Protein AF-0000000067841479 (afdb_homodimer)

Sequence (720 aa):
MTTTDTRPSPSPLQQDYQRFLLLGSRRAPYTLHVHETGYRSGTINTDALGLRYSHCAGKRFSAAEHGGASRINLLVGGSTALGIGASSDEHTVASHLSMLTGEVWLSLAGCGLNATQELMMFLTHQHRLGQLGHVVVLSGLNSLAHEALCEVLAGTNDPQHAKAYQAFLNSFSEGMQPCAPPRRQSLWRRIGQALTPPVAAPPVSWPLSPPEKRLARAADNIGRTLRQWDRLLADSHATLTFILQPLLPWCRDTLPAGEQAMLTALQQQPANFDRLLEGAFDRQLHSAFFRRIKSQADPVPCYDMNCMLDSSPVFGADLFIDRLHLNDLGNNALAKVITAKLGLAQEKHAQRKVTPIKLVMTTTDTRPSPSPLQQDYQRFLLLGSRRAPYTLHVHETGYRSGTINTDALGLRYSHCAGKRFSAAEHGGASRINLLVGGSTALGIGASSDEHTVASHLSMLTGEVWLSLAGCGLNATQELMMFLTHQHRLGQLGHVVVLSGLNSLAHEALCEVLAGTNDPQHAKAYQAFLNSFSEGMQPCAPPRRQSLWRRIGQALTPPVAAPPVSWPLSPPEKRLARAADNIGRTLRQWDRLLADSHATLTFILQPLLPWCRDTLPAGEQAMLTALQQQPANFDRLLEGAFDRQLHSAFFRRIKSQADPVPCYDMNCMLDSSPVFGADLFIDRLHLNDLGNNALAKVITAKLGLAQEKHAQRKVTPIKLV

Nearest PDB structures (foldseek):
  8a2n-assembly1_A  TM=8.045E-01  e=5.892E-20  Chondromyces crocatus
  8a2n-assembly1_B  TM=7.270E-01  e=6.461E-19  Chondromyces crocatus
  1jrl-assembly1_A  TM=6.458E-01  e=4.397E-05  Escherichia coli
  1ivn-assembly1_A  TM=6.531E-01  e=1.017E-04  Escherichia coli
  3skv-assembly3_B  TM=5.811E-01  e=3.692E-03  Streptomyces sp. SF2575

Structure (mmCIF, N/CA/C/O backbone):
data_AF-0000000067841479-model_v1
#
loop_
_entity.id
_entity.type
_entity.pdbx_description
1 polymer 'SGNH/GDSL hydrolase family protein'
#
loop_
_atom_site.group_PDB
_atom_site.id
_atom_site.type_symbol
_atom_site.label_atom_id
_atom_site.label_alt_id
_atom_site.label_comp_id
_atom_site.label_asym_id
_atom_site.label_entity_id
_atom_site.label_seq_id
_atom_site.pdbx_PDB_ins_code
_atom_site.Cartn_x
_atom_site.Cartn_y
_atom_site.Cartn_z
_atom_site.occupancy
_atom_site.B_iso_or_equiv
_atom_site.auth_seq_id
_atom_site.auth_comp_id
_atom_site.auth_asym_id
_atom_site.auth_atom_id
_atom_site.pdbx_PDB_model_num
ATOM 1 N N . MET A 1 1 ? 12.07 -7.328 -52.062 1 26.12 1 MET A N 1
ATOM 2 C CA . MET A 1 1 ? 11.914 -8.594 -51.344 1 26.12 1 MET A CA 1
ATOM 3 C C . MET A 1 1 ? 11.477 -8.367 -49.906 1 26.12 1 MET A C 1
ATOM 5 O O . MET A 1 1 ? 12.195 -7.746 -49.125 1 26.12 1 MET A O 1
ATOM 9 N N . THR A 1 2 ? 10.234 -8.258 -49.594 1 33 2 THR A N 1
ATOM 10 C CA . THR A 1 2 ? 9.539 -7.973 -48.344 1 33 2 THR A CA 1
ATOM 11 C C . THR A 1 2 ? 9.906 -9 -47.281 1 33 2 THR A C 1
ATOM 13 O O . THR A 1 2 ? 9.68 -10.203 -47.469 1 33 2 THR A O 1
ATOM 16 N N . THR A 1 3 ? 10.992 -8.773 -46.594 1 30.91 3 THR A N 1
ATOM 17 C CA . THR A 1 3 ? 11.328 -9.688 -45.5 1 30.91 3 THR A CA 1
ATOM 18 C C . THR A 1 3 ? 10.117 -9.922 -44.594 1 30.91 3 THR A C 1
ATOM 20 O O . THR A 1 3 ? 9.57 -8.969 -44.031 1 30.91 3 THR A O 1
ATOM 23 N N . THR A 1 4 ? 9.453 -10.984 -44.844 1 36.38 4 THR A N 1
ATOM 24 C CA . THR A 1 4 ? 8.297 -11.516 -44.125 1 36.38 4 THR A CA 1
ATOM 25 C C . THR A 1 4 ? 8.602 -11.68 -42.625 1 36.38 4 THR A C 1
ATOM 27 O O . THR A 1 4 ? 9.555 -12.367 -42.25 1 36.38 4 THR A O 1
ATOM 30 N N . ASP A 1 5 ? 8.492 -10.719 -41.938 1 39 5 ASP A N 1
ATOM 31 C CA . ASP A 1 5 ? 8.531 -10.867 -40.469 1 39 5 ASP A CA 1
ATOM 32 C C . ASP A 1 5 ? 8.031 -12.242 -40.062 1 39 5 ASP A C 1
ATOM 34 O O . ASP A 1 5 ? 6.848 -12.562 -40.219 1 39 5 ASP A O 1
ATOM 38 N N . THR A 1 6 ? 8.867 -13.312 -40.25 1 38.53 6 THR A N 1
ATOM 39 C CA . THR A 1 6 ? 8.602 -14.727 -40.031 1 38.53 6 THR A CA 1
ATOM 40 C C . THR A 1 6 ? 8.242 -14.984 -38.562 1 38.53 6 THR A C 1
ATOM 42 O O . THR A 1 6 ? 8.266 -16.125 -38.125 1 38.53 6 THR A O 1
ATOM 45 N N . ARG A 1 7 ? 8.133 -13.844 -37.906 1 51.34 7 ARG A N 1
ATOM 46 C CA . ARG A 1 7 ? 7.777 -14.219 -36.531 1 51.34 7 ARG A CA 1
ATOM 47 C C . ARG A 1 7 ? 6.379 -14.82 -36.469 1 51.34 7 ARG A C 1
ATOM 49 O O . ARG A 1 7 ? 5.445 -14.297 -37.094 1 51.34 7 ARG A O 1
ATOM 56 N N . PRO A 1 8 ? 6.297 -16.078 -36.062 1 55 8 PRO A N 1
ATOM 57 C CA . PRO A 1 8 ? 4.953 -16.656 -36.062 1 55 8 PRO A CA 1
ATOM 58 C C . PRO A 1 8 ? 3.951 -15.812 -35.281 1 55 8 PRO A C 1
ATOM 60 O O . PRO A 1 8 ? 4.328 -15.133 -34.312 1 55 8 PRO A O 1
ATOM 63 N N . SER A 1 9 ? 2.867 -15.43 -35.938 1 64.25 9 SER A N 1
ATOM 64 C CA . SER A 1 9 ? 1.738 -14.719 -35.344 1 64.25 9 SER A CA 1
ATOM 65 C C . SER A 1 9 ? 1.383 -15.289 -33.969 1 64.25 9 SER A C 1
ATOM 67 O O . SER A 1 9 ? 1.424 -16.5 -33.781 1 64.25 9 SER A O 1
ATOM 69 N N . PRO A 1 10 ? 1.346 -14.414 -33 1 73.81 10 PRO A N 1
ATOM 70 C CA . PRO A 1 10 ? 0.93 -14.914 -31.688 1 73.81 10 PRO A CA 1
ATOM 71 C C . PRO A 1 10 ? -0.313 -15.797 -31.75 1 73.81 10 PRO A C 1
ATOM 73 O O . PRO A 1 10 ? -1.188 -15.578 -32.594 1 73.81 10 PRO A O 1
ATOM 76 N N . SER A 1 11 ? -0.181 -16.875 -31.016 1 82.38 11 SER A N 1
ATOM 77 C CA . SER A 1 11 ? -1.343 -17.734 -30.891 1 82.38 11 SER A CA 1
ATOM 78 C C . SER A 1 11 ? -2.559 -16.969 -30.375 1 82.38 11 SER A C 1
ATOM 80 O O . SER A 1 11 ? -2.42 -15.883 -29.812 1 82.38 11 SER A O 1
ATOM 82 N N . PRO A 1 12 ? -3.77 -17.406 -30.672 1 84.25 12 PRO A N 1
ATOM 83 C CA . PRO A 1 12 ? -4.98 -16.766 -30.156 1 84.25 12 PRO A CA 1
ATOM 84 C C . PRO A 1 12 ? -4.949 -16.562 -28.656 1 84.25 12 PRO A C 1
ATOM 86 O O . PRO A 1 12 ? -5.422 -15.539 -28.141 1 84.25 12 PRO A O 1
ATOM 89 N N . LEU A 1 13 ? -4.34 -17.453 -27.969 1 87.31 13 LEU A N 1
ATOM 90 C CA . LEU A 1 13 ? -4.211 -17.375 -26.516 1 87.31 13 LEU A CA 1
ATOM 91 C C . LEU A 1 13 ? -3.314 -16.203 -26.125 1 87.31 13 LEU A C 1
ATOM 93 O O . LEU A 1 13 ? -3.67 -15.406 -25.25 1 87.31 13 LEU A O 1
ATOM 97 N N . GLN A 1 14 ? -2.229 -16.031 -26.797 1 83.38 14 GLN A N 1
ATOM 98 C CA . GLN A 1 14 ? -1.279 -14.953 -26.531 1 83.38 14 GLN A CA 1
ATOM 99 C C . GLN A 1 14 ? -1.892 -13.594 -26.828 1 83.38 14 GLN A C 1
ATOM 101 O O . GLN A 1 14 ? -1.702 -12.641 -26.078 1 83.38 14 GLN A O 1
ATOM 106 N N . GLN A 1 15 ? -2.678 -13.547 -27.828 1 85.06 15 GLN A N 1
ATOM 107 C CA . GLN A 1 15 ? -3.328 -12.305 -28.234 1 85.06 15 GLN A CA 1
ATOM 108 C C . GLN A 1 15 ? -4.363 -11.867 -27.203 1 85.06 15 GLN A C 1
ATOM 110 O O . GLN A 1 15 ? -4.488 -10.672 -26.906 1 85.06 15 GLN A O 1
ATOM 115 N N . ASP A 1 16 ? -4.969 -12.844 -26.688 1 88.25 16 ASP A N 1
ATOM 116 C CA . ASP A 1 16 ? -5.992 -12.531 -25.703 1 88.25 16 ASP A CA 1
ATOM 117 C C . ASP A 1 16 ? -5.367 -11.953 -24.438 1 88.25 16 ASP A C 1
ATOM 119 O O . ASP A 1 16 ? -5.852 -10.953 -23.891 1 88.25 16 ASP A O 1
ATOM 123 N N . TYR A 1 17 ? -4.273 -12.484 -24.031 1 86.56 17 TYR A N 1
ATOM 124 C CA . TYR A 1 17 ? -3.586 -11.984 -22.844 1 86.56 17 TYR A CA 1
ATOM 125 C C . TYR A 1 17 ? -2.975 -10.617 -23.094 1 86.56 17 TYR A C 1
ATOM 127 O O . TYR A 1 17 ? -2.98 -9.75 -22.219 1 86.56 17 TYR A O 1
ATOM 135 N N . GLN A 1 18 ? -2.42 -10.406 -24.266 1 83 18 GLN A N 1
ATOM 136 C CA . GLN A 1 18 ? -1.859 -9.102 -24.625 1 83 18 GLN A CA 1
ATOM 137 C C . GLN A 1 18 ? -2.93 -8.016 -24.594 1 83 18 GLN A C 1
ATOM 139 O O . GLN A 1 18 ? -2.695 -6.926 -24.078 1 83 18 GLN A O 1
ATOM 144 N N . ARG A 1 19 ? -4.105 -8.383 -25.156 1 85.88 19 ARG A N 1
ATOM 145 C CA . ARG A 1 19 ? -5.211 -7.43 -25.125 1 85.88 19 ARG A CA 1
ATOM 146 C C . ARG A 1 19 ? -5.637 -7.117 -23.703 1 85.88 19 ARG A C 1
ATOM 148 O O . ARG A 1 19 ? -5.867 -5.957 -23.359 1 85.88 19 ARG A O 1
ATOM 155 N N . PHE A 1 20 ? -5.664 -8.062 -22.875 1 88.19 20 PHE A N 1
ATOM 156 C CA . PHE A 1 20 ? -6.031 -7.922 -21.469 1 88.19 20 PHE A CA 1
ATOM 157 C C . PHE A 1 20 ? -5.055 -7.004 -20.75 1 88.19 20 PHE A C 1
ATOM 159 O O . PHE A 1 20 ? -5.473 -6.074 -20.047 1 88.19 20 PHE A O 1
ATOM 166 N N . LEU A 1 21 ? -3.766 -7.176 -20.969 1 82.31 21 LEU A N 1
ATOM 167 C CA . LEU A 1 21 ? -2.736 -6.41 -20.281 1 82.31 21 LEU A CA 1
ATOM 168 C C . LEU A 1 21 ? -2.703 -4.969 -20.781 1 82.31 21 LEU A C 1
ATOM 170 O O . LEU A 1 21 ? -2.512 -4.039 -20 1 82.31 21 LEU A O 1
ATOM 174 N N . LEU A 1 22 ? -2.98 -4.898 -22.047 1 77.25 22 LEU A N 1
ATOM 175 C CA . LEU A 1 22 ? -3.014 -3.566 -22.641 1 77.25 22 LEU A CA 1
ATOM 176 C C . LEU A 1 22 ? -4.164 -2.744 -22.062 1 77.25 22 LEU A C 1
ATOM 178 O O . LEU A 1 22 ? -3.984 -1.572 -21.734 1 77.25 22 LEU A O 1
ATOM 182 N N . LEU A 1 23 ? -5.246 -3.359 -21.891 1 79.31 23 LEU A N 1
ATOM 183 C CA . LEU A 1 23 ? -6.398 -2.652 -21.359 1 79.31 23 LEU A CA 1
ATOM 184 C C . LEU A 1 23 ? -6.195 -2.33 -19.875 1 79.31 23 LEU A C 1
ATOM 186 O O . LEU A 1 23 ? -6.621 -1.275 -19.406 1 79.31 23 LEU A O 1
ATOM 190 N N . GLY A 1 24 ? -5.566 -3.223 -19.188 1 77.25 24 GLY A N 1
ATOM 191 C CA . GLY A 1 24 ? -5.258 -2.975 -17.797 1 77.25 24 GLY A CA 1
ATOM 192 C C . GLY A 1 24 ? -4.332 -1.792 -17.594 1 77.25 24 GLY A C 1
ATOM 193 O O . GLY A 1 24 ? -4.473 -1.048 -16.609 1 77.25 24 GLY A O 1
ATOM 194 N N . SER A 1 25 ? -3.443 -1.599 -18.5 1 71.06 25 SER A N 1
ATOM 195 C CA . SER A 1 25 ? -2.461 -0.526 -18.391 1 71.06 25 SER A CA 1
ATOM 196 C C . SER A 1 25 ? -3.121 0.843 -18.531 1 71.06 25 SER A C 1
ATOM 198 O O . SER A 1 25 ? -2.533 1.86 -18.156 1 71.06 25 SER A O 1
ATOM 200 N N . ARG A 1 26 ? -4.375 0.812 -18.938 1 66.88 26 ARG A N 1
ATOM 201 C CA . ARG A 1 26 ? -5.102 2.062 -19.125 1 66.88 26 ARG A CA 1
ATOM 202 C C . ARG A 1 26 ? -5.828 2.459 -17.844 1 66.88 26 ARG A C 1
ATOM 204 O O . ARG A 1 26 ? -6.289 3.596 -17.703 1 66.88 26 ARG A O 1
ATOM 211 N N . ARG A 1 27 ? -5.719 1.493 -16.922 1 71.75 27 ARG A N 1
ATOM 212 C CA . ARG A 1 27 ? -6.43 1.766 -15.68 1 71.75 27 ARG A CA 1
ATOM 213 C C . ARG A 1 27 ? -5.555 2.562 -14.719 1 71.75 27 ARG A C 1
ATOM 215 O O . ARG A 1 27 ? -4.344 2.344 -14.648 1 71.75 27 ARG A O 1
ATOM 222 N N . ALA A 1 28 ? -6.172 3.518 -14.008 1 65.06 28 ALA A N 1
ATOM 223 C CA . ALA A 1 28 ? -5.453 4.328 -13.031 1 65.06 28 ALA A CA 1
ATOM 224 C C . ALA A 1 28 ? -4.91 3.461 -11.898 1 65.06 28 ALA A C 1
ATOM 226 O O . ALA A 1 28 ? -5.66 2.729 -11.25 1 65.06 28 ALA A O 1
ATOM 227 N N . PRO A 1 29 ? -3.514 3.584 -11.711 1 70.81 29 PRO A N 1
ATOM 228 C CA . PRO A 1 29 ? -2.93 2.814 -10.609 1 70.81 29 PRO A CA 1
ATOM 229 C C . PRO A 1 29 ? -3.096 3.502 -9.25 1 70.81 29 PRO A C 1
ATOM 231 O O . PRO A 1 29 ? -3.346 4.707 -9.195 1 70.81 29 PRO A O 1
ATOM 234 N N . TYR A 1 30 ? -3.088 2.662 -8.211 1 72.12 30 TYR A N 1
ATOM 235 C CA . TYR A 1 30 ? -2.863 3.211 -6.879 1 72.12 30 TYR A CA 1
ATOM 236 C C . TYR A 1 30 ? -1.412 3.643 -6.703 1 72.12 30 TYR A C 1
ATOM 238 O O . TYR A 1 30 ? -0.491 2.859 -6.945 1 72.12 30 TYR A O 1
ATOM 246 N N . THR A 1 31 ? -1.205 5.02 -6.363 1 73.69 31 THR A N 1
ATOM 247 C CA . THR A 1 31 ? 0.144 5.57 -6.32 1 73.69 31 THR A CA 1
ATOM 248 C C . THR A 1 31 ? 0.468 6.102 -4.926 1 73.69 31 THR A C 1
ATOM 250 O O . THR A 1 31 ? -0.361 6.77 -4.301 1 73.69 31 THR A O 1
ATOM 253 N N . LEU A 1 32 ? 1.536 5.598 -4.391 1 75.94 32 LEU A N 1
ATOM 254 C CA . LEU A 1 32 ? 2.119 6.188 -3.191 1 75.94 32 LEU A CA 1
ATOM 255 C C . LEU A 1 32 ? 3.387 6.965 -3.529 1 75.94 32 LEU A C 1
ATOM 257 O O . LEU A 1 32 ? 4.383 6.379 -3.959 1 75.94 32 LEU A O 1
ATOM 261 N N . HIS A 1 33 ? 3.293 8.398 -3.367 1 73.62 33 HIS A N 1
ATOM 262 C CA . HIS A 1 33 ? 4.43 9.258 -3.682 1 73.62 33 HIS A CA 1
ATOM 263 C C . HIS A 1 33 ? 5.32 9.461 -2.459 1 73.62 33 HIS A C 1
ATOM 265 O O . HIS A 1 33 ? 4.824 9.609 -1.342 1 73.62 33 HIS A O 1
ATOM 271 N N . VAL A 1 34 ? 6.637 9.398 -2.785 1 76.25 34 VAL A N 1
ATOM 272 C CA . VAL A 1 34 ? 7.617 9.656 -1.735 1 76.25 34 VAL A CA 1
ATOM 273 C C . VAL A 1 34 ? 8.25 11.031 -1.951 1 76.25 34 VAL A C 1
ATOM 275 O O . VAL A 1 34 ? 8.352 11.5 -3.086 1 76.25 34 VAL A O 1
ATOM 278 N N . HIS A 1 35 ? 8.539 11.672 -0.906 1 88.06 35 HIS A N 1
ATOM 279 C CA . HIS A 1 35 ? 9.203 12.969 -0.979 1 88.06 35 HIS A CA 1
ATOM 280 C C . HIS A 1 35 ? 10.664 12.82 -1.373 1 88.06 35 HIS A C 1
ATOM 282 O O . HIS A 1 35 ? 11.195 11.703 -1.403 1 88.06 35 HIS A O 1
ATOM 288 N N . GLU A 1 36 ? 11.258 14.039 -1.662 1 88 36 GLU A N 1
ATOM 289 C CA . GLU A 1 36 ? 12.68 14.078 -1.98 1 88 36 GLU A CA 1
ATOM 290 C C . GLU A 1 36 ? 13.523 13.602 -0.8 1 88 36 GLU A C 1
ATOM 292 O O . GLU A 1 36 ? 13.289 14.016 0.34 1 88 36 GLU A O 1
ATOM 297 N N . THR A 1 37 ? 14.516 12.734 -1.154 1 89.69 37 THR A N 1
ATOM 298 C CA . THR A 1 37 ? 15.391 12.195 -0.12 1 89.69 37 THR A CA 1
ATOM 299 C C . THR A 1 37 ? 16.516 13.172 0.192 1 89.69 37 THR A C 1
ATOM 301 O O . THR A 1 37 ? 17.062 13.812 -0.711 1 89.69 37 THR A O 1
ATOM 304 N N . GLY A 1 38 ? 16.844 13.273 1.466 1 93.69 38 GLY A N 1
ATOM 305 C CA . GLY A 1 38 ? 17.953 14.102 1.882 1 93.69 38 GLY A CA 1
ATOM 306 C C . GLY A 1 38 ? 17.766 15.57 1.558 1 93.69 38 GLY A C 1
ATOM 307 O O . GLY A 1 38 ? 18.734 16.281 1.253 1 93.69 38 GLY A O 1
ATOM 308 N N . TYR A 1 39 ? 16.547 15.984 1.489 1 94.5 39 TYR A N 1
ATOM 309 C CA . TYR A 1 39 ? 16.266 17.391 1.2 1 94.5 39 TYR A CA 1
ATOM 310 C C . TYR A 1 39 ? 16.688 18.281 2.359 1 94.5 39 TYR A C 1
ATOM 312 O O . TYR A 1 39 ? 16.484 17.938 3.525 1 94.5 39 TYR A O 1
ATOM 320 N N . ARG A 1 40 ? 17.344 19.438 2 1 96 40 ARG A N 1
ATOM 321 C CA . ARG A 1 40 ? 17.828 20.359 3.014 1 96 40 ARG A CA 1
ATOM 322 C C . ARG A 1 40 ? 17.391 21.797 2.699 1 96 40 ARG A C 1
ATOM 324 O O . ARG A 1 40 ? 17.547 22.25 1.569 1 96 40 ARG A O 1
ATOM 331 N N . SER A 1 41 ? 16.781 22.344 3.732 1 96.38 41 SER A N 1
ATOM 332 C CA . SER A 1 41 ? 16.453 23.766 3.695 1 96.38 41 SER A CA 1
ATOM 333 C C . SER A 1 41 ? 16.234 24.312 5.102 1 96.38 41 SER A C 1
ATOM 335 O O . SER A 1 41 ? 16.297 23.578 6.082 1 96.38 41 SER A O 1
ATOM 337 N N . GLY A 1 42 ? 16.062 25.594 5.199 1 94.44 42 GLY A N 1
ATOM 338 C CA . GLY A 1 42 ? 15.75 26.203 6.477 1 94.44 42 GLY A CA 1
ATOM 339 C C . GLY A 1 42 ? 14.359 25.859 6.988 1 94.44 42 GLY A C 1
ATOM 340 O O . GLY A 1 42 ? 14.078 26.016 8.18 1 94.44 42 GLY A O 1
ATOM 341 N N . THR A 1 43 ? 13.508 25.344 6.16 1 96.31 43 THR A N 1
ATOM 342 C CA . THR A 1 43 ? 12.102 25.141 6.473 1 96.31 43 THR A CA 1
ATOM 343 C C . THR A 1 43 ? 11.805 23.656 6.695 1 96.31 43 THR A C 1
ATOM 345 O O . THR A 1 43 ? 11.133 23.297 7.66 1 96.31 43 THR A O 1
ATOM 348 N N . ILE A 1 44 ? 12.289 22.797 5.812 1 96 44 ILE A N 1
ATOM 349 C CA . ILE A 1 44 ? 11.969 21.375 5.863 1 96 44 ILE A CA 1
ATOM 350 C C . ILE A 1 44 ? 13.195 20.547 5.465 1 96 44 ILE A C 1
ATOM 352 O O . ILE A 1 44 ? 13.898 20.906 4.516 1 96 44 ILE A O 1
ATOM 356 N N . ASN A 1 45 ? 13.469 19.562 6.289 1 97.88 45 ASN A N 1
ATOM 357 C CA . ASN A 1 45 ? 14.57 18.641 6.047 1 97.88 45 ASN A CA 1
ATOM 358 C C . ASN A 1 45 ? 14.109 17.188 6.133 1 97.88 45 ASN A C 1
ATOM 360 O O . ASN A 1 45 ? 13.391 16.812 7.062 1 97.88 45 ASN A O 1
ATOM 364 N N . THR A 1 46 ? 14.492 16.359 5.105 1 96.88 46 THR A N 1
ATOM 365 C CA . THR A 1 46 ? 14.094 14.961 5.078 1 96.88 46 THR A CA 1
ATOM 366 C C . THR A 1 46 ? 15.305 14.047 5.168 1 96.88 46 THR A C 1
ATOM 368 O O . THR A 1 46 ? 16.422 14.453 4.84 1 96.88 46 THR A O 1
ATOM 371 N N . ASP A 1 47 ? 15.094 12.883 5.617 1 96.44 47 ASP A N 1
ATOM 372 C CA . ASP A 1 47 ? 16.156 11.891 5.754 1 96.44 47 ASP A CA 1
ATOM 373 C C . ASP A 1 47 ? 16.359 11.117 4.453 1 96.44 47 ASP A C 1
ATOM 375 O O . ASP A 1 47 ? 15.883 11.531 3.396 1 96.44 47 ASP A O 1
ATOM 379 N N . ALA A 1 48 ? 17.094 10.062 4.492 1 92.38 48 ALA A N 1
ATOM 380 C CA . ALA A 1 48 ? 17.453 9.266 3.324 1 92.38 48 ALA A CA 1
ATOM 381 C C . ALA A 1 48 ? 16.234 8.555 2.752 1 92.38 48 ALA A C 1
ATOM 383 O O . ALA A 1 48 ? 16.281 8.023 1.638 1 92.38 48 ALA A O 1
ATOM 384 N N . LEU A 1 49 ? 15.102 8.523 3.479 1 90.06 49 LEU A N 1
ATOM 385 C CA . LEU A 1 49 ? 13.875 7.871 3.041 1 90.06 49 LEU A CA 1
ATOM 386 C C . LEU A 1 49 ? 12.859 8.898 2.549 1 90.06 49 LEU A C 1
ATOM 388 O O . LEU A 1 49 ? 11.75 8.531 2.143 1 90.06 49 LEU A O 1
ATOM 392 N N . GLY A 1 50 ? 13.211 10.18 2.682 1 93.56 50 GLY A N 1
ATOM 393 C CA . GLY A 1 50 ? 12.289 11.234 2.283 1 93.56 50 GLY A CA 1
ATOM 394 C C . GLY A 1 50 ? 11.312 11.617 3.375 1 93.56 50 GLY A C 1
ATOM 395 O O . GLY A 1 50 ? 10.289 12.258 3.105 1 93.56 50 GLY A O 1
ATOM 396 N N . LEU A 1 51 ? 11.602 11.148 4.621 1 96.25 51 LEU A N 1
ATOM 397 C CA . LEU A 1 51 ? 10.734 11.469 5.75 1 96.25 51 LEU A CA 1
ATOM 398 C C . LEU A 1 51 ? 11.281 12.664 6.527 1 96.25 51 LEU A C 1
ATOM 400 O O . LEU A 1 51 ? 12.484 12.773 6.738 1 96.25 51 LEU A O 1
ATOM 404 N N . ARG A 1 52 ? 10.391 13.531 6.906 1 97.81 52 ARG A N 1
ATOM 405 C CA . ARG A 1 52 ? 10.773 14.781 7.547 1 97.81 52 ARG A CA 1
ATOM 406 C C . ARG A 1 52 ? 11.344 14.531 8.938 1 97.81 52 ARG A C 1
ATOM 408 O O . ARG A 1 52 ? 10.812 13.711 9.688 1 97.81 52 ARG A O 1
ATOM 415 N N . TYR A 1 53 ? 12.312 15.312 9.336 1 98.25 53 TYR A N 1
ATOM 416 C CA . TYR A 1 53 ? 12.898 15.25 10.672 1 98.25 53 TYR A CA 1
ATOM 417 C C . TYR A 1 53 ? 11.969 15.883 11.703 1 98.25 53 TYR A C 1
ATOM 419 O O . TYR A 1 53 ? 11.305 16.875 11.422 1 98.25 53 TYR A O 1
ATOM 427 N N . SER A 1 54 ? 11.984 15.297 12.914 1 98.12 54 SER A N 1
ATOM 428 C CA . SER A 1 54 ? 11.469 15.938 14.117 1 98.12 54 SER A CA 1
ATOM 429 C C . SER A 1 54 ? 12.586 16.203 15.125 1 98.12 54 SER A C 1
ATOM 431 O O . SER A 1 54 ? 13.703 15.703 14.961 1 98.12 54 SER A O 1
ATOM 433 N N . HIS A 1 55 ? 12.234 17.062 16.094 1 97.69 55 HIS A N 1
ATOM 434 C CA . HIS A 1 55 ? 13.25 17.453 17.062 1 97.69 55 HIS A CA 1
ATOM 435 C C . HIS A 1 55 ? 12.828 17.109 18.484 1 97.69 55 HIS A C 1
ATOM 437 O O . HIS A 1 55 ? 11.656 17.25 18.844 1 97.69 55 HIS A O 1
ATOM 443 N N . CYS A 1 56 ? 13.781 16.688 19.312 1 94.38 56 CYS A N 1
ATOM 444 C CA . CYS A 1 56 ? 13.625 16.406 20.734 1 94.38 56 CYS A CA 1
ATOM 445 C C . CYS A 1 56 ? 14.898 16.75 21.5 1 94.38 56 CYS A C 1
ATOM 447 O O . CYS A 1 56 ? 15.969 16.219 21.188 1 94.38 56 CYS A O 1
ATOM 449 N N . ALA A 1 57 ? 14.758 17.625 22.484 1 91.44 57 ALA A N 1
ATOM 450 C CA . ALA A 1 57 ? 15.875 18 23.359 1 91.44 57 ALA A CA 1
ATOM 451 C C . ALA A 1 57 ? 17.094 18.422 22.531 1 91.44 57 ALA A C 1
ATOM 453 O O . ALA A 1 57 ? 18.203 17.969 22.781 1 91.44 57 ALA A O 1
ATOM 454 N N . GLY A 1 58 ? 16.844 19.109 21.469 1 90.88 58 GLY A N 1
ATOM 455 C CA . GLY A 1 58 ? 17.906 19.719 20.688 1 90.88 58 GLY A CA 1
ATOM 456 C C . GLY A 1 58 ? 18.484 18.781 19.641 1 90.88 58 GLY A C 1
ATOM 457 O O . GLY A 1 58 ? 19.375 19.172 18.875 1 90.88 58 GLY A O 1
ATOM 458 N N . LYS A 1 59 ? 17.984 17.609 19.5 1 94.12 59 LYS A N 1
ATOM 459 C CA . LYS A 1 59 ? 18.453 16.641 18.516 1 94.12 59 LYS A CA 1
ATOM 460 C C . LYS A 1 59 ? 17.375 16.312 17.484 1 94.12 59 LYS A C 1
ATOM 462 O O . LYS A 1 59 ? 16.188 16.438 17.766 1 94.12 59 LYS A O 1
ATOM 467 N N . ARG A 1 60 ? 17.859 15.992 16.344 1 95.06 60 ARG A N 1
ATOM 468 C CA . ARG A 1 60 ? 16.891 15.641 15.305 1 95.06 60 ARG A CA 1
ATOM 469 C C . ARG A 1 60 ? 16.734 14.133 15.195 1 95.06 60 ARG A C 1
ATOM 471 O O . ARG A 1 60 ? 17.703 13.383 15.367 1 95.06 60 ARG A O 1
ATOM 478 N N . PHE A 1 61 ? 15.547 13.703 14.812 1 97 61 PHE A N 1
ATOM 479 C CA . PHE A 1 61 ? 15.211 12.289 14.703 1 97 61 PHE A CA 1
ATOM 480 C C . PHE A 1 61 ? 14.352 12.031 13.461 1 97 61 PHE A C 1
ATOM 482 O O . PHE A 1 61 ? 13.602 12.914 13.031 1 97 61 PHE A O 1
ATOM 489 N N . SER A 1 62 ? 14.5 10.945 12.852 1 96 62 SER A N 1
ATOM 490 C CA . SER A 1 62 ? 13.688 10.461 11.742 1 96 62 SER A CA 1
ATOM 491 C C . SER A 1 62 ? 13.633 8.938 11.719 1 96 62 SER A C 1
ATOM 493 O O . SER A 1 62 ? 14.273 8.281 12.539 1 96 62 SER A O 1
ATOM 495 N N . ALA A 1 63 ? 12.852 8.398 10.812 1 93.88 63 ALA A N 1
ATOM 496 C CA . ALA A 1 63 ? 12.742 6.945 10.711 1 93.88 63 ALA A CA 1
ATOM 497 C C . ALA A 1 63 ? 14.086 6.316 10.352 1 93.88 63 ALA A C 1
ATOM 499 O O . ALA A 1 63 ? 14.391 5.207 10.789 1 93.88 63 ALA A O 1
ATOM 500 N N . ALA A 1 64 ? 14.898 7.027 9.586 1 93.62 64 ALA A N 1
ATOM 501 C CA . ALA A 1 64 ? 16.203 6.508 9.164 1 93.62 64 ALA A CA 1
ATOM 502 C C . ALA A 1 64 ? 17.266 6.766 10.227 1 93.62 64 ALA A C 1
ATOM 504 O O . ALA A 1 64 ? 18.297 6.086 10.258 1 93.62 64 ALA A O 1
ATOM 505 N N . GLU A 1 65 ? 17.016 7.785 11.094 1 93.88 65 GLU A N 1
ATOM 506 C CA . GLU A 1 65 ? 18.016 8.234 12.047 1 93.88 65 GLU A CA 1
ATOM 507 C C . GLU A 1 65 ? 17.406 8.398 13.445 1 93.88 65 GLU A C 1
ATOM 509 O O . GLU A 1 65 ? 17.047 9.508 13.836 1 93.88 65 GLU A O 1
ATOM 514 N N . HIS A 1 66 ? 17.266 7.199 14.172 1 89.31 66 HIS A N 1
ATOM 515 C CA . HIS A 1 66 ? 16.734 7.312 15.531 1 89.31 66 HIS A CA 1
ATOM 516 C C . HIS A 1 66 ? 17.484 6.402 16.5 1 89.31 66 HIS A C 1
ATOM 518 O O . HIS A 1 66 ? 16.953 6.047 17.547 1 89.31 66 HIS A O 1
ATOM 524 N N . GLY A 1 67 ? 18.531 5.746 16.062 1 74.31 67 GLY A N 1
ATOM 525 C CA . GLY A 1 67 ? 19.359 4.738 16.703 1 74.31 67 GLY A CA 1
ATOM 526 C C . GLY A 1 67 ? 19.484 4.941 18.203 1 74.31 67 GLY A C 1
ATOM 527 O O . GLY A 1 67 ? 19.688 3.982 18.953 1 74.31 67 GLY A O 1
ATOM 528 N N . GLY A 1 68 ? 19.188 5.898 18.734 1 68.12 68 GLY A N 1
ATOM 529 C CA . GLY A 1 68 ? 19.422 6.062 20.172 1 68.12 68 GLY A CA 1
ATOM 530 C C . GLY A 1 68 ? 18.156 6.012 20.984 1 68.12 68 GLY A C 1
ATOM 531 O O . GLY A 1 68 ? 18.203 5.898 22.219 1 68.12 68 GLY A O 1
ATOM 532 N N . ALA A 1 69 ? 17.031 5.883 20.359 1 74.5 69 ALA A N 1
ATOM 533 C CA . ALA A 1 69 ? 15.789 5.973 21.125 1 74.5 69 ALA A CA 1
ATOM 534 C C . ALA A 1 69 ? 15.219 4.59 21.422 1 74.5 69 ALA A C 1
ATOM 536 O O . ALA A 1 69 ? 15.102 3.758 20.516 1 74.5 69 ALA A O 1
ATOM 537 N N . SER A 1 70 ? 15.047 4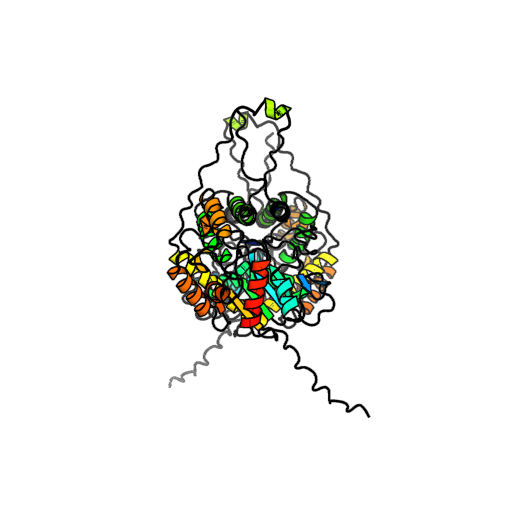.219 22.609 1 77.5 70 SER A N 1
ATOM 538 C CA . SER A 1 70 ? 14.531 2.924 23.047 1 77.5 70 SER A CA 1
ATOM 539 C C . SER A 1 70 ? 13.07 2.746 22.641 1 77.5 70 SER A C 1
ATOM 541 O O . SER A 1 70 ? 12.641 1.635 22.344 1 77.5 70 SER A O 1
ATOM 543 N N . ARG A 1 71 ? 12.359 3.842 22.766 1 90.81 71 ARG A N 1
ATOM 544 C CA . ARG A 1 71 ? 10.93 3.875 22.469 1 90.81 71 ARG A CA 1
ATOM 545 C C . ARG A 1 71 ? 10.57 5.105 21.641 1 90.81 71 ARG A C 1
ATOM 547 O O . ARG A 1 71 ? 11.039 6.211 21.938 1 90.81 71 ARG A O 1
ATOM 554 N N . ILE A 1 72 ? 9.891 4.801 20.562 1 94.94 72 ILE A N 1
ATOM 555 C CA . ILE A 1 72 ? 9.555 5.941 19.719 1 94.94 72 ILE A CA 1
ATOM 556 C C . ILE A 1 72 ? 8.047 6.012 19.516 1 94.94 72 ILE A C 1
ATOM 558 O O . ILE A 1 72 ? 7.352 4.996 19.609 1 94.94 72 ILE A O 1
ATOM 562 N N . ASN A 1 73 ? 7.531 7.211 19.375 1 97.56 73 ASN A N 1
ATOM 563 C CA . ASN A 1 73 ? 6.137 7.484 19.031 1 97.56 73 ASN A CA 1
ATOM 564 C C . ASN A 1 73 ? 5.988 7.957 17.594 1 97.56 73 ASN A C 1
ATOM 566 O O . ASN A 1 73 ? 6.938 8.477 17 1 97.56 73 ASN A O 1
ATOM 570 N N . LEU A 1 74 ? 4.816 7.695 17.047 1 98.44 74 LEU A N 1
ATOM 571 C CA . LEU A 1 74 ? 4.602 8.055 15.656 1 98.44 74 LEU A CA 1
ATOM 572 C C . LEU A 1 74 ? 3.453 9.047 15.516 1 98.44 74 LEU A C 1
ATOM 574 O O . LEU A 1 74 ? 2.395 8.867 16.125 1 98.44 74 LEU A O 1
ATOM 578 N N . LEU A 1 75 ? 3.695 10.117 14.781 1 98.88 75 LEU A N 1
ATOM 579 C CA . LEU A 1 75 ? 2.643 10.945 14.211 1 98.88 75 LEU A CA 1
ATOM 580 C C . LEU A 1 75 ? 2.438 10.625 12.734 1 98.88 75 LEU A C 1
ATOM 582 O O . LEU A 1 75 ? 3.318 10.883 11.914 1 98.88 75 LEU A O 1
ATOM 586 N N . VAL A 1 76 ? 1.258 10.055 12.398 1 98.69 76 VAL A N 1
ATOM 587 C CA . VAL A 1 76 ? 0.94 9.57 11.062 1 98.69 76 VAL A CA 1
ATOM 588 C C . VAL A 1 76 ? -0.101 10.484 10.414 1 98.69 76 VAL A C 1
ATOM 590 O O . VAL A 1 76 ? -1.044 10.922 11.078 1 98.69 76 VAL A O 1
ATOM 593 N N . GLY A 1 77 ? 0.07 10.766 9.062 1 98 77 GLY A N 1
ATOM 594 C CA . GLY A 1 77 ? -0.974 11.531 8.398 1 98 77 GLY A CA 1
ATOM 595 C C . GLY A 1 77 ? -0.534 12.117 7.07 1 98 77 GLY A C 1
ATOM 596 O O . GLY A 1 77 ? 0.382 11.602 6.43 1 98 77 GLY A O 1
ATOM 597 N N . GLY A 1 78 ? -1.247 13.102 6.652 1 95.44 78 GLY A N 1
ATOM 598 C CA . GLY A 1 78 ? -0.977 13.797 5.402 1 95.44 78 GLY A CA 1
ATOM 599 C C . GLY A 1 78 ? -0.136 15.047 5.582 1 95.44 78 GLY A C 1
ATOM 600 O O . GLY A 1 78 ? 0.789 15.062 6.395 1 95.44 78 GLY A O 1
ATOM 601 N N . SER A 1 79 ? -0.376 16.062 4.738 1 95 79 SER A N 1
ATOM 602 C CA . SER A 1 79 ? 0.403 17.297 4.707 1 95 79 SER A CA 1
ATOM 603 C C . SER A 1 79 ? 0.321 18.031 6.039 1 95 79 SER A C 1
ATOM 605 O O . SER A 1 79 ? 1.272 18.703 6.441 1 95 79 SER A O 1
ATOM 607 N N . THR A 1 80 ? -0.842 17.906 6.734 1 96.81 80 THR A N 1
ATOM 608 C CA . THR A 1 80 ? -1.002 18.547 8.039 1 96.81 80 THR A CA 1
ATOM 609 C C . THR A 1 80 ? -0.078 17.922 9.07 1 96.81 80 THR A C 1
ATOM 611 O O . THR A 1 80 ? 0.626 18.625 9.797 1 96.81 80 THR A O 1
ATOM 614 N N . ALA A 1 81 ? -0.039 16.594 9.109 1 98.25 81 ALA A N 1
ATOM 615 C CA . ALA A 1 81 ? 0.865 15.875 10.008 1 98.25 81 ALA A CA 1
ATOM 616 C C . ALA A 1 81 ? 2.32 16.078 9.602 1 98.25 81 ALA A C 1
ATOM 618 O O . ALA A 1 81 ? 3.205 16.156 10.461 1 98.25 81 ALA A O 1
ATOM 619 N N . LEU A 1 82 ? 2.533 16.203 8.336 1 96.88 82 LEU A N 1
ATOM 620 C CA . LEU A 1 82 ? 3.871 16.484 7.82 1 96.88 82 LEU A CA 1
ATOM 621 C C . LEU A 1 82 ? 4.359 17.859 8.273 1 96.88 82 LEU A C 1
ATOM 623 O O . LEU A 1 82 ? 5.559 18.062 8.477 1 96.88 82 LEU A O 1
ATOM 627 N N . GLY A 1 83 ? 3.482 18.766 8.367 1 96.88 83 GLY A N 1
ATOM 628 C CA . GLY A 1 83 ? 3.828 20.094 8.875 1 96.88 83 GLY A CA 1
ATOM 629 C C . GLY A 1 83 ? 3.961 21.125 7.777 1 96.88 83 GLY A C 1
ATOM 630 O O . GLY A 1 83 ? 4.77 22.062 7.887 1 96.88 83 GLY A O 1
ATOM 631 N N . ILE A 1 84 ? 3.262 20.938 6.691 1 94.31 84 ILE A N 1
ATOM 632 C CA . ILE A 1 84 ? 3.195 22.062 5.754 1 94.31 84 ILE A CA 1
ATOM 633 C C . ILE A 1 84 ? 2.693 23.312 6.477 1 94.31 84 ILE A C 1
ATOM 635 O O . ILE A 1 84 ? 1.673 23.266 7.168 1 94.31 84 ILE A O 1
ATOM 639 N N . GLY A 1 85 ? 3.457 24.406 6.391 1 94.62 85 GLY A N 1
ATOM 640 C CA . GLY A 1 85 ? 3.133 25.625 7.098 1 94.62 85 GLY A CA 1
ATOM 641 C C . GLY A 1 85 ? 4.09 25.938 8.242 1 94.62 85 GLY A C 1
ATOM 642 O O . GLY A 1 85 ? 4.16 27.062 8.711 1 94.62 85 GLY A O 1
ATOM 643 N N . ALA A 1 86 ? 4.758 24.906 8.734 1 97.38 86 ALA A N 1
ATOM 644 C CA . ALA A 1 86 ? 5.77 25.125 9.766 1 97.38 86 ALA A CA 1
ATOM 645 C C . ALA A 1 86 ? 6.965 25.891 9.203 1 97.38 86 ALA A C 1
ATOM 647 O O . ALA A 1 86 ? 7.406 25.625 8.086 1 97.38 86 ALA A O 1
ATOM 648 N N . SER A 1 87 ? 7.562 26.75 9.992 1 97.56 87 SER A N 1
ATOM 649 C CA . SER A 1 87 ? 8.68 27.578 9.531 1 97.56 87 SER A CA 1
ATOM 650 C C . SER A 1 87 ? 9.984 26.797 9.57 1 97.56 87 SER A C 1
ATOM 652 O O . SER A 1 87 ? 10.969 27.188 8.93 1 97.56 87 SER A O 1
ATOM 654 N N . SER A 1 88 ? 10 25.781 10.344 1 97.75 88 SER A N 1
ATOM 655 C CA . SER A 1 88 ? 11.148 24.891 10.453 1 97.75 88 SER A CA 1
ATOM 656 C C . SER A 1 88 ? 10.734 23.531 11 1 97.75 88 SER A C 1
ATOM 658 O O . SER A 1 88 ? 9.578 23.328 11.383 1 97.75 88 SER A O 1
ATOM 660 N N . ASP A 1 89 ? 11.68 22.609 11.047 1 98.44 89 ASP A N 1
ATOM 661 C CA . ASP A 1 89 ? 11.406 21.266 11.555 1 98.44 89 ASP A CA 1
ATOM 662 C C . ASP A 1 89 ? 11.023 21.312 13.031 1 98.44 89 ASP A C 1
ATOM 664 O O . ASP A 1 89 ? 10.219 20.5 13.5 1 98.44 89 ASP A O 1
ATOM 668 N N . GLU A 1 90 ? 11.469 22.281 13.773 1 98.25 90 GLU A N 1
ATOM 669 C CA . GLU A 1 90 ? 11.234 22.391 15.211 1 98.25 90 GLU A CA 1
ATOM 670 C C . GLU A 1 90 ? 9.789 22.797 15.5 1 98.25 90 GLU A C 1
ATOM 672 O O . GLU A 1 90 ? 9.297 22.594 16.609 1 98.25 90 GLU A O 1
ATOM 677 N N . HIS A 1 91 ? 9.125 23.281 14.477 1 98.38 91 HIS A N 1
ATOM 678 C CA . HIS A 1 91 ? 7.805 23.844 14.711 1 98.38 91 HIS A CA 1
ATOM 679 C C . HIS A 1 91 ? 6.711 22.922 14.172 1 98.38 91 HIS A C 1
ATOM 681 O O . HIS A 1 91 ? 5.559 23.344 14.023 1 98.38 91 HIS A O 1
ATOM 687 N N . THR A 1 92 ? 7.059 21.656 13.867 1 98.62 92 THR A N 1
ATOM 688 C CA . THR A 1 92 ? 6.055 20.672 13.453 1 98.62 92 THR A CA 1
ATOM 689 C C . THR A 1 92 ? 5.309 20.125 14.664 1 98.62 92 THR A C 1
ATOM 691 O O . THR A 1 92 ? 5.793 20.219 15.797 1 98.62 92 THR A O 1
ATOM 694 N N . VAL A 1 93 ? 4.137 19.531 14.391 1 98.88 93 VAL A N 1
ATOM 695 C CA . VAL A 1 93 ? 3.352 18.906 15.453 1 98.88 93 VAL A CA 1
ATOM 696 C C . VAL A 1 93 ? 4.18 17.828 16.141 1 98.88 93 VAL A C 1
ATOM 698 O O . VAL A 1 93 ? 4.188 17.719 17.359 1 98.88 93 VAL A O 1
ATOM 701 N N . ALA A 1 94 ? 4.934 17.047 15.391 1 98.81 94 ALA A N 1
ATOM 702 C CA . ALA A 1 94 ? 5.75 15.969 15.938 1 98.81 94 ALA A CA 1
ATOM 703 C C . ALA A 1 94 ? 6.828 16.516 16.875 1 98.81 94 ALA A C 1
ATOM 705 O O . ALA A 1 94 ? 7.062 15.969 17.953 1 98.81 94 ALA A O 1
ATOM 706 N N . SER A 1 95 ? 7.473 17.609 16.484 1 98.75 95 SER A N 1
ATOM 707 C CA . SER A 1 95 ? 8.5 18.219 17.328 1 98.75 95 SER A CA 1
ATOM 708 C C . SER A 1 95 ? 7.895 18.766 18.625 1 98.75 95 SER A C 1
ATOM 710 O O . SER A 1 95 ? 8.469 18.609 19.703 1 98.75 95 SER A O 1
ATOM 712 N N . HIS A 1 96 ? 6.727 19.406 18.5 1 98.69 96 HIS A N 1
ATOM 713 C CA . HIS A 1 96 ? 6.066 19.922 19.688 1 98.69 96 HIS A CA 1
ATOM 714 C C . HIS A 1 96 ? 5.633 18.797 20.625 1 98.69 96 HIS A C 1
ATOM 716 O O . HIS A 1 96 ? 5.738 18.938 21.844 1 98.69 96 HIS A O 1
ATOM 722 N N . LEU A 1 97 ? 5.141 17.703 20.016 1 98.62 97 LEU A N 1
ATOM 723 C CA . LEU A 1 97 ? 4.781 16.547 20.828 1 98.62 97 LEU A CA 1
ATOM 724 C C . LEU A 1 97 ? 5.996 16.031 21.594 1 98.62 97 LEU A C 1
ATOM 726 O O . LEU A 1 97 ? 5.898 15.688 22.781 1 98.62 97 LEU A O 1
ATOM 730 N N . SER A 1 98 ? 7.105 15.984 20.922 1 97.38 98 SER A N 1
ATOM 731 C CA . SER A 1 98 ? 8.336 15.547 21.578 1 97.38 98 SER A CA 1
ATOM 732 C C . SER A 1 98 ? 8.688 16.453 22.75 1 97.38 98 SER A C 1
ATOM 734 O O . SER A 1 98 ? 9.047 15.969 23.828 1 97.38 98 SER A O 1
ATOM 736 N N . MET A 1 99 ? 8.562 17.703 22.547 1 97.06 99 MET A N 1
ATOM 737 C CA . MET A 1 99 ? 8.875 18.672 23.578 1 97.06 99 MET A CA 1
ATOM 738 C C . MET A 1 99 ? 7.93 18.531 24.766 1 97.06 99 MET A C 1
ATOM 740 O O . MET A 1 99 ? 8.367 18.516 25.922 1 97.06 99 MET A O 1
ATOM 744 N N . LEU A 1 100 ? 6.676 18.375 24.547 1 97 100 LEU A N 1
ATOM 745 C CA . LEU A 1 100 ? 5.637 18.375 25.578 1 97 100 LEU A CA 1
ATOM 746 C C . LEU A 1 100 ? 5.656 17.062 26.359 1 97 100 LEU A C 1
ATOM 748 O O . LEU A 1 100 ? 5.348 17.047 27.547 1 97 100 LEU A O 1
ATOM 752 N N . THR A 1 101 ? 6.035 15.961 25.719 1 95.94 101 THR A N 1
ATOM 753 C CA . THR A 1 101 ? 5.957 14.656 26.359 1 95.94 101 THR A CA 1
ATOM 754 C C . THR A 1 101 ? 7.324 14.219 26.875 1 95.94 101 THR A C 1
ATOM 756 O O . THR A 1 101 ? 7.422 13.328 27.719 1 95.94 101 THR A O 1
ATOM 759 N N . GLY A 1 102 ? 8.383 14.719 26.328 1 93.38 102 GLY A N 1
ATOM 760 C CA . GLY A 1 102 ? 9.734 14.305 26.672 1 93.38 102 GLY A CA 1
ATOM 761 C C . GLY A 1 102 ? 10.164 13.023 25.969 1 93.38 102 GLY A C 1
ATOM 762 O O . GLY A 1 102 ? 11.188 12.43 26.312 1 93.38 102 GLY A O 1
ATOM 763 N N . GLU A 1 103 ? 9.359 12.562 25 1 94.88 103 GLU A N 1
ATOM 764 C CA . GLU A 1 103 ? 9.641 11.359 24.234 1 94.88 103 GLU A CA 1
ATOM 765 C C . GLU A 1 103 ? 9.828 11.688 22.75 1 94.88 103 GLU A C 1
ATOM 767 O O . GLU A 1 103 ? 9.391 12.734 22.281 1 94.88 103 GLU A O 1
ATOM 772 N N . VAL A 1 104 ? 10.469 10.852 22.062 1 96.56 104 VAL A N 1
ATOM 773 C CA . VAL A 1 104 ? 10.719 11.07 20.641 1 96.56 104 VAL A CA 1
ATOM 774 C C . VAL A 1 104 ? 9.453 10.758 19.844 1 96.56 104 VAL A C 1
ATOM 776 O O . VAL A 1 104 ? 8.914 9.648 19.922 1 96.56 104 VAL A O 1
ATOM 779 N N . TRP A 1 105 ? 8.961 11.727 19.078 1 98.12 105 TRP A N 1
ATOM 780 C CA . TRP A 1 105 ? 7.879 11.562 18.125 1 98.12 105 TRP A CA 1
ATOM 781 C C . TRP A 1 105 ? 8.398 11.695 16.688 1 98.12 105 TRP A C 1
ATOM 783 O O . TRP A 1 105 ? 8.961 12.727 16.328 1 98.12 105 TRP A O 1
ATOM 793 N N . LEU A 1 106 ? 8.266 10.68 15.914 1 98.06 106 LEU A N 1
ATOM 794 C CA . LEU A 1 106 ? 8.656 10.719 14.508 1 98.06 106 LEU A CA 1
ATOM 795 C C . LEU A 1 106 ? 7.465 11.039 13.617 1 98.06 106 LEU A C 1
ATOM 797 O O . LEU A 1 106 ? 6.336 10.633 13.906 1 98.06 106 LEU A O 1
ATOM 801 N N . SER A 1 107 ? 7.82 11.734 12.562 1 97.62 107 SER A N 1
ATOM 802 C CA . SER A 1 107 ? 6.828 12.008 11.523 1 97.62 107 SER A CA 1
ATOM 803 C C . SER A 1 107 ? 6.793 10.891 10.492 1 97.62 107 SER A C 1
ATOM 805 O O . SER A 1 107 ? 7.781 10.656 9.797 1 97.62 107 SER A O 1
ATOM 807 N N . LEU A 1 108 ? 5.734 10.203 10.414 1 97.25 108 LEU A N 1
ATOM 808 C CA . LEU A 1 108 ? 5.434 9.281 9.328 1 97.25 108 LEU A CA 1
ATOM 809 C C . LEU A 1 108 ? 4.285 9.805 8.469 1 97.25 108 LEU A C 1
ATOM 811 O O . LEU A 1 108 ? 3.201 9.211 8.461 1 97.25 108 LEU A O 1
ATOM 815 N N . ALA A 1 109 ? 4.605 10.898 7.766 1 96.62 109 ALA A N 1
ATOM 816 C CA . ALA A 1 109 ? 3.576 11.656 7.062 1 96.62 109 ALA A CA 1
ATOM 817 C C . ALA A 1 109 ? 4.059 12.086 5.68 1 96.62 109 ALA A C 1
ATOM 819 O O . ALA A 1 109 ? 5.262 12.086 5.406 1 96.62 109 ALA A O 1
ATOM 820 N N . GLY A 1 110 ? 3.135 12.289 4.855 1 92.31 110 GLY A N 1
ATOM 821 C CA . GLY A 1 110 ? 3.402 12.75 3.5 1 92.31 110 GLY A CA 1
ATOM 822 C C . GLY A 1 110 ? 2.232 13.484 2.877 1 92.31 110 GLY A C 1
ATOM 823 O O . GLY A 1 110 ? 1.079 13.258 3.254 1 92.31 110 GLY A O 1
ATOM 824 N N . CYS A 1 111 ? 2.562 14.266 1.868 1 90.38 111 CYS A N 1
ATOM 825 C CA . CYS A 1 111 ? 1.53 15.07 1.217 1 90.38 111 CYS A CA 1
ATOM 826 C C . CYS A 1 111 ? 0.579 14.188 0.417 1 90.38 111 CYS A C 1
ATOM 828 O O . CYS A 1 111 ? 1.018 13.359 -0.381 1 90.38 111 CYS A O 1
ATOM 830 N N . GLY A 1 112 ? -0.721 14.375 0.725 1 89.94 112 GLY A N 1
ATOM 831 C CA . GLY A 1 112 ? -1.746 13.797 -0.13 1 89.94 112 GLY A CA 1
ATOM 832 C C . GLY A 1 112 ? -2.088 12.367 0.232 1 89.94 112 GLY A C 1
ATOM 833 O O . GLY A 1 112 ? -2.902 11.727 -0.438 1 89.94 112 GLY A O 1
ATOM 834 N N . LEU A 1 113 ? -1.542 11.797 1.33 1 92.56 113 LEU A N 1
ATOM 835 C CA . LEU A 1 113 ? -1.747 10.398 1.676 1 92.56 113 LEU A CA 1
ATOM 836 C C . LEU A 1 113 ? -3.16 10.164 2.199 1 92.56 113 LEU A C 1
ATOM 838 O O . LEU A 1 113 ? -3.609 10.859 3.115 1 92.56 113 LEU A O 1
ATOM 842 N N . ASN A 1 114 ? -3.918 9.281 1.607 1 93.5 114 ASN A N 1
ATOM 843 C CA . ASN A 1 114 ? -5.16 8.828 2.225 1 93.5 114 ASN A CA 1
ATOM 844 C C . ASN A 1 114 ? -4.902 7.754 3.277 1 93.5 114 ASN A C 1
ATOM 846 O O . ASN A 1 114 ? -3.752 7.387 3.529 1 93.5 114 ASN A O 1
ATOM 850 N N . ALA A 1 115 ? -5.926 7.238 3.857 1 96.69 115 ALA A N 1
ATOM 851 C CA . ALA A 1 115 ? -5.812 6.312 4.984 1 96.69 115 ALA A CA 1
ATOM 852 C C . ALA A 1 115 ? -5.031 5.062 4.586 1 96.69 115 ALA A C 1
ATOM 854 O O . ALA A 1 115 ? -4.148 4.617 5.32 1 96.69 115 ALA A O 1
ATOM 855 N N . THR A 1 116 ? -5.316 4.535 3.467 1 92.12 116 THR A N 1
ATOM 856 C CA . THR A 1 116 ? -4.652 3.324 3 1 92.12 116 THR A CA 1
ATOM 857 C C . THR A 1 116 ? -3.17 3.586 2.75 1 92.12 116 THR A C 1
ATOM 859 O O . THR A 1 116 ? -2.318 2.775 3.125 1 92.12 116 THR A O 1
ATOM 862 N N . GLN A 1 117 ? -2.865 4.652 2.135 1 91.62 117 GLN A N 1
ATOM 863 C CA . GLN A 1 117 ? -1.483 5.004 1.828 1 91.62 117 GLN A CA 1
ATOM 864 C C . GLN A 1 117 ? -0.687 5.266 3.104 1 91.62 117 GLN A C 1
ATOM 866 O O . GLN A 1 117 ? 0.504 4.957 3.172 1 91.62 117 GLN A O 1
ATOM 871 N N . GLU A 1 118 ? -1.335 5.816 4.086 1 96.19 118 GLU A N 1
ATOM 872 C CA . GLU A 1 118 ? -0.705 5.988 5.391 1 96.19 118 GLU A CA 1
ATOM 873 C C . GLU A 1 118 ? -0.309 4.645 5.996 1 96.19 118 GLU A C 1
ATOM 875 O O . GLU A 1 118 ? 0.807 4.488 6.492 1 96.19 118 GLU A O 1
ATOM 880 N N . LEU A 1 119 ? -1.2 3.744 5.965 1 95.44 119 LEU A N 1
ATOM 881 C CA . LEU A 1 119 ? -0.913 2.408 6.469 1 95.44 119 LEU A CA 1
ATOM 882 C C . LEU A 1 119 ? 0.22 1.759 5.68 1 95.44 119 LEU A C 1
ATOM 884 O O . LEU A 1 119 ? 1.105 1.129 6.262 1 95.44 119 LEU A O 1
ATOM 888 N N . MET A 1 120 ? 0.202 1.995 4.391 1 90.69 120 MET A N 1
ATOM 889 C CA . MET A 1 120 ? 1.252 1.448 3.537 1 90.69 120 MET A CA 1
ATOM 890 C C . MET A 1 120 ? 2.613 2.023 3.91 1 90.69 120 MET A C 1
ATOM 892 O O . MET A 1 120 ? 3.615 1.308 3.912 1 90.69 120 MET A O 1
ATOM 896 N N . MET A 1 121 ? 2.607 3.266 4.156 1 92.94 121 MET A N 1
ATOM 897 C CA . MET A 1 121 ? 3.844 3.906 4.594 1 92.94 121 MET A CA 1
ATOM 898 C C . MET A 1 121 ? 4.379 3.25 5.863 1 92.94 121 MET A C 1
ATOM 900 O O . MET A 1 121 ? 5.574 2.982 5.973 1 92.94 121 MET A O 1
ATOM 904 N N . PHE A 1 122 ? 3.543 2.912 6.797 1 95.69 122 PHE A N 1
ATOM 905 C CA . PHE A 1 122 ? 3.947 2.252 8.031 1 95.69 122 PHE A CA 1
ATOM 906 C C . PHE A 1 122 ? 4.504 0.863 7.75 1 95.69 122 PHE A C 1
ATOM 908 O O . PHE A 1 122 ? 5.59 0.514 8.219 1 95.69 122 PHE A O 1
ATOM 915 N N . LEU A 1 123 ? 3.791 0.115 6.926 1 91.38 123 LEU A N 1
ATOM 916 C CA . LEU A 1 123 ? 4.188 -1.258 6.637 1 91.38 123 LEU A CA 1
ATOM 917 C C . LEU A 1 123 ? 5.555 -1.299 5.961 1 91.38 123 LEU A C 1
ATOM 919 O O . LEU A 1 123 ? 6.363 -2.184 6.246 1 91.38 123 LEU A O 1
ATOM 923 N N . THR A 1 124 ? 5.781 -0.323 5.137 1 88.5 124 THR A N 1
ATOM 924 C CA . THR A 1 124 ? 7.031 -0.247 4.391 1 88.5 124 THR A CA 1
ATOM 925 C C . THR A 1 124 ? 8.203 0.031 5.328 1 88.5 124 THR A C 1
ATOM 927 O O . THR A 1 124 ? 9.312 -0.461 5.109 1 88.5 124 THR A O 1
ATOM 930 N N . HIS A 1 125 ? 7.977 0.771 6.422 1 91.62 125 HIS A N 1
ATOM 931 C CA . HIS A 1 125 ? 9.086 1.225 7.246 1 91.62 125 HIS A CA 1
ATOM 932 C C . HIS A 1 125 ? 9.055 0.572 8.625 1 91.62 125 HIS A C 1
ATOM 934 O O . HIS A 1 125 ? 9.906 0.854 9.469 1 91.62 125 HIS A O 1
ATOM 940 N N . GLN A 1 126 ? 8.117 -0.287 8.867 1 91.38 126 GLN A N 1
ATOM 941 C CA . GLN A 1 126 ? 7.898 -0.894 10.18 1 91.38 126 GLN A CA 1
ATOM 942 C C . GLN A 1 126 ? 9.18 -1.532 10.711 1 91.38 126 GLN A C 1
ATOM 944 O O . GLN A 1 126 ? 9.492 -1.41 11.898 1 91.38 126 GLN A O 1
ATOM 949 N N . HIS A 1 127 ? 9.977 -2.09 9.852 1 86.69 127 HIS A N 1
ATOM 950 C CA . HIS A 1 127 ? 11.164 -2.838 10.258 1 86.69 127 HIS A CA 1
ATOM 951 C C . HIS A 1 127 ? 12.266 -1.904 10.758 1 86.69 127 HIS A C 1
ATOM 953 O O . HIS A 1 127 ? 13.227 -2.35 11.391 1 86.69 127 HIS A O 1
ATOM 959 N N . ARG A 1 128 ? 12.07 -0.615 10.539 1 89.5 128 ARG A N 1
ATOM 960 C CA . ARG A 1 128 ? 13.078 0.369 10.922 1 89.5 128 ARG A CA 1
ATOM 961 C C . ARG A 1 128 ? 12.75 0.989 12.273 1 89.5 128 ARG A C 1
ATOM 963 O O . ARG A 1 128 ? 13.602 1.632 12.891 1 89.5 128 ARG A O 1
ATOM 970 N N . LEU A 1 129 ? 11.5 0.964 12.82 1 90.69 129 LEU A N 1
ATOM 971 C CA . LEU A 1 129 ? 10.984 1.805 13.898 1 90.69 129 LEU A CA 1
ATOM 972 C C . LEU A 1 129 ? 11.227 1.156 15.258 1 90.69 129 LEU A C 1
ATOM 974 O O . LEU A 1 129 ? 11.125 1.816 16.297 1 90.69 129 LEU A O 1
ATOM 978 N N . GLY A 1 130 ? 11.633 0.041 15.438 1 86.44 130 GLY A N 1
ATOM 979 C CA . GLY A 1 130 ? 11.852 -0.608 16.719 1 86.44 130 GLY A CA 1
ATOM 980 C C . GLY A 1 130 ? 10.594 -0.694 17.562 1 86.44 130 GLY A C 1
ATOM 981 O O . GLY A 1 130 ? 9.516 -0.999 17.062 1 86.44 130 GLY A O 1
ATOM 982 N N . GLN A 1 131 ? 10.766 -0.323 18.969 1 91.44 131 GLN A N 1
ATOM 983 C CA . GLN A 1 131 ? 9.625 -0.389 19.891 1 91.44 131 GLN A CA 1
ATOM 984 C C . GLN A 1 131 ? 8.766 0.865 19.781 1 91.44 131 GLN A C 1
ATOM 986 O O . GLN A 1 131 ? 9.266 1.982 19.922 1 91.44 131 GLN A O 1
ATOM 991 N N . LEU A 1 132 ? 7.508 0.655 19.625 1 95.19 132 LEU A N 1
ATOM 992 C CA . LEU A 1 132 ? 6.566 1.762 19.5 1 95.19 132 LEU A CA 1
ATOM 993 C C . LEU A 1 132 ? 5.848 2.021 20.812 1 95.19 132 LEU A C 1
ATOM 995 O O . LEU A 1 132 ? 5.508 1.082 21.547 1 95.19 132 LEU A O 1
ATOM 999 N N . GLY A 1 133 ? 5.699 3.277 21.109 1 96.62 133 GLY A N 1
ATOM 1000 C CA . GLY A 1 133 ? 4.875 3.688 22.234 1 96.62 133 GLY A CA 1
ATOM 1001 C C . GLY A 1 133 ? 3.477 4.109 21.828 1 96.62 133 GLY A C 1
ATOM 1002 O O . GLY A 1 133 ? 2.531 3.322 21.938 1 96.62 133 GLY A O 1
ATOM 1003 N N . HIS A 1 134 ? 3.305 5.316 21.328 1 97.62 134 HIS A N 1
ATOM 1004 C CA . HIS A 1 134 ? 2.035 5.859 20.859 1 97.62 134 HIS A CA 1
ATOM 1005 C C . HIS A 1 134 ? 2.043 6.055 19.344 1 97.62 134 HIS A C 1
ATOM 1007 O O . HIS A 1 134 ? 3.029 6.531 18.781 1 97.62 134 HIS A O 1
ATOM 1013 N N . VAL A 1 135 ? 0.991 5.578 18.734 1 98.56 135 VAL A N 1
ATOM 1014 C CA . VAL A 1 135 ? 0.728 5.879 17.328 1 98.56 135 VAL A CA 1
ATOM 1015 C C . VAL A 1 135 ? -0.513 6.762 17.219 1 98.56 135 VAL A C 1
ATOM 1017 O O . VAL A 1 135 ? -1.62 6.336 17.562 1 98.56 135 VAL A O 1
ATOM 1020 N N . VAL A 1 136 ? -0.279 8.016 16.797 1 98.88 136 VAL A N 1
ATOM 1021 C CA . VAL A 1 136 ? -1.38 8.945 16.594 1 98.88 136 VAL A CA 1
ATOM 1022 C C . VAL A 1 136 ? -1.561 9.211 15.102 1 98.88 136 VAL A C 1
ATOM 1024 O O . VAL A 1 136 ? -0.646 9.703 14.438 1 98.88 136 VAL A O 1
ATOM 1027 N N . VAL A 1 137 ? -2.732 8.82 14.57 1 98.94 137 VAL A N 1
ATOM 1028 C CA . VAL A 1 137 ? -3.09 9.094 13.18 1 98.94 137 VAL A CA 1
ATOM 1029 C C . VAL A 1 137 ? -3.9 10.383 13.102 1 98.94 137 VAL A C 1
ATOM 1031 O O . VAL A 1 137 ? -5.09 10.398 13.43 1 98.94 137 VAL A O 1
ATOM 1034 N N . LEU A 1 138 ? -3.225 11.508 12.727 1 98.88 138 LEU A N 1
ATOM 1035 C CA . LEU A 1 138 ? -3.85 12.805 12.492 1 98.88 138 LEU A CA 1
ATOM 1036 C C . LEU A 1 138 ? -4.184 12.984 11.016 1 98.88 138 LEU A C 1
ATOM 1038 O O . LEU A 1 138 ? -3.328 13.398 10.227 1 98.88 138 LEU A O 1
ATOM 1042 N N . SER A 1 139 ? -5.453 12.57 10.609 1 98.44 139 SER A N 1
ATOM 1043 C CA . SER A 1 139 ? -5.746 12.391 9.195 1 98.44 139 SER A CA 1
ATOM 1044 C C . SER A 1 139 ? -7.238 12.531 8.914 1 98.44 139 SER A C 1
ATOM 1046 O O . SER A 1 139 ? -7.98 13.078 9.734 1 98.44 139 SER A O 1
ATOM 1048 N N . GLY A 1 140 ? -7.605 12.344 7.633 1 98.06 140 GLY A N 1
ATOM 1049 C CA . GLY A 1 140 ? -9.016 12.273 7.293 1 98.06 140 GLY A CA 1
ATOM 1050 C C . GLY A 1 140 ? -9.352 12.953 5.98 1 98.06 140 GLY A C 1
ATOM 1051 O O . GLY A 1 140 ? -10.062 12.383 5.145 1 98.06 140 GLY A O 1
ATOM 1052 N N . LEU A 1 141 ? -8.844 14.125 5.734 1 96.5 141 LEU A N 1
ATOM 1053 C CA . LEU A 1 141 ? -9.305 14.961 4.633 1 96.5 141 LEU A CA 1
ATOM 1054 C C . LEU A 1 141 ? -8.805 14.422 3.295 1 96.5 141 LEU A C 1
ATOM 1056 O O . LEU A 1 141 ? -9.516 14.5 2.289 1 96.5 141 LEU A O 1
ATOM 1060 N N . ASN A 1 142 ? -7.586 13.883 3.309 1 95.06 142 ASN A N 1
ATOM 1061 C CA . ASN A 1 142 ? -7.074 13.328 2.061 1 95.06 142 ASN A CA 1
ATOM 1062 C C . ASN A 1 142 ? -7.902 12.133 1.596 1 95.06 142 ASN A C 1
ATOM 1064 O O . ASN A 1 142 ? -8.062 11.906 0.394 1 95.06 142 ASN A O 1
ATOM 1068 N N . SER A 1 143 ? -8.383 11.359 2.547 1 96.31 143 SER A N 1
ATOM 1069 C CA . SER A 1 143 ? -9.25 10.242 2.17 1 96.31 143 SER A CA 1
ATOM 1070 C C . SER A 1 143 ? -10.516 10.734 1.482 1 96.31 143 SER A C 1
ATOM 1072 O O . SER A 1 143 ? -10.977 10.133 0.51 1 96.31 143 SER A O 1
ATOM 1074 N N . LEU A 1 144 ? -11.047 11.844 1.98 1 95.88 144 LEU A N 1
ATOM 1075 C CA . LEU A 1 144 ? -12.211 12.461 1.351 1 95.88 144 LEU A CA 1
ATOM 1076 C C . LEU A 1 144 ? -11.867 12.961 -0.047 1 95.88 144 LEU A C 1
ATOM 1078 O O . LEU A 1 144 ? -12.609 12.703 -1.002 1 95.88 144 LEU A O 1
ATOM 1082 N N . ALA A 1 145 ? -10.75 13.672 -0.204 1 93.31 145 ALA A N 1
ATOM 1083 C CA . ALA A 1 145 ? -10.32 14.203 -1.495 1 93.31 145 ALA A CA 1
ATOM 1084 C C . ALA A 1 145 ? -10.094 13.078 -2.504 1 93.31 145 ALA A C 1
ATOM 1086 O O . ALA A 1 145 ? -10.406 13.227 -3.688 1 93.31 145 ALA A O 1
ATOM 1087 N N . HIS A 1 146 ? -9.586 11.953 -2.023 1 90.44 146 HIS A N 1
ATOM 1088 C CA . HIS A 1 146 ? -9.305 10.82 -2.904 1 90.44 146 HIS A CA 1
ATOM 1089 C C . HIS A 1 146 ? -10.594 10.195 -3.414 1 90.44 146 HIS A C 1
ATOM 1091 O O . HIS A 1 146 ? -10.648 9.695 -4.539 1 90.44 146 HIS A O 1
ATOM 1097 N N . GLU A 1 147 ? -11.68 10.188 -2.594 1 90.94 147 GLU A N 1
ATOM 1098 C CA . GLU A 1 147 ? -12.961 9.688 -3.078 1 90.94 147 GLU A CA 1
ATOM 1099 C C . GLU A 1 147 ? -13.445 10.492 -4.285 1 90.94 147 GLU A C 1
ATOM 1101 O O . GLU A 1 147 ? -13.945 9.922 -5.258 1 90.94 147 GLU A O 1
ATOM 1106 N N . ALA A 1 148 ? -13.25 11.82 -4.219 1 89.56 148 ALA A N 1
ATOM 1107 C CA . ALA A 1 148 ? -13.609 12.688 -5.332 1 89.56 148 ALA A CA 1
ATOM 1108 C C . ALA A 1 148 ? -12.672 12.477 -6.52 1 89.56 148 ALA A C 1
ATOM 1110 O O . ALA A 1 148 ? -13.117 12.43 -7.668 1 89.56 148 ALA A O 1
ATOM 1111 N N . LEU A 1 149 ? -11.383 12.398 -6.238 1 84.5 149 LEU A N 1
ATOM 1112 C CA . LEU A 1 149 ? -10.375 12.211 -7.281 1 84.5 149 LEU A CA 1
ATOM 1113 C C . LEU A 1 149 ? -10.648 10.945 -8.078 1 84.5 149 LEU A C 1
ATOM 1115 O O . LEU A 1 149 ? -10.5 10.93 -9.305 1 84.5 149 LEU A O 1
ATOM 1119 N N . CYS A 1 150 ? -11.062 9.852 -7.379 1 80.56 150 CYS A N 1
ATOM 1120 C CA . CYS A 1 150 ? -11.367 8.586 -8.031 1 80.56 150 CYS A CA 1
ATOM 1121 C C . CYS A 1 150 ? -12.523 8.742 -9.016 1 80.56 150 CYS A C 1
ATOM 1123 O O . CYS A 1 150 ? -12.508 8.156 -10.102 1 80.56 150 CYS A O 1
ATOM 1125 N N . GLU A 1 151 ? -13.469 9.531 -8.695 1 82.81 151 GLU A N 1
ATOM 1126 C CA . GLU A 1 151 ? -14.602 9.797 -9.578 1 82.81 151 GLU A CA 1
ATOM 1127 C C . GLU A 1 151 ? -14.164 10.586 -10.812 1 82.81 151 GLU A C 1
ATOM 1129 O O . GLU A 1 151 ? -14.641 10.32 -11.922 1 82.81 151 GLU A O 1
ATOM 1134 N N . VAL A 1 152 ? -13.297 11.531 -10.523 1 78.12 152 VAL A N 1
ATOM 1135 C CA . VAL A 1 152 ? -12.789 12.344 -11.617 1 78.12 152 VAL A CA 1
ATOM 1136 C C . VAL A 1 152 ? -12.008 11.469 -12.594 1 78.12 152 VAL A C 1
ATOM 1138 O O . VAL A 1 152 ? -12.148 11.609 -13.812 1 78.12 152 VAL A O 1
ATOM 1141 N N . LEU A 1 153 ? -11.266 10.578 -12.062 1 72.56 153 LEU A N 1
ATOM 1142 C CA . LEU A 1 153 ? -10.414 9.719 -12.867 1 72.56 153 LEU A CA 1
ATOM 1143 C C . LEU A 1 153 ? -11.234 8.648 -13.578 1 72.56 153 LEU A C 1
ATOM 1145 O O . LEU A 1 153 ? -10.844 8.18 -14.648 1 72.56 153 LEU A O 1
ATOM 1149 N N . ALA A 1 154 ? -12.227 8.07 -12.914 1 68.62 154 ALA A N 1
ATOM 1150 C CA . ALA A 1 154 ? -13.078 7.059 -13.523 1 68.62 154 ALA A CA 1
ATOM 1151 C C . ALA A 1 154 ? -13.828 7.629 -14.734 1 68.62 154 ALA A C 1
ATOM 1153 O O . ALA A 1 154 ? -14.195 6.887 -15.648 1 68.62 154 ALA A O 1
ATOM 1154 N N . GLY A 1 155 ? -14.172 8.82 -14.656 1 62.09 155 GLY A N 1
ATOM 1155 C CA . GLY A 1 155 ? -14.922 9.43 -15.75 1 62.09 155 GLY A CA 1
ATOM 1156 C C . GLY A 1 155 ? -14.07 9.688 -16.984 1 62.09 155 GLY A C 1
ATOM 1157 O O . GLY A 1 155 ? -14.602 9.906 -18.062 1 62.09 155 GLY A O 1
ATOM 1158 N N . THR A 1 156 ? -12.781 9.922 -16.703 1 54.25 156 THR A N 1
ATOM 1159 C CA . THR A 1 156 ? -12.008 10.352 -17.875 1 54.25 156 THR A CA 1
ATOM 1160 C C . THR A 1 156 ? -11.156 9.203 -18.406 1 54.25 156 THR A C 1
ATOM 1162 O O . THR A 1 156 ? -10.648 8.391 -17.641 1 54.25 156 THR A O 1
ATOM 1165 N N . ASN A 1 157 ? -11.398 8.586 -19.422 1 48.75 157 ASN A N 1
ATOM 1166 C CA . ASN A 1 157 ? -10.586 7.566 -20.078 1 48.75 157 ASN A CA 1
ATOM 1167 C C . ASN A 1 157 ? -9.102 7.77 -19.797 1 48.75 157 ASN A C 1
ATOM 1169 O O . ASN A 1 157 ? -8.391 6.816 -19.469 1 48.75 157 ASN A O 1
ATOM 1173 N N . ASP A 1 158 ? -8.258 8.586 -20.547 1 49.62 158 ASP A N 1
ATOM 1174 C CA . ASP A 1 158 ? -6.891 8.469 -21.047 1 49.62 158 ASP A CA 1
ATOM 1175 C C . ASP A 1 158 ? -5.879 8.609 -19.922 1 49.62 158 ASP A C 1
ATOM 1177 O O . ASP A 1 158 ? -6.25 8.914 -18.781 1 49.62 158 ASP A O 1
ATOM 1181 N N . PRO A 1 159 ? -4.676 8.938 -20.281 1 51.62 159 PRO A N 1
ATOM 1182 C CA . PRO A 1 159 ? -3.344 9.148 -19.703 1 51.62 159 PRO A CA 1
ATOM 1183 C C . PRO A 1 159 ? -3.344 10.195 -18.578 1 51.62 159 PRO A C 1
ATOM 1185 O O . PRO A 1 159 ? -2.334 10.359 -17.891 1 51.62 159 PRO A O 1
ATOM 1188 N N . GLN A 1 160 ? -4.477 10.695 -18.203 1 53.91 160 GLN A N 1
ATOM 1189 C CA . GLN A 1 160 ? -4.633 11.906 -17.406 1 53.91 160 GLN A CA 1
ATOM 1190 C C . GLN A 1 160 ? -4.613 11.594 -15.914 1 53.91 160 GLN A C 1
ATOM 1192 O O . GLN A 1 160 ? -4.555 12.5 -15.078 1 53.91 160 GLN A O 1
ATOM 1197 N N . HIS A 1 161 ? -4.598 10.344 -15.641 1 57.56 161 HIS A N 1
ATOM 1198 C CA . HIS A 1 161 ? -4.641 10.039 -14.219 1 57.56 161 HIS A CA 1
ATOM 1199 C C . HIS A 1 161 ? -3.4 10.57 -13.5 1 57.56 161 HIS A C 1
ATOM 1201 O O . HIS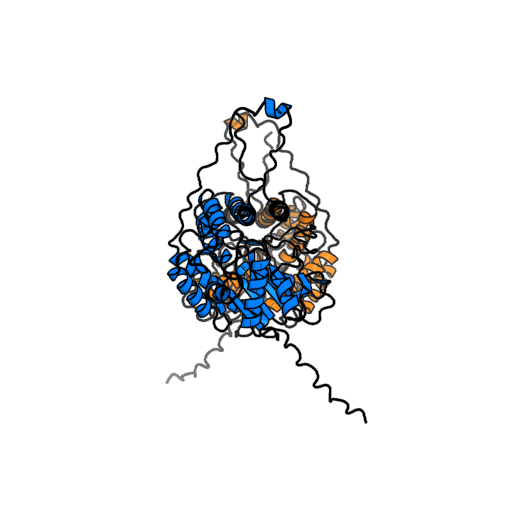 A 1 161 ? -3.512 11.234 -12.469 1 57.56 161 HIS A O 1
ATOM 1207 N N . ALA A 1 162 ? -2.285 10.266 -14.102 1 58.88 162 ALA A N 1
ATOM 1208 C CA . ALA A 1 162 ? -1.046 10.734 -13.484 1 58.88 162 ALA A CA 1
ATOM 1209 C C . ALA A 1 162 ? -1.025 12.258 -13.383 1 58.88 162 ALA A C 1
ATOM 1211 O O . ALA A 1 162 ? -0.581 12.812 -12.375 1 58.88 162 ALA A O 1
ATOM 1212 N N . LYS A 1 163 ? -1.668 12.812 -14.391 1 63.56 163 LYS A N 1
ATOM 1213 C CA . LYS A 1 163 ? -1.689 14.273 -14.391 1 63.56 163 LYS A CA 1
ATOM 1214 C C . LYS A 1 163 ? -2.635 14.805 -13.32 1 63.56 163 LYS A C 1
ATOM 1216 O O . LYS A 1 163 ? -2.318 15.781 -12.633 1 63.56 163 LYS A O 1
ATOM 1221 N N . ALA A 1 164 ? -3.672 14.055 -13.141 1 65.69 164 ALA A N 1
ATOM 1222 C CA . ALA A 1 164 ? -4.652 14.5 -12.156 1 65.69 164 ALA A CA 1
ATOM 1223 C C . ALA A 1 164 ? -4.121 14.312 -10.734 1 65.69 164 ALA A C 1
ATOM 1225 O O . ALA A 1 164 ? -4.312 15.172 -9.875 1 65.69 164 ALA A O 1
ATOM 1226 N N . TYR A 1 165 ? -3.451 13.281 -10.586 1 66.69 165 TYR A N 1
ATOM 1227 C CA . TYR A 1 165 ? -2.865 13.047 -9.266 1 66.69 165 TYR A CA 1
ATOM 1228 C C . TYR A 1 165 ? -1.768 14.062 -8.977 1 66.69 165 TYR A C 1
ATOM 1230 O O . TYR A 1 165 ? -1.678 14.586 -7.859 1 66.69 165 TYR A O 1
ATOM 1238 N N . GLN A 1 166 ? -1.055 14.266 -10.016 1 67.31 166 GLN A N 1
ATOM 1239 C CA . GLN A 1 166 ? -0.018 15.281 -9.852 1 67.31 166 GLN A CA 1
ATOM 1240 C C . GLN A 1 166 ? -0.628 16.641 -9.547 1 67.31 166 GLN A C 1
ATOM 1242 O O . GLN A 1 166 ? -0.109 17.391 -8.711 1 67.31 166 GLN A O 1
ATOM 1247 N N . ALA A 1 167 ? -1.645 16.938 -10.219 1 67.69 167 ALA A N 1
ATOM 1248 C CA . ALA A 1 167 ? -2.348 18.188 -9.945 1 67.69 167 ALA A CA 1
ATOM 1249 C C . ALA A 1 167 ? -2.861 18.234 -8.508 1 67.69 167 ALA A C 1
ATOM 1251 O O . ALA A 1 167 ? -2.809 19.266 -7.852 1 67.69 167 ALA A O 1
ATOM 1252 N N . PHE A 1 168 ? -3.283 17.109 -8.086 1 70.5 168 PHE A N 1
ATOM 1253 C CA . PHE A 1 168 ? -3.738 16.984 -6.711 1 70.5 168 PHE A CA 1
ATOM 1254 C C . PHE A 1 168 ? -2.596 17.234 -5.734 1 70.5 168 PHE A C 1
ATOM 1256 O O . PHE A 1 168 ? -2.729 18.031 -4.805 1 70.5 168 PHE A O 1
ATOM 1263 N N . LEU A 1 169 ? -1.438 16.719 -5.988 1 66.88 169 LEU A N 1
ATOM 1264 C CA . LEU A 1 169 ? -0.291 16.906 -5.109 1 66.88 169 LEU A CA 1
ATOM 1265 C C . LEU A 1 169 ? 0.194 18.344 -5.152 1 66.88 169 LEU A C 1
ATOM 1267 O O . LEU A 1 169 ? 0.573 18.922 -4.125 1 66.88 169 LEU A O 1
ATOM 1271 N N . ASN A 1 170 ? 0.107 18.859 -6.281 1 66.38 170 ASN A N 1
ATOM 1272 C CA . ASN A 1 170 ? 0.551 20.25 -6.461 1 66.38 170 ASN A CA 1
ATOM 1273 C C . ASN A 1 170 ? -0.346 21.219 -5.711 1 66.38 170 ASN A C 1
ATOM 1275 O O . ASN A 1 170 ? 0.072 22.344 -5.398 1 66.38 170 ASN A O 1
ATOM 1279 N N . SER A 1 171 ? -1.467 20.719 -5.461 1 66.19 171 SER A N 1
ATOM 1280 C CA . SER A 1 171 ? -2.412 21.609 -4.797 1 66.19 171 SER A CA 1
ATOM 1281 C C . SER A 1 171 ? -2.01 21.844 -3.344 1 66.19 171 SER A C 1
ATOM 1283 O O . SER A 1 171 ? -2.443 22.828 -2.732 1 66.19 171 SER A O 1
ATOM 1285 N N . PHE A 1 172 ? -1.258 20.922 -2.904 1 61.12 172 PHE A N 1
ATOM 1286 C CA . PHE A 1 172 ? -0.816 21.125 -1.529 1 61.12 172 PHE A CA 1
ATOM 1287 C C . PHE A 1 172 ? 0.19 22.266 -1.441 1 61.12 172 PHE A C 1
ATOM 1289 O O . PHE A 1 172 ? 0.404 22.828 -0.366 1 61.12 172 PHE A O 1
ATOM 1296 N N . SER A 1 173 ? 0.917 22.438 -2.623 1 55.62 173 SER A N 1
ATOM 1297 C CA . SER A 1 173 ? 1.842 23.578 -2.691 1 55.62 173 SER A CA 1
ATOM 1298 C C . SER A 1 173 ? 1.114 24.859 -3.053 1 55.62 173 SER A C 1
ATOM 1300 O O . SER A 1 173 ? 1.578 25.953 -2.725 1 55.62 173 SER A O 1
ATOM 1302 N N . GLU A 1 174 ? 0.177 24.656 -4.082 1 48.59 174 GLU A N 1
ATOM 1303 C CA . GLU A 1 174 ? -0.509 25.828 -4.621 1 48.59 174 GLU A CA 1
ATOM 1304 C C . GLU A 1 174 ? -1.196 26.609 -3.514 1 48.59 174 GLU A C 1
ATOM 1306 O O . GLU A 1 174 ? -1.35 27.828 -3.621 1 48.59 174 GLU A O 1
ATOM 1311 N N . GLY A 1 175 ? -1.732 25.719 -2.709 1 43.03 175 GLY A N 1
ATOM 1312 C CA . GLY A 1 175 ? -2.285 26.547 -1.65 1 43.03 175 GLY A CA 1
ATOM 1313 C C . GLY A 1 175 ? -1.264 27.484 -1.03 1 43.03 175 GLY A C 1
ATOM 1314 O O . GLY A 1 175 ? -1.618 28.359 -0.244 1 43.03 175 GLY A O 1
ATOM 1315 N N . MET A 1 176 ? 0.078 26.906 -1.369 1 43.44 176 MET A N 1
ATOM 1316 C CA . MET A 1 176 ? 1.142 27.859 -1.067 1 43.44 176 MET A CA 1
ATOM 1317 C C . MET A 1 176 ? 1.414 28.766 -2.262 1 43.44 176 MET A C 1
ATOM 1319 O O . MET A 1 176 ? 1.856 28.297 -3.314 1 43.44 176 MET A O 1
ATOM 1323 N N . GLN A 1 177 ? 0.846 29.594 -2.6 1 36.25 177 GLN A N 1
ATOM 1324 C CA . GLN A 1 177 ? 0.757 30.438 -3.791 1 36.25 177 GLN A CA 1
ATOM 1325 C C . GLN A 1 177 ? 2.127 30.609 -4.438 1 36.25 177 GLN A C 1
ATOM 1327 O O . GLN A 1 177 ? 3.096 30.969 -3.764 1 36.25 177 GLN A O 1
ATOM 1332 N N . PRO A 1 178 ? 2.549 29.875 -5.547 1 34.91 178 PRO A N 1
ATOM 1333 C CA . PRO A 1 178 ? 3.812 30.031 -6.27 1 34.91 178 PRO A CA 1
ATOM 1334 C C . PRO A 1 178 ? 4.168 31.5 -6.531 1 34.91 178 PRO A C 1
ATOM 1336 O O . PRO A 1 178 ? 3.287 32.312 -6.852 1 34.91 178 PRO A O 1
ATOM 1339 N N . CYS A 1 179 ? 5.227 31.969 -5.906 1 29.39 179 CYS A N 1
ATOM 1340 C CA . CYS A 1 179 ? 5.863 33.156 -6.492 1 29.39 179 CYS A CA 1
ATOM 1341 C C . CYS A 1 179 ? 6.562 32.781 -7.801 1 29.39 179 CYS A C 1
ATOM 1343 O O . CYS A 1 179 ? 7.621 32.156 -7.789 1 29.39 179 CYS A O 1
ATOM 1345 N N . ALA A 1 180 ? 5.996 32.312 -8.727 1 32.22 180 ALA A N 1
ATOM 1346 C CA . ALA A 1 180 ? 6.672 32.125 -10.008 1 32.22 180 ALA A CA 1
ATOM 1347 C C . ALA A 1 180 ? 7.551 33.312 -10.352 1 32.22 180 ALA A C 1
ATOM 1349 O O . ALA A 1 180 ? 7.086 34.469 -10.344 1 32.22 180 ALA A O 1
ATOM 1350 N N . PRO A 1 181 ? 8.859 33.219 -9.961 1 31.69 181 PRO A N 1
ATOM 1351 C CA . PRO A 1 181 ? 9.57 34.344 -10.562 1 31.69 181 PRO A CA 1
ATOM 1352 C C . PRO A 1 181 ? 9.266 34.5 -12.055 1 31.69 181 PRO A C 1
ATOM 1354 O O . PRO A 1 181 ? 8.93 33.531 -12.727 1 31.69 181 PRO A O 1
ATOM 1357 N N . PRO A 1 182 ? 8.875 35.656 -12.367 1 31.28 182 PRO A N 1
ATOM 1358 C CA . PRO A 1 182 ? 8.734 35.906 -13.805 1 31.28 182 PRO A CA 1
ATOM 1359 C C . PRO A 1 182 ? 9.938 35.375 -14.602 1 31.28 182 PRO A C 1
ATOM 1361 O O . PRO A 1 182 ? 11.078 35.594 -14.203 1 31.28 182 PRO A O 1
ATOM 1364 N N . ARG A 1 183 ? 9.906 34.125 -14.922 1 32.19 183 ARG A N 1
ATOM 1365 C CA . ARG A 1 183 ? 10.984 33.75 -15.836 1 32.19 183 ARG A CA 1
ATOM 1366 C C . ARG A 1 183 ? 11.398 34.938 -16.703 1 32.19 183 ARG A C 1
ATOM 1368 O O . ARG A 1 183 ? 10.562 35.531 -17.391 1 32.19 183 ARG A O 1
ATOM 1375 N N . ARG A 1 184 ? 12.492 35.5 -16.234 1 30.44 184 ARG A N 1
ATOM 1376 C CA . ARG A 1 184 ? 13.164 36.406 -17.156 1 30.44 184 ARG A CA 1
ATOM 1377 C C . ARG A 1 184 ? 13.227 35.812 -18.562 1 30.44 184 ARG A C 1
ATOM 1379 O O . ARG A 1 184 ? 13.859 34.781 -18.781 1 30.44 184 ARG A O 1
ATOM 1386 N N . GLN A 1 185 ? 12.188 35.812 -19.281 1 29.08 185 GLN A N 1
ATOM 1387 C CA . GLN A 1 185 ? 12.312 35.594 -20.703 1 29.08 185 GLN A CA 1
ATOM 1388 C C . GLN A 1 185 ? 13.578 36.25 -21.25 1 29.08 185 GLN A C 1
ATOM 1390 O O . GLN A 1 185 ? 13.922 37.375 -20.859 1 29.08 185 GLN A O 1
ATOM 1395 N N . SER A 1 186 ? 14.609 35.594 -21.391 1 28.52 186 SER A N 1
ATOM 1396 C CA . SER A 1 186 ? 15.68 36.219 -22.156 1 28.52 186 SER A CA 1
ATOM 1397 C C . SER A 1 186 ? 15.125 37.281 -23.109 1 28.52 186 SER A C 1
ATOM 1399 O O . SER A 1 186 ? 13.977 37.188 -23.547 1 28.52 186 SER A O 1
ATOM 1401 N N . LEU A 1 187 ? 15.711 38.531 -23.078 1 29.52 187 LEU A N 1
ATOM 1402 C CA . LEU A 1 187 ? 15.383 39.656 -23.922 1 29.52 187 LEU A CA 1
ATOM 1403 C C . LEU A 1 187 ? 14.938 39.219 -25.312 1 29.52 187 LEU A C 1
ATOM 1405 O O . LEU A 1 187 ? 13.969 39.75 -25.859 1 29.52 187 LEU A O 1
ATOM 1409 N N . TRP A 1 188 ? 15.719 38.188 -25.812 1 28.33 188 TRP A N 1
ATOM 1410 C CA . TRP A 1 188 ? 15.445 37.844 -27.203 1 28.33 188 TRP A CA 1
ATOM 1411 C C . TRP A 1 188 ? 14.125 37.094 -27.328 1 28.33 188 TRP A C 1
ATOM 1413 O O . TRP A 1 188 ? 13.398 37.25 -28.312 1 28.33 188 TRP A O 1
ATOM 1423 N N . ARG A 1 189 ? 13.867 36.156 -26.312 1 33.12 189 ARG A N 1
ATOM 1424 C CA . ARG A 1 189 ? 12.594 35.5 -26.516 1 33.12 189 ARG A CA 1
ATOM 1425 C C . ARG A 1 189 ? 11.438 36.344 -26.016 1 33.12 189 ARG A C 1
ATOM 1427 O O . ARG A 1 189 ? 10.273 35.969 -26.156 1 33.12 189 ARG A O 1
ATOM 1434 N N . ARG A 1 190 ? 11.68 37.312 -25.141 1 30.22 190 ARG A N 1
ATOM 1435 C CA . ARG A 1 190 ? 10.711 38.344 -24.875 1 30.22 190 ARG A CA 1
ATOM 1436 C C . ARG A 1 190 ? 10.297 39.062 -26.172 1 30.22 190 ARG A C 1
ATOM 1438 O O . ARG A 1 190 ? 9.164 39.5 -26.297 1 30.22 190 ARG A O 1
ATOM 1445 N N . ILE A 1 191 ? 11.352 39.281 -27.016 1 32.91 191 ILE A N 1
ATOM 1446 C CA . ILE A 1 191 ? 10.945 39.969 -28.234 1 32.91 191 ILE A CA 1
ATOM 1447 C C . ILE A 1 191 ? 9.992 39.062 -29.031 1 32.91 191 ILE A C 1
ATOM 1449 O O . ILE A 1 191 ? 8.992 39.531 -29.578 1 32.91 191 ILE A O 1
ATOM 1453 N N . GLY A 1 192 ? 10.352 37.719 -29.125 1 31.03 192 GLY A N 1
ATOM 1454 C CA . GLY A 1 192 ? 9.422 37.031 -30 1 31.03 192 GLY A CA 1
ATOM 1455 C C . GLY A 1 192 ? 8.102 36.688 -29.312 1 31.03 192 GLY A C 1
ATOM 1456 O O . GLY A 1 192 ? 7.043 36.781 -29.938 1 31.03 192 GLY A O 1
ATOM 1457 N N . GLN A 1 193 ? 8.055 36 -28.062 1 30.78 193 GLN A N 1
ATOM 1458 C CA . GLN A 1 193 ? 6.723 35.562 -27.656 1 30.78 193 GLN A CA 1
ATOM 1459 C C . GLN A 1 193 ? 6.039 36.625 -26.797 1 30.78 193 GLN A C 1
ATOM 1461 O O . GLN A 1 193 ? 5.914 36.469 -25.594 1 30.78 193 GLN A O 1
ATOM 1466 N N . ALA A 1 194 ? 6.402 37.844 -26.688 1 32.62 194 ALA A N 1
ATOM 1467 C CA . ALA A 1 194 ? 5.664 38.969 -26.141 1 32.62 194 ALA A CA 1
ATOM 1468 C C . ALA A 1 194 ? 4.195 38.938 -26.547 1 32.62 194 ALA A C 1
ATOM 1470 O O . ALA A 1 194 ? 3.354 39.594 -25.953 1 32.62 194 ALA A O 1
ATOM 1471 N N . LEU A 1 195 ? 3.852 38.344 -27.688 1 33.69 195 LEU A N 1
ATOM 1472 C CA . LEU A 1 195 ? 2.506 38.719 -28.109 1 33.69 195 LEU A CA 1
ATOM 1473 C C . LEU A 1 195 ? 1.454 37.969 -27.297 1 33.69 195 LEU A C 1
ATOM 1475 O O . LEU A 1 195 ? 0.347 38.469 -27.094 1 33.69 195 LEU A O 1
ATOM 1479 N N . THR A 1 196 ? 1.232 36.531 -27.266 1 34.09 196 THR A N 1
ATOM 1480 C CA . THR A 1 196 ? -0.09 36.031 -26.906 1 34.09 196 THR A CA 1
ATOM 1481 C C . THR A 1 196 ? -0.178 35.812 -25.391 1 34.09 196 THR A C 1
ATOM 1483 O O . THR A 1 196 ? 0.655 35.094 -24.812 1 34.09 196 THR A O 1
ATOM 1486 N N . PRO A 1 197 ? -0.815 36.594 -24.594 1 33.09 197 PRO A N 1
ATOM 1487 C CA . PRO A 1 197 ? -1.088 36.406 -23.172 1 33.09 197 PRO A CA 1
ATOM 1488 C C . PRO A 1 197 ? -1.493 35 -22.828 1 33.09 197 PRO A C 1
ATOM 1490 O O . PRO A 1 197 ? -2.209 34.344 -23.594 1 33.09 197 PRO A O 1
ATOM 1493 N N . PRO A 1 198 ? -0.817 34.188 -22.172 1 35.47 198 PRO A N 1
ATOM 1494 C CA . PRO A 1 198 ? -1.316 32.844 -21.859 1 35.47 198 PRO A CA 1
ATOM 1495 C C . PRO A 1 198 ? -2.723 32.875 -21.266 1 35.47 198 PRO A C 1
ATOM 1497 O O . PRO A 1 198 ? -3.004 33.625 -20.359 1 35.47 198 PRO A O 1
ATOM 1500 N N . VAL A 1 199 ? -3.934 32.594 -21.906 1 34.75 199 VAL A N 1
ATOM 1501 C CA . VAL A 1 199 ? -5.32 32.438 -21.484 1 34.75 199 VAL A CA 1
ATOM 1502 C C . VAL A 1 199 ? -5.375 31.516 -20.25 1 34.75 199 VAL A C 1
ATOM 1504 O O . VAL A 1 199 ? -4.852 30.406 -20.266 1 34.75 199 VAL A O 1
ATOM 1507 N N . ALA A 1 200 ? -5.633 31.984 -19.109 1 37.19 200 ALA A N 1
ATOM 1508 C CA . ALA A 1 200 ? -5.973 31.234 -17.891 1 37.19 200 ALA A CA 1
ATOM 1509 C C . ALA A 1 200 ? -6.98 30.125 -18.203 1 37.19 200 ALA A C 1
ATOM 1511 O O . ALA A 1 200 ? -8.062 30.391 -18.734 1 37.19 200 ALA A O 1
ATOM 1512 N N . ALA A 1 201 ? -6.848 28.844 -18.469 1 42.44 201 ALA A N 1
ATOM 1513 C CA . ALA A 1 201 ? -7.754 27.719 -18.703 1 42.44 201 ALA A CA 1
ATOM 1514 C C . ALA A 1 201 ? -8.891 27.719 -17.688 1 42.44 201 ALA A C 1
ATOM 1516 O O . ALA A 1 201 ? -8.695 28.062 -16.516 1 42.44 201 ALA A O 1
ATOM 1517 N N . PRO A 1 202 ? -10.273 27.812 -18.125 1 46.97 202 PRO A N 1
ATOM 1518 C CA . PRO A 1 202 ? -11.461 27.75 -17.266 1 46.97 202 PRO A CA 1
ATOM 1519 C C . PRO A 1 202 ? -11.352 26.688 -16.188 1 46.97 202 PRO A C 1
ATOM 1521 O O . PRO A 1 202 ? -10.656 25.672 -16.359 1 46.97 202 PRO A O 1
ATOM 1524 N N . PRO A 1 203 ? -11.867 27.078 -15.016 1 50.81 203 PRO A N 1
ATOM 1525 C CA . PRO A 1 203 ? -11.805 26.141 -13.883 1 50.81 203 PRO A CA 1
ATOM 1526 C C . PRO A 1 203 ? -12.445 24.797 -14.195 1 50.81 203 PRO A C 1
ATOM 1528 O O . PRO A 1 203 ? -13.516 24.734 -14.812 1 50.81 203 PRO A O 1
ATOM 1531 N N . VAL A 1 204 ? -11.836 23.766 -14.484 1 55.19 204 VAL A N 1
ATOM 1532 C CA . VAL A 1 204 ? -12.273 22.406 -14.734 1 55.19 204 VAL A CA 1
ATOM 1533 C C . VAL A 1 204 ? -13.344 22.016 -13.719 1 55.19 204 VAL A C 1
ATOM 1535 O O . VAL A 1 204 ? -13.109 22.078 -12.508 1 55.19 204 VAL A O 1
ATOM 1538 N N . SER A 1 205 ? -14.734 22.125 -14.023 1 64.56 205 SER A N 1
ATOM 1539 C CA . SER A 1 205 ? -15.82 21.594 -13.211 1 64.56 205 SER A CA 1
ATOM 1540 C C . SER A 1 205 ? -15.867 20.062 -13.281 1 64.56 205 SER A C 1
ATOM 1542 O O . SER A 1 205 ? -16.016 19.5 -14.359 1 64.56 205 SER A O 1
ATOM 1544 N N . TRP A 1 206 ? -15.57 19.312 -12.164 1 73.56 206 TRP A N 1
ATOM 1545 C CA . TRP A 1 206 ? -15.609 17.859 -12.086 1 73.56 206 TRP A CA 1
ATOM 1546 C C . TRP A 1 206 ? -16.953 17.375 -11.555 1 73.56 206 TRP A C 1
ATOM 1548 O O . TRP A 1 206 ? -17.453 17.891 -10.547 1 73.56 206 TRP A O 1
ATOM 1558 N N . PRO A 1 207 ? -17.734 16.578 -12.375 1 80 207 PRO A N 1
ATOM 1559 C CA . PRO A 1 207 ? -18.953 16 -11.82 1 80 207 PRO A CA 1
ATOM 1560 C C . PRO A 1 207 ? -18.688 15.039 -10.672 1 80 207 PRO A C 1
ATOM 1562 O O . PRO A 1 207 ? -18.109 13.969 -10.883 1 80 207 PRO A O 1
ATOM 1565 N N . LEU A 1 208 ? -19.031 15.461 -9.414 1 87.5 208 LEU A N 1
ATOM 1566 C CA . LEU A 1 208 ? -18.781 14.648 -8.234 1 87.5 208 LEU A CA 1
ATOM 1567 C C . LEU A 1 208 ? -20.109 14.188 -7.617 1 87.5 208 LEU A C 1
ATOM 1569 O O . LEU A 1 208 ? -21.125 14.875 -7.727 1 87.5 208 LEU A O 1
ATOM 1573 N N . SER A 1 209 ? -20.203 13.008 -7.09 1 91.62 209 SER A N 1
ATOM 1574 C CA . SER A 1 209 ? -21.328 12.531 -6.297 1 91.62 209 SER A CA 1
ATOM 1575 C C . SER A 1 209 ? -21.641 13.484 -5.145 1 91.62 209 SER A C 1
ATOM 1577 O O . SER A 1 209 ? -20.797 14.289 -4.758 1 91.62 209 SER A O 1
ATOM 1579 N N . PRO A 1 210 ? -22.922 13.398 -4.602 1 94 210 PRO A N 1
ATOM 1580 C CA . PRO A 1 210 ? -23.25 14.203 -3.418 1 94 210 PRO A CA 1
ATOM 1581 C C . PRO A 1 210 ? -22.219 14.031 -2.295 1 94 210 PRO A C 1
ATOM 1583 O O . PRO A 1 210 ? -21.703 12.93 -2.092 1 94 210 PRO A O 1
ATOM 1586 N N . PRO A 1 211 ? -21.922 15.047 -1.596 1 94.62 211 PRO A N 1
ATOM 1587 C CA . PRO A 1 211 ? -20.891 14.992 -0.564 1 94.62 211 PRO A CA 1
ATOM 1588 C C . PRO A 1 211 ? -21.188 13.953 0.512 1 94.62 211 PRO A C 1
ATOM 1590 O O . PRO A 1 211 ? -20.25 13.352 1.065 1 94.62 211 PRO A O 1
ATOM 1593 N N . GLU A 1 212 ? -22.453 13.68 0.746 1 95.69 212 GLU A N 1
ATOM 1594 C CA . GLU A 1 212 ? -22.828 12.688 1.753 1 95.69 212 GLU A CA 1
ATOM 1595 C C . GLU A 1 212 ? -22.281 11.312 1.395 1 95.69 212 GLU A C 1
ATOM 1597 O O . GLU A 1 212 ? -21.766 10.594 2.262 1 95.69 212 GLU A O 1
ATOM 1602 N N . LYS A 1 213 ? -22.391 11.039 0.181 1 96.38 213 LYS A N 1
ATOM 1603 C CA . LYS A 1 213 ? -21.922 9.734 -0.281 1 96.38 213 LYS A CA 1
ATOM 1604 C C . LYS A 1 213 ? -20.406 9.656 -0.244 1 96.38 213 LYS A C 1
ATOM 1606 O O . LYS A 1 213 ? -19.844 8.633 0.166 1 96.38 213 LYS A O 1
ATOM 1611 N N . ARG A 1 214 ? -19.703 10.656 -0.643 1 96.19 214 ARG A N 1
ATOM 1612 C CA . ARG A 1 214 ? -18.25 10.695 -0.626 1 96.19 214 ARG A CA 1
ATOM 1613 C C . ARG A 1 214 ? -17.719 10.602 0.799 1 96.19 214 ARG A C 1
ATOM 1615 O O . ARG A 1 214 ? -16.75 9.883 1.062 1 96.19 214 ARG A O 1
ATOM 1622 N N . LEU A 1 215 ? -18.422 11.328 1.693 1 97.81 215 LEU A N 1
ATOM 1623 C CA . LEU A 1 215 ? -18.016 11.305 3.098 1 97.81 215 LEU A CA 1
ATOM 1624 C C . LEU A 1 215 ? -18.234 9.922 3.701 1 97.81 215 LEU A C 1
ATOM 1626 O O . LEU A 1 215 ? -17.406 9.445 4.48 1 97.81 215 LEU A O 1
ATOM 1630 N N . ALA A 1 216 ? -19.281 9.297 3.299 1 97.56 216 ALA A N 1
ATOM 1631 C CA . ALA A 1 216 ? -19.562 7.953 3.812 1 97.56 216 ALA A CA 1
ATOM 1632 C C . ALA A 1 216 ? -18.484 6.961 3.354 1 97.56 216 ALA A C 1
ATOM 1634 O O . ALA A 1 216 ? -17.969 6.18 4.156 1 97.56 216 ALA A O 1
ATOM 1635 N N . ARG A 1 217 ? -18.125 6.992 2.102 1 96.06 217 ARG A N 1
ATOM 1636 C CA . ARG A 1 217 ? -17.094 6.105 1.566 1 96.06 217 ARG A CA 1
ATOM 1637 C C . ARG A 1 217 ? -15.75 6.371 2.227 1 96.06 217 ARG A C 1
ATOM 1639 O O . ARG A 1 217 ? -15.023 5.438 2.559 1 96.06 217 ARG A O 1
ATOM 1646 N N . ALA A 1 218 ? -15.453 7.656 2.387 1 97.81 218 ALA A N 1
ATOM 1647 C CA . ALA A 1 218 ? -14.203 8.023 3.035 1 97.81 218 ALA A CA 1
ATOM 1648 C C . ALA A 1 218 ? -14.156 7.523 4.477 1 97.81 218 ALA A C 1
ATOM 1650 O O . ALA A 1 218 ? -13.141 6.984 4.922 1 97.81 218 ALA A O 1
ATOM 1651 N N . ALA A 1 219 ? -15.258 7.66 5.168 1 98.62 219 ALA A N 1
ATOM 1652 C CA . ALA A 1 219 ? -15.344 7.207 6.555 1 98.62 219 ALA A CA 1
ATOM 1653 C C . ALA A 1 219 ? -15.164 5.695 6.648 1 98.62 219 ALA A C 1
ATOM 1655 O O . ALA A 1 219 ? -14.453 5.203 7.531 1 98.62 219 ALA A O 1
ATOM 1656 N N . ASP A 1 220 ? -15.781 4.996 5.781 1 97.12 220 ASP A N 1
ATOM 1657 C CA . ASP A 1 220 ? -15.641 3.543 5.746 1 97.12 220 ASP A CA 1
ATOM 1658 C C . ASP A 1 220 ? -14.188 3.137 5.516 1 97.12 220 ASP A C 1
ATOM 1660 O O . ASP A 1 220 ? -13.68 2.229 6.176 1 97.12 220 ASP A O 1
ATOM 1664 N N . ASN A 1 221 ? -13.57 3.766 4.605 1 95.81 221 ASN A N 1
ATOM 1665 C CA . ASN A 1 221 ? -12.172 3.486 4.305 1 95.81 221 ASN A CA 1
ATOM 1666 C C . ASN A 1 221 ? -11.273 3.746 5.512 1 95.81 221 ASN A C 1
ATOM 1668 O O . ASN A 1 221 ? -10.445 2.908 5.867 1 95.81 221 ASN A O 1
ATOM 1672 N N . ILE A 1 222 ? -11.492 4.883 6.176 1 98.5 222 ILE A N 1
ATOM 1673 C CA . ILE A 1 222 ? -10.703 5.254 7.344 1 98.5 222 ILE A CA 1
ATOM 1674 C C . ILE A 1 222 ? -10.922 4.234 8.461 1 98.5 222 ILE A C 1
ATOM 1676 O O . ILE A 1 222 ? -9.961 3.713 9.031 1 98.5 222 ILE A O 1
ATOM 1680 N N . GLY A 1 223 ? -12.156 3.939 8.703 1 98.25 223 GLY A N 1
ATOM 1681 C CA . GLY A 1 223 ? -12.484 3.006 9.773 1 98.25 223 GLY A CA 1
ATOM 1682 C C . GLY A 1 223 ? -11.891 1.627 9.562 1 98.25 223 GLY A C 1
ATOM 1683 O O . GLY A 1 223 ? -11.281 1.062 10.477 1 98.25 223 GLY A O 1
ATOM 1684 N N . ARG A 1 224 ? -11.992 1.106 8.43 1 94.81 224 ARG A N 1
ATOM 1685 C CA . ARG A 1 224 ? -11.445 -0.206 8.109 1 94.81 224 ARG A CA 1
ATOM 1686 C C . ARG A 1 224 ? -9.922 -0.213 8.258 1 94.81 224 ARG A C 1
ATOM 1688 O O . ARG A 1 224 ? -9.352 -1.18 8.758 1 94.81 224 ARG A O 1
ATOM 1695 N N . THR A 1 225 ? -9.305 0.745 7.789 1 96.88 225 THR A N 1
ATOM 1696 C CA . THR A 1 225 ? -7.852 0.836 7.863 1 96.88 225 THR A CA 1
ATOM 1697 C C . THR A 1 225 ? -7.387 0.912 9.312 1 96.88 225 THR A C 1
ATOM 1699 O O . THR A 1 225 ? -6.371 0.318 9.68 1 96.88 225 THR A O 1
ATOM 1702 N N . LEU A 1 226 ? -8.164 1.657 10.133 1 98.12 226 LEU A N 1
ATOM 1703 C CA . LEU A 1 226 ? -7.828 1.75 11.547 1 98.12 226 LEU A CA 1
ATOM 1704 C C . LEU A 1 226 ? -7.945 0.388 12.227 1 98.12 226 LEU A C 1
ATOM 1706 O O . LEU A 1 226 ? -7.148 0.058 13.102 1 98.12 226 LEU A O 1
ATOM 1710 N N . ARG A 1 227 ? -8.852 -0.4 11.82 1 95.38 227 ARG A N 1
ATOM 1711 C CA . ARG A 1 227 ? -8.953 -1.758 12.344 1 95.38 227 ARG A CA 1
ATOM 1712 C C . ARG A 1 227 ? -7.754 -2.598 11.922 1 95.38 227 ARG A C 1
ATOM 1714 O O . ARG A 1 227 ? -7.266 -3.426 12.695 1 95.38 227 ARG A O 1
ATOM 1721 N N . GLN A 1 228 ? -7.305 -2.391 10.766 1 94.62 228 GLN A N 1
ATOM 1722 C CA . GLN A 1 228 ? -6.109 -3.082 10.289 1 94.62 228 GLN A CA 1
ATOM 1723 C C . GLN A 1 228 ? -4.879 -2.666 11.086 1 94.62 228 GLN A C 1
ATOM 1725 O O . GLN A 1 228 ? -4.062 -3.51 11.461 1 94.62 228 GLN A O 1
ATOM 1730 N N . TRP A 1 229 ? -4.785 -1.314 11.328 1 96.75 229 TRP A N 1
ATOM 1731 C CA . TRP A 1 229 ? -3.744 -0.817 12.219 1 96.75 229 TRP A CA 1
ATOM 1732 C C . TRP A 1 229 ? -3.77 -1.561 13.555 1 96.75 229 TRP A C 1
ATOM 1734 O O . TRP A 1 229 ? -2.73 -2.023 14.031 1 96.75 229 TRP A O 1
ATOM 1744 N N . ASP A 1 230 ? -4.938 -1.652 14.086 1 95.75 230 ASP A N 1
ATOM 1745 C CA . ASP A 1 230 ? -5.133 -2.258 15.398 1 95.75 230 ASP A CA 1
ATOM 1746 C C . ASP A 1 230 ? -4.633 -3.701 15.414 1 95.75 230 ASP A C 1
ATOM 1748 O O . ASP A 1 230 ? -3.965 -4.121 16.359 1 95.75 230 ASP A O 1
ATOM 1752 N N . ARG A 1 231 ? -4.824 -4.445 14.398 1 92.5 231 ARG A N 1
ATOM 1753 C CA . ARG A 1 231 ? -4.375 -5.828 14.289 1 92.5 231 ARG A CA 1
ATOM 1754 C C . ARG A 1 231 ? -2.855 -5.898 14.164 1 92.5 231 ARG A C 1
ATOM 1756 O O . ARG A 1 231 ? -2.215 -6.754 14.781 1 92.5 231 ARG A O 1
ATOM 1763 N N . LEU A 1 232 ? -2.34 -5.059 13.398 1 93.62 232 LEU A N 1
ATOM 1764 C CA . LEU A 1 232 ? -0.903 -5.051 13.148 1 93.62 232 LEU A CA 1
ATOM 1765 C C . LEU A 1 232 ? -0.133 -4.715 14.422 1 93.62 232 LEU A C 1
ATOM 1767 O O . LEU A 1 232 ? 0.989 -5.188 14.617 1 93.62 232 LEU A O 1
ATOM 1771 N N . LEU A 1 233 ? -0.822 -3.891 15.328 1 94.06 233 LEU A N 1
ATOM 1772 C CA . LEU A 1 233 ? -0.146 -3.406 16.531 1 94.06 233 LEU A CA 1
ATOM 1773 C C . LEU A 1 233 ? -0.52 -4.25 17.734 1 94.06 233 LEU A C 1
ATOM 1775 O O . LEU A 1 233 ? -0.041 -3.998 18.844 1 94.06 233 LEU A O 1
ATOM 1779 N N . ALA A 1 234 ? -1.408 -5.223 17.625 1 87.06 234 ALA A N 1
ATOM 1780 C CA . ALA A 1 234 ? -1.993 -5.977 18.719 1 87.06 234 ALA A CA 1
ATOM 1781 C C . ALA A 1 234 ? -0.909 -6.613 19.594 1 87.06 234 ALA A C 1
ATOM 1783 O O . ALA A 1 234 ? -1.021 -6.645 20.812 1 87.06 234 ALA A O 1
ATOM 1784 N N . ASP A 1 235 ? 0.173 -7.062 19.094 1 80.38 235 ASP A N 1
ATOM 1785 C CA . ASP A 1 235 ? 1.184 -7.754 19.891 1 80.38 235 ASP A CA 1
ATOM 1786 C C . ASP A 1 235 ? 2.256 -6.781 20.375 1 80.38 235 ASP A C 1
ATOM 1788 O O . ASP A 1 235 ? 3.229 -7.191 21.016 1 80.38 235 ASP A O 1
ATOM 1792 N N . SER A 1 236 ? 1.861 -5.586 20.094 1 83.5 236 SER A N 1
ATOM 1793 C CA . SER A 1 236 ? 2.805 -4.582 20.578 1 83.5 236 SER A CA 1
ATOM 1794 C C . SER A 1 236 ? 2.25 -3.836 21.781 1 83.5 236 SER A C 1
ATOM 1796 O O . SER A 1 236 ? 1.081 -3.998 22.141 1 83.5 236 SER A O 1
ATOM 1798 N N . HIS A 1 237 ? 3.012 -3.189 22.641 1 88.81 237 HIS A N 1
ATOM 1799 C CA . HIS A 1 237 ? 2.586 -2.35 23.75 1 88.81 237 HIS A CA 1
ATOM 1800 C C . HIS A 1 237 ? 2.246 -0.941 23.281 1 88.81 237 HIS A C 1
ATOM 1802 O O . HIS A 1 237 ? 2.092 -0.029 24.094 1 88.81 237 HIS A O 1
ATOM 1808 N N . ALA A 1 238 ? 2.006 -0.908 21.953 1 95.12 238 ALA A N 1
ATOM 1809 C CA . ALA A 1 238 ? 1.737 0.417 21.406 1 95.12 238 ALA A CA 1
ATOM 1810 C C . ALA A 1 238 ? 0.258 0.772 21.531 1 95.12 238 ALA A C 1
ATOM 1812 O O . ALA A 1 238 ? -0.608 -0.095 21.391 1 95.12 238 ALA A O 1
ATOM 1813 N N . THR A 1 239 ? -0.042 2.053 21.844 1 97.38 239 THR A N 1
ATOM 1814 C CA . THR A 1 239 ? -1.408 2.557 21.75 1 97.38 239 THR A CA 1
ATOM 1815 C C . THR A 1 239 ? -1.669 3.189 20.391 1 97.38 239 THR A C 1
ATOM 1817 O O . THR A 1 239 ? -0.777 3.812 19.812 1 97.38 239 THR A O 1
ATOM 1820 N N . LEU A 1 240 ? -2.883 2.953 19.875 1 98.38 240 LEU A N 1
ATOM 1821 C CA . LEU A 1 240 ? -3.328 3.549 18.625 1 98.38 240 LEU A CA 1
ATOM 1822 C C . LEU A 1 240 ? -4.477 4.523 18.859 1 98.38 240 LEU A C 1
ATOM 1824 O O . LEU A 1 240 ? -5.453 4.184 19.531 1 98.38 240 LEU A O 1
ATOM 1828 N N . THR A 1 241 ? -4.328 5.785 18.359 1 98.75 241 THR A N 1
ATOM 1829 C CA . THR A 1 241 ? -5.379 6.793 18.438 1 98.75 241 THR A CA 1
ATOM 1830 C C . THR A 1 241 ? -5.578 7.488 17.094 1 98.75 241 THR A C 1
ATOM 1832 O O . THR A 1 241 ? -4.605 7.82 16.422 1 98.75 241 THR A O 1
ATOM 1835 N N . PHE A 1 242 ? -6.852 7.605 16.75 1 98.88 242 PHE A N 1
ATOM 1836 C CA . PHE A 1 242 ? -7.184 8.391 15.578 1 98.88 242 PHE A CA 1
ATOM 1837 C C . PHE A 1 242 ? -7.699 9.773 15.977 1 98.88 242 PHE A C 1
ATOM 1839 O O . PHE A 1 242 ? -8.516 9.891 16.891 1 98.88 242 PHE A O 1
ATOM 1846 N N . ILE A 1 243 ? -7.211 10.828 15.25 1 98.94 243 ILE A N 1
ATOM 1847 C CA . ILE A 1 243 ? -7.707 12.188 15.414 1 98.94 243 ILE A CA 1
ATOM 1848 C C . ILE A 1 243 ? -8.055 12.781 14.047 1 98.94 243 ILE A C 1
ATOM 1850 O O . ILE A 1 243 ? -7.191 12.898 13.18 1 98.94 243 ILE A O 1
ATOM 1854 N N . LEU A 1 244 ? -9.344 13.117 13.844 1 98.88 244 LEU A N 1
ATOM 1855 C CA . LEU A 1 244 ? -9.734 13.82 12.625 1 98.88 244 LEU A CA 1
ATOM 1856 C C . LEU A 1 244 ? -9.086 15.195 12.57 1 98.88 244 LEU A C 1
ATOM 1858 O O . LEU A 1 244 ? -9.305 16.031 13.453 1 98.88 244 LEU A O 1
ATOM 1862 N N . GLN A 1 245 ? -8.242 15.414 11.57 1 98.62 245 GLN A N 1
ATOM 1863 C CA . GLN A 1 245 ? -7.508 16.672 11.445 1 98.62 245 GLN A CA 1
ATOM 1864 C C . GLN A 1 245 ? -8.461 17.859 11.312 1 98.62 245 GLN A C 1
ATOM 1866 O O . GLN A 1 245 ? -9.594 17.703 10.844 1 98.62 245 GLN A O 1
ATOM 1871 N N . PRO A 1 246 ? -8.039 19.031 11.641 1 97.88 246 PRO A N 1
ATOM 1872 C CA . PRO A 1 246 ? -8.922 20.203 11.547 1 97.88 246 PRO A CA 1
ATOM 1873 C C . PRO A 1 246 ? -9.086 20.719 10.117 1 97.88 246 PRO A C 1
ATOM 1875 O O . PRO A 1 246 ? -8.148 20.625 9.32 1 97.88 246 PRO A O 1
ATOM 1878 N N . LEU A 1 247 ? -10.227 21.156 9.812 1 96.62 247 LEU A N 1
ATOM 1879 C CA . LEU A 1 247 ? -10.617 21.938 8.641 1 96.62 247 LEU A CA 1
ATOM 1880 C C . LEU A 1 247 ? -11.266 23.25 9.039 1 96.62 247 LEU A C 1
ATOM 1882 O O . LEU A 1 247 ? -12.227 23.25 9.812 1 96.62 247 LEU A O 1
ATOM 1886 N N . LEU A 1 248 ? -10.766 24.328 8.453 1 94.94 248 LEU A N 1
ATOM 1887 C CA . LEU A 1 248 ? -11.102 25.672 8.922 1 94.94 248 LEU A CA 1
ATOM 1888 C C . LEU A 1 248 ? -12.609 25.844 9.023 1 94.94 248 LEU A C 1
ATOM 1890 O O . LEU A 1 248 ? -13.125 26.266 10.07 1 94.94 248 LEU A O 1
ATOM 1894 N N . PRO A 1 249 ? -13.422 25.391 8 1 92.25 249 PRO A N 1
ATOM 1895 C CA . PRO A 1 249 ? -14.867 25.609 8.086 1 92.25 249 PRO A CA 1
ATOM 1896 C C . PRO A 1 249 ? -15.531 24.719 9.141 1 92.25 249 PRO A C 1
ATOM 1898 O O . PRO A 1 249 ? -16.672 25 9.547 1 92.25 249 PRO A O 1
ATOM 1901 N N . TRP A 1 250 ? -14.836 23.703 9.508 1 95.56 250 TRP A N 1
ATOM 1902 C CA . TRP A 1 250 ? -15.398 22.812 10.516 1 95.56 250 TRP A CA 1
ATOM 1903 C C . TRP A 1 250 ? -15.094 23.312 11.922 1 95.56 250 TRP A C 1
ATOM 1905 O O . TRP A 1 250 ? -15.828 23.016 12.867 1 95.56 250 TRP A O 1
ATOM 1915 N N . CYS A 1 251 ? -14 24.141 12.062 1 91.5 251 CYS A N 1
ATOM 1916 C CA . CYS A 1 251 ? -13.453 24.5 13.367 1 91.5 251 CYS A CA 1
ATOM 1917 C C . CYS A 1 251 ? -14.023 25.828 13.852 1 91.5 251 CYS A C 1
ATOM 1919 O O . CYS A 1 251 ? -14.148 26.047 15.062 1 91.5 251 CYS A O 1
ATOM 1921 N N . ARG A 1 252 ? -14.281 26.703 12.852 1 91.62 252 ARG A N 1
ATOM 1922 C CA . ARG A 1 252 ? -14.492 28.094 13.234 1 91.62 252 ARG A CA 1
ATOM 1923 C C . ARG A 1 252 ? -15.836 28.609 12.711 1 91.62 252 ARG A C 1
ATOM 1925 O O . ARG A 1 252 ? -16.172 28.406 11.539 1 91.62 252 ARG A O 1
ATOM 1932 N N . ASP A 1 253 ? -16.469 29.266 13.625 1 89 253 ASP A N 1
ATOM 1933 C CA . ASP A 1 253 ? -17.641 30.016 13.203 1 89 253 ASP A CA 1
ATOM 1934 C C . ASP A 1 253 ? -17.266 31.438 12.805 1 89 253 ASP A C 1
ATOM 1936 O O . ASP A 1 253 ? -17.891 32.031 11.906 1 89 253 ASP A O 1
ATOM 1940 N N . THR A 1 254 ? -16.312 31.953 13.516 1 90.5 254 THR A N 1
ATOM 1941 C CA . THR A 1 254 ? -15.781 33.281 13.25 1 90.5 254 THR A CA 1
ATOM 1942 C C . THR A 1 254 ? -14.281 33.25 12.992 1 90.5 254 THR A C 1
ATOM 1944 O O . THR A 1 254 ? -13.555 32.531 13.68 1 90.5 254 THR A O 1
ATOM 1947 N N . LEU A 1 255 ? -13.891 34.031 12.039 1 94 255 LEU A N 1
ATOM 1948 C CA . LEU A 1 255 ? -12.484 34 11.641 1 94 255 LEU A CA 1
ATOM 1949 C C . LEU A 1 255 ? -11.758 35.25 12.094 1 94 255 LEU A C 1
ATOM 1951 O O . LEU A 1 255 ? -12.297 36.344 11.992 1 94 255 LEU A O 1
ATOM 1955 N N . PRO A 1 256 ? -10.609 35.094 12.648 1 95.31 256 PRO A N 1
ATOM 1956 C CA . PRO A 1 256 ? -9.773 36.281 12.805 1 95.31 256 PRO A CA 1
ATOM 1957 C C . PRO A 1 256 ? -9.461 36.969 11.477 1 95.31 256 PRO A C 1
ATOM 1959 O O . PRO A 1 256 ? -9.656 36.375 10.414 1 95.31 256 PRO A O 1
ATOM 1962 N N . ALA A 1 257 ? -8.992 38.188 11.539 1 94.19 257 ALA A N 1
ATOM 1963 C CA . ALA A 1 257 ? -8.852 39.062 10.359 1 94.19 257 ALA A CA 1
ATOM 1964 C C . ALA A 1 257 ? -7.906 38.438 9.344 1 94.19 257 ALA A C 1
ATOM 1966 O O . ALA A 1 257 ? -8.188 38.438 8.141 1 94.19 257 ALA A O 1
ATOM 1967 N N . GLY A 1 258 ? -6.805 37.906 9.859 1 93.88 258 GLY A N 1
ATOM 1968 C CA . GLY A 1 258 ? -5.836 37.312 8.953 1 93.88 258 GLY A CA 1
ATOM 1969 C C . GLY A 1 258 ? -6.383 36.094 8.195 1 93.88 258 GLY A C 1
ATOM 1970 O O . GLY A 1 258 ? -6.137 35.969 6.996 1 93.88 258 GLY A O 1
ATOM 1971 N N . GLU A 1 259 ? -7.117 35.281 8.805 1 94.44 259 GLU A N 1
ATOM 1972 C CA . GLU A 1 259 ? -7.691 34.062 8.188 1 94.44 259 GLU A CA 1
ATOM 1973 C C . GLU A 1 259 ? -8.836 34.438 7.242 1 94.44 259 GLU A C 1
ATOM 1975 O O . GLU A 1 259 ? -9.039 33.781 6.223 1 94.44 259 GLU A O 1
ATOM 1980 N N . GLN A 1 260 ? -9.562 35.531 7.566 1 93.94 260 GLN A N 1
ATOM 1981 C CA . GLN A 1 260 ? -10.617 36 6.676 1 93.94 260 GLN A CA 1
ATOM 1982 C C . GLN A 1 260 ? -10.031 36.469 5.348 1 93.94 260 GLN A C 1
ATOM 1984 O O . GLN A 1 260 ? -10.57 36.156 4.281 1 93.94 260 GLN A O 1
ATOM 1989 N N . ALA A 1 261 ? -8.961 37.219 5.5 1 92.19 261 ALA A N 1
ATOM 1990 C CA . ALA A 1 261 ? -8.289 37.688 4.297 1 92.19 261 ALA A CA 1
ATOM 1991 C C . ALA A 1 261 ? -7.77 36.531 3.447 1 92.19 261 ALA A C 1
ATOM 1993 O O . ALA A 1 261 ? -7.902 36.562 2.221 1 92.19 261 ALA A O 1
ATOM 1994 N N . MET A 1 262 ? -7.234 35.625 4.156 1 89.06 262 MET A N 1
ATOM 1995 C CA . MET A 1 262 ? -6.699 34.438 3.486 1 89.06 262 MET A CA 1
ATOM 1996 C C . MET A 1 262 ? -7.805 33.656 2.768 1 89.06 262 MET A C 1
ATOM 1998 O O . MET A 1 262 ? -7.652 33.281 1.604 1 89.06 262 MET A O 1
ATOM 2002 N N . LEU A 1 263 ? -8.914 33.469 3.375 1 89.12 263 LEU A N 1
ATOM 2003 C CA . LEU A 1 263 ? -10.023 32.719 2.797 1 89.12 263 LEU A CA 1
ATOM 2004 C C . LEU A 1 263 ? -10.609 33.469 1.596 1 89.12 263 LEU A C 1
ATOM 2006 O O . LEU A 1 263 ? -10.984 32.844 0.604 1 89.12 263 LEU A O 1
ATOM 2010 N N . THR A 1 264 ? -10.68 34.75 1.683 1 88.88 264 THR A N 1
ATOM 2011 C CA . THR A 1 264 ? -11.172 35.594 0.581 1 88.88 264 THR A CA 1
ATOM 2012 C C . THR A 1 264 ? -10.289 35.438 -0.65 1 88.88 264 THR A C 1
ATOM 2014 O O . THR A 1 264 ? -10.789 35.281 -1.769 1 88.88 264 THR A O 1
ATOM 2017 N N . ALA A 1 265 ? -9.008 35.375 -0.382 1 83.88 265 ALA A N 1
ATOM 2018 C CA . ALA A 1 265 ? -8.055 35.219 -1.476 1 83.88 265 ALA A CA 1
ATOM 2019 C C . ALA A 1 265 ? -8.195 33.844 -2.119 1 83.88 265 ALA A C 1
ATOM 2021 O O . ALA A 1 265 ? -8.133 33.719 -3.344 1 83.88 265 ALA A O 1
ATOM 2022 N N . LEU A 1 266 ? -8.453 32.844 -1.291 1 82 266 LEU A N 1
ATOM 2023 C CA . LEU A 1 266 ? -8.602 31.469 -1.773 1 82 266 LEU A CA 1
ATOM 2024 C C . LEU A 1 266 ? -9.883 31.312 -2.58 1 82 266 LEU A C 1
ATOM 2026 O O . LEU A 1 266 ? -9.922 30.547 -3.547 1 82 266 LEU A O 1
ATOM 2030 N N . GLN A 1 267 ? -10.859 32.031 -2.209 1 82.75 267 GLN A N 1
ATOM 2031 C CA . GLN A 1 267 ? -12.141 31.938 -2.889 1 82.75 267 GLN A CA 1
ATOM 2032 C C . GLN A 1 267 ? -12.07 32.562 -4.285 1 82.75 267 GLN A C 1
ATOM 2034 O O . GLN A 1 267 ? -12.789 32.125 -5.191 1 82.75 267 GLN A O 1
ATOM 2039 N N . GLN A 1 268 ? -11.188 33.469 -4.484 1 81.38 268 GLN A N 1
ATOM 2040 C CA . GLN A 1 268 ? -11.016 34.094 -5.785 1 81.38 268 GLN A CA 1
ATOM 2041 C C . GLN A 1 268 ? -10.281 33.188 -6.758 1 81.38 268 GLN A C 1
ATOM 2043 O O . GLN A 1 268 ? -10.562 33.188 -7.957 1 81.38 268 GLN A O 1
ATOM 2048 N N . GLN A 1 269 ? -9.422 32.312 -6.156 1 77.94 269 GLN A N 1
ATOM 2049 C CA . GLN A 1 269 ? -8.688 31.328 -6.945 1 77.94 269 GLN A CA 1
ATOM 2050 C C . GLN A 1 269 ? -8.555 30.016 -6.199 1 77.94 269 GLN A C 1
ATOM 2052 O O . GLN A 1 269 ? -7.492 29.688 -5.668 1 77.94 269 GLN A O 1
ATOM 2057 N N . PRO A 1 270 ? -9.641 29.266 -6.363 1 75 270 PRO A N 1
ATOM 2058 C CA . PRO A 1 270 ? -9.602 28.031 -5.594 1 75 270 PRO A CA 1
ATOM 2059 C C . PRO A 1 270 ? -8.57 27.031 -6.133 1 75 270 PRO A C 1
ATOM 2061 O O . PRO A 1 270 ? -8.43 26.891 -7.352 1 75 270 PRO A O 1
ATOM 2064 N N . ALA A 1 271 ? -7.871 26.438 -5.137 1 75.88 271 ALA A N 1
ATOM 2065 C CA . ALA A 1 271 ? -6.93 25.391 -5.504 1 75.88 271 ALA A CA 1
ATOM 2066 C C . ALA A 1 271 ? -7.66 24.109 -5.879 1 75.88 271 ALA A C 1
ATOM 2068 O O . ALA A 1 271 ? -8.844 23.938 -5.566 1 75.88 271 ALA A O 1
ATOM 2069 N N . ASN A 1 272 ? -7.035 23.266 -6.582 1 77.25 272 ASN A N 1
ATOM 2070 C CA . ASN A 1 272 ? -7.625 22 -7.008 1 77.25 272 ASN A CA 1
ATOM 2071 C C . ASN A 1 272 ? -8.086 21.156 -5.816 1 77.25 272 ASN A C 1
ATOM 2073 O O . ASN A 1 272 ? -9.109 20.484 -5.887 1 77.25 272 ASN A O 1
ATOM 2077 N N . PHE A 1 273 ? -7.406 21.219 -4.805 1 83.94 273 PHE A N 1
ATOM 2078 C CA . PHE A 1 273 ? -7.777 20.469 -3.611 1 83.94 273 PHE A CA 1
ATOM 2079 C C . PHE A 1 273 ? -9.117 20.953 -3.062 1 83.94 273 PHE A C 1
ATOM 2081 O O . PHE A 1 273 ? -9.953 20.141 -2.662 1 83.94 273 PHE A O 1
ATOM 2088 N N . ASP A 1 274 ? -9.328 22.234 -3.115 1 83.38 274 ASP A N 1
ATOM 2089 C CA . ASP A 1 274 ? -10.578 22.812 -2.643 1 83.38 274 ASP A CA 1
ATOM 2090 C C . ASP A 1 274 ? -11.766 22.297 -3.461 1 83.38 274 ASP A C 1
ATOM 2092 O O . ASP A 1 274 ? -12.844 22.047 -2.916 1 83.38 274 ASP A O 1
ATOM 2096 N N . ARG A 1 275 ? -11.477 22.109 -4.625 1 83.44 275 ARG A N 1
ATOM 2097 C CA . ARG A 1 275 ? -12.531 21.641 -5.523 1 83.44 275 ARG A CA 1
ATOM 2098 C C . ARG A 1 275 ? -12.906 20.203 -5.207 1 83.44 275 ARG A C 1
ATOM 2100 O O . ARG A 1 275 ? -14.07 19.812 -5.344 1 83.44 275 ARG A O 1
ATOM 2107 N N . LEU A 1 276 ? -11.961 19.453 -4.746 1 87.88 276 LEU A N 1
ATOM 2108 C CA . LEU A 1 276 ? -12.195 18.047 -4.414 1 87.88 276 LEU A CA 1
ATOM 2109 C C . LEU A 1 276 ? -12.992 17.922 -3.119 1 87.88 276 LEU A C 1
ATOM 2111 O O . LEU A 1 276 ? -13.617 16.891 -2.869 1 87.88 276 LEU A O 1
ATOM 2115 N N . LEU A 1 277 ? -13.008 19.047 -2.367 1 90.25 277 LEU A N 1
ATOM 2116 C CA . LEU A 1 277 ? -13.742 19.031 -1.106 1 90.25 277 LEU A CA 1
ATOM 2117 C C . LEU A 1 277 ? -15.07 19.781 -1.246 1 90.25 277 LEU A C 1
ATOM 2119 O O . LEU A 1 277 ? -15.75 20.031 -0.249 1 90.25 277 LEU A O 1
ATOM 2123 N N . GLU A 1 278 ? -15.438 20.094 -2.395 1 86.56 278 GLU A N 1
ATOM 2124 C CA . GLU A 1 278 ? -16.625 20.906 -2.639 1 86.56 278 GLU A CA 1
ATOM 2125 C C . GLU A 1 278 ? -17.859 20.281 -1.986 1 86.56 278 GLU A C 1
ATOM 2127 O O . GLU A 1 278 ? -18.109 19.078 -2.131 1 86.56 278 GLU A O 1
ATOM 2132 N N . GLY A 1 279 ? -18.5 21.078 -1.264 1 88.94 279 GLY A N 1
ATOM 2133 C CA . GLY A 1 279 ? -19.781 20.688 -0.674 1 88.94 279 GLY A CA 1
ATOM 2134 C C . GLY A 1 279 ? -19.625 20.016 0.678 1 88.94 279 GLY A C 1
ATOM 2135 O O . GLY A 1 279 ? -20.609 19.703 1.343 1 88.94 279 GLY A O 1
ATOM 2136 N N . ALA A 1 280 ? -18.375 19.844 1.152 1 92.44 280 ALA A N 1
ATOM 2137 C CA . ALA A 1 280 ? -18.156 19.031 2.354 1 92.44 280 ALA A CA 1
ATOM 2138 C C . ALA A 1 280 ? -17.938 19.922 3.574 1 92.44 280 ALA A C 1
ATOM 2140 O O . ALA A 1 280 ? -17.516 19.453 4.633 1 92.44 280 ALA A O 1
ATOM 2141 N N . PHE A 1 281 ? -18.328 21.219 3.512 1 91.62 281 PHE A N 1
ATOM 2142 C CA . PHE A 1 281 ? -17.938 22.156 4.562 1 91.62 281 PHE A CA 1
ATOM 2143 C C . PHE A 1 281 ? -19.062 22.312 5.578 1 91.62 281 PHE A C 1
ATOM 2145 O O . PHE A 1 281 ? -18.875 22.953 6.621 1 91.62 281 PHE A O 1
ATOM 2152 N N . ASP A 1 282 ? -20.109 21.641 5.367 1 90.19 282 ASP A N 1
ATOM 2153 C CA . ASP A 1 282 ? -21.281 21.766 6.234 1 90.19 282 ASP A CA 1
ATOM 2154 C C . ASP A 1 282 ? -21.047 21.062 7.57 1 90.19 282 ASP A C 1
ATOM 2156 O O . ASP A 1 282 ? -20.469 19.969 7.609 1 90.19 282 ASP A O 1
ATOM 2160 N N . ARG A 1 283 ? -21.562 21.625 8.57 1 89.75 283 ARG A N 1
ATOM 2161 C CA . ARG A 1 283 ? -21.328 21.141 9.922 1 89.75 283 ARG A CA 1
ATOM 2162 C C . ARG A 1 283 ? -22.047 19.812 10.156 1 89.75 283 ARG A C 1
ATOM 2164 O O . ARG A 1 283 ? -21.547 18.938 10.859 1 89.75 283 ARG A O 1
ATOM 2171 N N . GLN A 1 284 ? -23.188 19.703 9.648 1 91.88 284 GLN A N 1
ATOM 2172 C CA . GLN A 1 284 ? -23.938 18.453 9.812 1 91.88 284 GLN A CA 1
ATOM 2173 C C . GLN A 1 284 ? -23.219 17.297 9.125 1 91.88 284 GLN A C 1
ATOM 2175 O O . GLN A 1 284 ? -23.188 16.188 9.648 1 91.88 284 GLN A O 1
ATOM 2180 N N . LEU A 1 285 ? -22.688 17.594 8.016 1 95.94 285 LEU A N 1
ATOM 2181 C CA . LEU A 1 285 ? -21.922 16.578 7.289 1 95.94 285 LEU A CA 1
ATOM 2182 C C . LEU A 1 285 ? -20.656 16.203 8.047 1 95.94 285 LEU A C 1
ATOM 2184 O O . LEU A 1 285 ? -20.297 15.023 8.125 1 95.94 285 LEU A O 1
ATOM 2188 N N . HIS A 1 286 ? -20.094 17.188 8.664 1 96.69 286 HIS A N 1
ATOM 2189 C CA . HIS A 1 286 ? -18.922 16.969 9.484 1 96.69 286 HIS A CA 1
ATOM 2190 C C . HIS A 1 286 ? -19.219 16.016 10.633 1 96.69 286 HIS A C 1
ATOM 2192 O O . HIS A 1 286 ? -18.484 15.031 10.828 1 96.69 286 HIS A O 1
ATOM 2198 N N . SER A 1 287 ? -20.234 16.297 11.383 1 96.94 287 SER A N 1
ATOM 2199 C CA . SER A 1 287 ? -20.609 15.477 12.531 1 96.94 287 SER A CA 1
ATOM 2200 C C . SER A 1 287 ? -20.938 14.047 12.109 1 96.94 287 SER A C 1
ATOM 2202 O O . SER A 1 287 ? -20.531 13.086 12.766 1 96.94 287 SER A O 1
ATOM 2204 N N . ALA A 1 288 ? -21.656 13.875 11.016 1 97.81 288 ALA A N 1
ATOM 2205 C CA . ALA A 1 288 ? -22 12.562 10.5 1 97.81 288 ALA A CA 1
ATOM 2206 C C . ALA A 1 288 ? -20.766 11.797 10.039 1 97.81 288 ALA A C 1
ATOM 2208 O O . ALA A 1 288 ? -20.656 10.586 10.25 1 97.81 288 ALA A O 1
ATOM 2209 N N . PHE A 1 289 ? -19.906 12.523 9.422 1 98.44 289 PHE A N 1
ATOM 2210 C CA . PHE A 1 289 ? -18.656 11.953 8.938 1 98.44 289 PHE A CA 1
ATOM 2211 C C . PHE A 1 289 ? -17.844 11.359 10.086 1 98.44 289 PHE A C 1
ATOM 2213 O O . PHE A 1 289 ? -17.469 10.188 10.055 1 98.44 289 PHE A O 1
ATOM 2220 N N . PHE A 1 290 ? -17.688 12.117 11.156 1 98.56 290 PHE A N 1
ATOM 2221 C CA . PHE A 1 290 ? -16.891 11.656 12.289 1 98.56 290 PHE A CA 1
ATOM 2222 C C . PHE A 1 290 ? -17.578 10.516 13.016 1 98.56 290 PHE A C 1
ATOM 2224 O O . PHE A 1 290 ? -16.938 9.547 13.43 1 98.56 290 PHE A O 1
ATOM 2231 N N . ARG A 1 291 ? -18.844 10.586 13.25 1 98.31 291 ARG A N 1
ATOM 2232 C CA . ARG A 1 291 ? -19.594 9.516 13.906 1 98.31 291 ARG A CA 1
ATOM 2233 C C . ARG A 1 291 ? -19.438 8.195 13.156 1 98.31 291 ARG A C 1
ATOM 2235 O O . ARG A 1 291 ? -19.266 7.145 13.773 1 98.31 291 ARG A O 1
ATOM 2242 N N . ARG A 1 292 ? -19.438 8.25 11.875 1 98.5 292 ARG A N 1
ATOM 2243 C CA . ARG A 1 292 ? -19.297 7.039 11.07 1 98.5 292 ARG A CA 1
ATOM 2244 C C . ARG A 1 292 ? -17.875 6.477 11.164 1 98.5 292 ARG A C 1
ATOM 2246 O O . ARG A 1 292 ? -17.703 5.262 11.258 1 98.5 292 ARG A O 1
ATOM 2253 N N . ILE A 1 293 ? -16.906 7.312 11.125 1 98.69 293 ILE A N 1
ATOM 2254 C CA . ILE A 1 293 ? -15.523 6.863 11.305 1 98.69 293 ILE A CA 1
ATOM 2255 C C . ILE A 1 293 ? -15.398 6.098 12.617 1 98.69 293 ILE A C 1
ATOM 2257 O O . ILE A 1 293 ? -14.867 4.984 12.648 1 98.69 293 ILE A O 1
ATOM 2261 N N . LYS A 1 294 ? -15.906 6.734 13.711 1 98.38 294 LYS A N 1
ATOM 2262 C CA . LYS A 1 294 ? -15.828 6.152 15.047 1 98.38 294 LYS A CA 1
ATOM 2263 C C . LYS A 1 294 ? -16.531 4.801 15.102 1 98.38 294 LYS A C 1
ATOM 2265 O O . LYS A 1 294 ? -16 3.842 15.664 1 98.38 294 LYS A O 1
ATOM 2270 N N . SER A 1 295 ? -17.641 4.715 14.5 1 98.31 295 SER A N 1
ATOM 2271 C CA . SER A 1 295 ? -18.406 3.477 14.484 1 98.31 295 SER A CA 1
ATOM 2272 C C . SER A 1 295 ? -17.672 2.375 13.734 1 98.31 295 SER A C 1
ATOM 2274 O O . SER A 1 295 ? -17.594 1.241 14.203 1 98.31 295 SER A O 1
ATOM 2276 N N . GLN A 1 296 ? -17.062 2.693 12.609 1 96.94 296 GLN A N 1
ATOM 2277 C CA . GLN A 1 296 ? -16.375 1.72 11.766 1 96.94 296 GLN A CA 1
ATOM 2278 C C . GLN A 1 296 ? -15.047 1.291 12.383 1 96.94 296 GLN A C 1
ATOM 2280 O O . GLN A 1 296 ? -14.586 0.167 12.172 1 96.94 296 GLN A O 1
ATOM 2285 N N . ALA A 1 297 ? -14.477 2.135 13.156 1 98 297 ALA A N 1
ATOM 2286 C CA . ALA A 1 297 ? -13.133 1.905 13.68 1 98 297 ALA A CA 1
ATOM 2287 C C . ALA A 1 297 ? -13.188 1.185 15.023 1 98 297 ALA A C 1
ATOM 2289 O O . ALA A 1 297 ? -12.148 0.776 15.555 1 98 297 ALA A O 1
ATOM 2290 N N . ASP A 1 298 ? -14.352 0.967 15.633 1 96.06 298 ASP A N 1
ATOM 2291 C CA . ASP A 1 298 ? -14.461 0.346 16.953 1 96.06 298 ASP A CA 1
ATOM 2292 C C . ASP A 1 298 ? -13.656 -0.953 17.016 1 96.06 298 ASP A C 1
ATOM 2294 O O . ASP A 1 298 ? -13.781 -1.806 16.125 1 96.06 298 ASP A O 1
ATOM 2298 N N . PRO A 1 299 ? -12.656 -1.021 17.984 1 95.19 299 PRO A N 1
ATOM 2299 C CA . PRO A 1 299 ? -12.586 -0.315 19.266 1 95.19 299 PRO A CA 1
ATOM 2300 C C . PRO A 1 299 ? -11.492 0.749 19.297 1 95.19 299 PRO A C 1
ATOM 2302 O O . PRO A 1 299 ? -11.102 1.204 20.375 1 95.19 299 PRO A O 1
ATOM 2305 N N . VAL A 1 300 ? -10.938 1.141 18.219 1 98.06 300 VAL A N 1
ATOM 2306 C CA . VAL A 1 300 ? -9.867 2.133 18.203 1 98.06 300 VAL A CA 1
ATOM 2307 C C . VAL A 1 300 ? -10.391 3.467 18.719 1 98.06 300 VAL A C 1
ATOM 2309 O O . VAL A 1 300 ? -11.422 3.967 18.266 1 98.06 300 VAL A O 1
ATOM 2312 N N . PRO A 1 301 ? -9.695 4.152 19.734 1 98.56 301 PRO A N 1
ATOM 2313 C CA . PRO A 1 301 ? -10.117 5.484 20.188 1 98.56 301 PRO A CA 1
ATOM 2314 C C . PRO A 1 301 ? -10.039 6.523 19.062 1 98.56 301 PRO A C 1
ATOM 2316 O O . PRO A 1 301 ? -9.023 6.621 18.375 1 98.56 301 PRO A O 1
ATOM 2319 N N . CYS A 1 302 ? -11.156 7.219 18.844 1 98.75 302 CYS A N 1
ATOM 2320 C CA . CYS A 1 302 ? -11.242 8.266 17.828 1 98.75 302 CYS A CA 1
ATOM 2321 C C . CYS A 1 302 ? -11.648 9.594 18.453 1 98.75 302 CYS A C 1
ATOM 2323 O O . CYS A 1 302 ? -12.594 9.656 19.234 1 98.75 302 CYS A O 1
ATOM 2325 N N . TYR A 1 303 ? -10.961 10.68 18.078 1 98.75 303 TYR A N 1
ATOM 2326 C CA . TYR A 1 303 ? -11.273 12.031 18.531 1 98.75 303 TYR A CA 1
ATOM 2327 C C . TYR A 1 303 ? -11.383 12.992 17.344 1 98.75 303 TYR A C 1
ATOM 2329 O O . TYR A 1 303 ? -10.922 12.68 16.25 1 98.75 303 TYR A O 1
ATOM 2337 N N . ASP A 1 304 ? -12.039 14.094 17.562 1 98.69 304 ASP A N 1
ATOM 2338 C CA . ASP A 1 304 ? -12.281 15.094 16.531 1 98.69 304 ASP A CA 1
ATOM 2339 C C . ASP A 1 304 ? -11.609 16.422 16.891 1 98.69 304 ASP A C 1
ATOM 2341 O O . ASP A 1 304 ? -12.117 17.172 17.703 1 98.69 304 ASP A O 1
ATOM 2345 N N . MET A 1 305 ? -10.555 16.75 16.188 1 98.69 305 MET A N 1
ATOM 2346 C CA . MET A 1 305 ? -9.82 17.969 16.469 1 98.69 305 MET A CA 1
ATOM 2347 C C . MET A 1 305 ? -10.68 19.203 16.203 1 98.69 305 MET A C 1
ATOM 2349 O O . MET A 1 305 ? -10.5 20.25 16.828 1 98.69 305 MET A O 1
ATOM 2353 N N . ASN A 1 306 ? -11.641 19.078 15.328 1 97.94 306 ASN A N 1
ATOM 2354 C CA . ASN A 1 306 ? -12.516 20.203 15 1 97.94 306 ASN A CA 1
ATOM 2355 C C . ASN A 1 306 ? -13.359 20.625 16.203 1 97.94 306 ASN A C 1
ATOM 2357 O O . ASN A 1 306 ? -13.781 21.781 16.297 1 97.94 306 ASN A O 1
ATOM 2361 N N . CYS A 1 307 ? -13.516 19.719 17.125 1 96.56 307 CYS A N 1
ATOM 2362 C CA . CYS A 1 307 ? -14.305 20 18.328 1 96.56 307 CYS A CA 1
ATOM 2363 C C . CYS A 1 307 ? -13.406 20.234 19.531 1 96.56 307 CYS A C 1
ATOM 2365 O O . CYS A 1 307 ? -13.883 20.578 20.609 1 96.56 307 CYS A O 1
ATOM 2367 N N . MET A 1 308 ? -12.109 20.047 19.312 1 97.75 308 MET A N 1
ATOM 2368 C CA . MET A 1 308 ? -11.203 20.109 20.469 1 97.75 308 MET A CA 1
ATOM 2369 C C . MET A 1 308 ? -10.312 21.344 20.391 1 97.75 308 MET A C 1
ATOM 2371 O O . MET A 1 308 ? -9.867 21.859 21.422 1 97.75 308 MET A O 1
ATOM 2375 N N . LEU A 1 309 ? -10.109 21.844 19.203 1 97.5 309 LEU A N 1
ATOM 2376 C CA . LEU A 1 309 ? -9.109 22.891 19.016 1 97.5 309 LEU A CA 1
ATOM 2377 C C . LEU A 1 309 ? -9.508 24.172 19.75 1 97.5 309 LEU A C 1
ATOM 2379 O O . LEU A 1 309 ? -8.648 24.953 20.156 1 97.5 309 LEU A O 1
ATOM 2383 N N . ASP A 1 310 ? -10.789 24.391 20 1 95.81 310 ASP A N 1
ATOM 2384 C CA . ASP A 1 310 ? -11.281 25.594 20.656 1 95.81 310 ASP A CA 1
ATOM 2385 C C . ASP A 1 310 ? -10.898 25.609 22.125 1 95.81 310 ASP A C 1
ATOM 2387 O O . ASP A 1 310 ? -11.039 26.625 22.812 1 95.81 310 ASP A O 1
ATOM 2391 N N . SER A 1 311 ? -10.367 24.469 22.609 1 96.38 311 SER A N 1
ATOM 2392 C CA . SER A 1 311 ? -9.891 24.438 23.984 1 96.38 311 SER A CA 1
ATOM 2393 C C . SER A 1 311 ? -8.547 25.141 24.125 1 96.38 311 SER A C 1
ATOM 2395 O O . SER A 1 311 ? -8.102 25.422 25.234 1 96.38 311 SER A O 1
ATOM 2397 N N . SER A 1 312 ? -7.875 25.359 23.062 1 96.94 312 SER A N 1
ATOM 2398 C CA . SER A 1 312 ? -6.59 26.062 23.094 1 96.94 312 SER A CA 1
ATOM 2399 C C . SER A 1 312 ? -6.766 27.531 23.469 1 96.94 312 SER A C 1
ATOM 2401 O O . SER A 1 312 ? -7.621 28.219 22.906 1 96.94 312 SER A O 1
ATOM 2403 N N . PRO A 1 313 ? -5.883 28.094 24.297 1 96.62 313 PRO A N 1
ATOM 2404 C CA . PRO A 1 313 ? -5.973 29.516 24.656 1 96.62 313 PRO A CA 1
ATOM 2405 C C . PRO A 1 313 ? -5.684 30.453 23.484 1 96.62 313 PRO A C 1
ATOM 2407 O O . PRO A 1 313 ? -6.051 31.625 23.516 1 96.62 313 PRO A O 1
ATOM 2410 N N . VAL A 1 314 ? -5.07 29.906 22.438 1 97.25 314 VAL A N 1
ATOM 2411 C CA . VAL A 1 314 ? -4.68 30.781 21.344 1 97.25 314 VAL A CA 1
ATOM 2412 C C . VAL A 1 314 ? -5.66 30.609 20.188 1 97.25 314 VAL A C 1
ATOM 2414 O O . VAL A 1 314 ? -5.391 31.062 19.062 1 97.25 314 VAL A O 1
ATOM 2417 N N . PHE A 1 315 ? -6.754 29.969 20.406 1 96.94 315 PHE A N 1
ATOM 2418 C CA . PHE A 1 315 ? -7.703 29.641 19.344 1 96.94 315 PHE A CA 1
ATOM 2419 C C . PHE A 1 315 ? -8.18 30.906 18.625 1 96.94 315 PHE A C 1
ATOM 2421 O O . PHE A 1 315 ? -8.523 30.859 17.453 1 96.94 315 PHE A O 1
ATOM 2428 N N . GLY A 1 316 ? -8.188 32.062 19.25 1 95.5 316 GLY A N 1
ATOM 2429 C CA . GLY A 1 316 ? -8.672 33.312 18.688 1 95.5 316 GLY A CA 1
ATOM 2430 C C . GLY A 1 316 ? -7.68 33.969 17.734 1 95.5 316 GLY A C 1
ATOM 2431 O O . GLY A 1 316 ? -8.031 34.906 17 1 95.5 316 GLY A O 1
ATOM 2432 N N . ALA A 1 317 ? -6.457 33.469 17.641 1 96.88 317 ALA A N 1
ATOM 2433 C CA . ALA A 1 317 ? -5.414 34 16.781 1 96.88 317 ALA A CA 1
ATOM 2434 C C . ALA A 1 317 ? -5.453 33.375 15.391 1 96.88 317 ALA A C 1
ATOM 2436 O O . ALA A 1 317 ? -6.242 32.469 15.133 1 96.88 317 ALA A O 1
ATOM 2437 N N . ASP A 1 318 ? -4.652 33.938 14.492 1 96.69 318 ASP A N 1
ATOM 2438 C CA . ASP A 1 318 ? -4.441 33.312 13.195 1 96.69 318 ASP A CA 1
ATOM 2439 C C . ASP A 1 318 ? -3.631 32.031 13.336 1 96.69 318 ASP A C 1
ATOM 2441 O O . ASP A 1 318 ? -2.463 32.062 13.727 1 96.69 318 ASP A O 1
ATOM 2445 N N . LEU A 1 319 ? -4.297 30.922 13.039 1 97.62 319 LEU A N 1
ATOM 2446 C CA . LEU A 1 319 ? -3.631 29.641 13.172 1 97.62 319 LEU A CA 1
ATOM 2447 C C . LEU A 1 319 ? -3.447 28.969 11.812 1 97.62 319 LEU A C 1
ATOM 2449 O O . LEU A 1 319 ? -2.479 28.234 11.602 1 97.62 319 LEU A O 1
ATOM 2453 N N . PHE A 1 320 ? -4.383 29.219 10.945 1 95.94 320 PHE A N 1
ATOM 2454 C CA . PHE A 1 320 ? -4.418 28.547 9.648 1 95.94 320 PHE A CA 1
ATOM 2455 C C . PHE A 1 320 ? -3.781 29.422 8.57 1 95.94 320 PHE A C 1
ATOM 2457 O O . PHE A 1 320 ? -3.996 30.625 8.531 1 95.94 320 PHE A O 1
ATOM 2464 N N . ILE A 1 321 ? -3.016 28.797 7.699 1 91.5 321 ILE A N 1
ATOM 2465 C CA . ILE A 1 321 ? -2.432 29.516 6.578 1 91.5 321 ILE A CA 1
ATOM 2466 C C . ILE A 1 321 ? -3.248 29.266 5.312 1 91.5 321 ILE A C 1
ATOM 2468 O O . ILE A 1 321 ? -3.094 29.969 4.312 1 91.5 321 ILE A O 1
ATOM 2472 N N . ASP A 1 322 ? -3.998 28.25 5.301 1 90.38 322 ASP A N 1
ATOM 2473 C CA . ASP A 1 322 ? -5.062 27.922 4.359 1 90.38 322 ASP A CA 1
ATOM 2474 C C . ASP A 1 322 ? -6.16 27.109 5.039 1 90.38 322 ASP A C 1
ATOM 2476 O O . ASP A 1 322 ? -6.328 27.172 6.258 1 90.38 322 ASP A O 1
ATOM 2480 N N . ARG A 1 323 ? -6.941 26.328 4.301 1 90.62 323 ARG A N 1
ATOM 2481 C CA . ARG A 1 323 ? -8.109 25.703 4.91 1 90.62 323 ARG A CA 1
ATOM 2482 C C . ARG A 1 323 ? -7.703 24.547 5.812 1 90.62 323 ARG A C 1
ATOM 2484 O O . ARG A 1 323 ? -8.469 24.125 6.684 1 90.62 323 ARG A O 1
ATOM 2491 N N . LEU A 1 324 ? -6.43 24 5.586 1 92.94 324 LEU A N 1
ATOM 2492 C CA . LEU A 1 324 ? -6.184 22.75 6.312 1 92.94 324 LEU A CA 1
ATOM 2493 C C . LEU A 1 324 ? -4.789 22.75 6.93 1 92.94 324 LEU A C 1
ATOM 2495 O O . LEU A 1 324 ? -4.488 21.922 7.785 1 92.94 324 LEU A O 1
ATOM 2499 N N . HIS A 1 325 ? -3.908 23.719 6.523 1 95 325 HIS A N 1
ATOM 2500 C CA . HIS A 1 325 ? -2.564 23.75 7.086 1 95 325 HIS A CA 1
ATOM 2501 C C . HIS A 1 325 ? -2.436 24.844 8.141 1 95 325 HIS A C 1
ATOM 2503 O O . HIS A 1 325 ? -3.172 25.828 8.109 1 95 325 HIS A O 1
ATOM 2509 N N . LEU A 1 326 ? -1.49 24.719 9.055 1 97 326 LEU A N 1
ATOM 2510 C CA . LEU A 1 326 ? -1.364 25.625 10.195 1 97 326 LEU A CA 1
ATOM 2511 C C . LEU A 1 326 ? 0.015 26.281 10.227 1 97 326 LEU A C 1
ATOM 2513 O O . LEU A 1 326 ? 0.987 25.703 9.727 1 97 326 LEU A O 1
ATOM 2517 N N . ASN A 1 327 ? 0.037 27.5 10.781 1 96.56 327 ASN A N 1
ATOM 2518 C CA . ASN A 1 327 ? 1.312 28.141 11.055 1 96.56 327 ASN A CA 1
ATOM 2519 C C . ASN A 1 327 ? 1.961 27.578 12.32 1 96.56 327 ASN A C 1
ATOM 2521 O O . ASN A 1 327 ? 1.462 26.625 12.906 1 96.56 327 ASN A O 1
ATOM 2525 N N . ASP A 1 328 ? 3.07 28.141 12.766 1 98.44 328 ASP A N 1
ATOM 2526 C CA . ASP A 1 328 ? 3.818 27.641 13.914 1 98.44 328 ASP A CA 1
ATOM 2527 C C . ASP A 1 328 ? 2.951 27.641 15.172 1 98.44 328 ASP A C 1
ATOM 2529 O O . ASP A 1 328 ? 2.943 26.656 15.914 1 98.44 328 ASP A O 1
ATOM 2533 N N . LEU A 1 329 ? 2.217 28.672 15.344 1 98.44 329 LEU A N 1
ATOM 2534 C CA . LEU A 1 329 ? 1.335 28.781 16.5 1 98.44 329 LEU A CA 1
ATOM 2535 C C . LEU A 1 329 ? 0.262 27.688 16.469 1 98.44 329 LEU A C 1
ATOM 2537 O O . LEU A 1 329 ? -0.042 27.078 17.5 1 98.44 329 LEU A O 1
ATOM 2541 N N . GLY A 1 330 ? -0.294 27.469 15.297 1 98.5 330 GLY A N 1
ATOM 2542 C CA . GLY A 1 330 ? -1.301 26.438 15.125 1 98.5 330 GLY A CA 1
ATOM 2543 C C . GLY A 1 330 ? -0.77 25.047 15.383 1 98.5 330 GLY A C 1
ATOM 2544 O O . GLY A 1 330 ? -1.433 24.234 16.031 1 98.5 330 GLY A O 1
ATOM 2545 N N . ASN A 1 331 ? 0.384 24.734 14.914 1 98.75 331 ASN A N 1
ATOM 2546 C CA . ASN A 1 331 ? 1.003 23.438 15.156 1 98.75 331 ASN A CA 1
ATOM 2547 C C . ASN A 1 331 ? 1.237 23.203 16.641 1 98.75 331 ASN A C 1
ATOM 2549 O O . ASN A 1 331 ? 1.022 22.094 17.141 1 98.75 331 ASN A O 1
ATOM 2553 N N . ASN A 1 332 ? 1.707 24.219 17.281 1 98.75 332 ASN A N 1
ATOM 2554 C CA . ASN A 1 332 ? 1.9 24.109 18.734 1 98.75 332 ASN A CA 1
ATOM 2555 C C . ASN A 1 332 ? 0.581 23.859 19.453 1 98.75 332 ASN A C 1
ATOM 2557 O O . ASN A 1 332 ? 0.515 23.031 20.359 1 98.75 332 ASN A O 1
ATOM 2561 N N . ALA A 1 333 ? -0.464 24.609 19.062 1 98.56 333 ALA A N 1
ATOM 2562 C CA . ALA A 1 333 ? -1.789 24.438 19.656 1 98.56 333 ALA A CA 1
ATOM 2563 C C . ALA A 1 333 ? -2.295 23.016 19.453 1 98.56 333 ALA A C 1
ATOM 2565 O O . ALA A 1 333 ? -2.824 22.406 20.391 1 98.56 333 ALA A O 1
ATOM 2566 N N . LEU A 1 334 ? -2.105 22.422 18.234 1 98.69 334 LEU A N 1
ATOM 2567 C CA . LEU A 1 334 ? -2.51 21.047 17.953 1 98.69 334 LEU A CA 1
ATOM 2568 C C . LEU A 1 334 ? -1.808 20.078 18.906 1 98.69 334 LEU A C 1
ATOM 2570 O O . LEU A 1 334 ? -2.453 19.219 19.516 1 98.69 334 LEU A O 1
ATOM 2574 N N . ALA A 1 335 ? -0.515 20.25 19.016 1 98.81 335 ALA A N 1
ATOM 2575 C CA . ALA A 1 335 ? 0.274 19.359 19.859 1 98.81 335 ALA A CA 1
ATOM 2576 C C . ALA A 1 335 ? -0.178 19.422 21.312 1 98.81 335 ALA A C 1
ATOM 2578 O O . ALA A 1 335 ? -0.294 18.391 21.969 1 98.81 335 ALA A O 1
ATOM 2579 N N . LYS A 1 336 ? -0.453 20.609 21.781 1 98.56 336 LYS A N 1
ATOM 2580 C CA . LYS A 1 336 ? -0.892 20.781 23.172 1 98.56 336 LYS A CA 1
ATOM 2581 C C . LYS A 1 336 ? -2.244 20.125 23.406 1 98.56 336 LYS A C 1
ATOM 2583 O O . LYS A 1 336 ? -2.443 19.453 24.422 1 98.56 336 LYS A O 1
ATOM 2588 N N . VAL A 1 337 ? -3.135 20.281 22.516 1 98.5 337 VAL A N 1
ATOM 2589 C CA . VAL A 1 337 ? -4.465 19.688 22.656 1 98.5 337 VAL A CA 1
ATOM 2590 C C . VAL A 1 337 ? -4.363 18.172 22.609 1 98.5 337 VAL A C 1
ATOM 2592 O O . VAL A 1 337 ? -5.031 17.484 23.391 1 98.5 337 VAL A O 1
ATOM 2595 N N . ILE A 1 338 ? -3.543 17.625 21.719 1 98.69 338 ILE A N 1
ATOM 2596 C CA . ILE A 1 338 ? -3.338 16.188 21.641 1 98.69 338 ILE A CA 1
ATOM 2597 C C . ILE A 1 338 ? -2.75 15.664 22.953 1 98.69 338 ILE A C 1
ATOM 2599 O O . ILE A 1 338 ? -3.229 14.672 23.5 1 98.69 338 ILE A O 1
ATOM 2603 N N . THR A 1 339 ? -1.768 16.344 23.438 1 98.38 339 THR A N 1
ATOM 2604 C CA . THR A 1 339 ? -1.105 15.945 24.672 1 98.38 339 THR A CA 1
ATOM 2605 C C . THR A 1 339 ? -2.096 15.922 25.828 1 98.38 339 THR A C 1
ATOM 2607 O O . THR A 1 339 ? -2.117 14.977 26.625 1 98.38 339 THR A O 1
ATOM 2610 N N . ALA A 1 340 ? -2.879 16.953 25.953 1 97.25 340 ALA A N 1
ATOM 2611 C CA . ALA A 1 340 ? -3.871 17.062 27.016 1 97.25 340 ALA A CA 1
ATOM 2612 C C . ALA A 1 340 ? -4.922 15.961 26.906 1 97.25 340 ALA A C 1
ATOM 2614 O O . ALA A 1 340 ? -5.25 15.305 27.891 1 97.25 340 ALA A O 1
ATOM 2615 N N . LYS A 1 341 ? -5.434 15.727 25.734 1 97.44 341 LYS A N 1
ATOM 2616 C CA . LYS A 1 341 ? -6.504 14.766 25.516 1 97.44 341 LYS A CA 1
ATOM 2617 C C . LYS A 1 341 ? -6.043 13.344 25.828 1 97.44 341 LYS A C 1
ATOM 2619 O O . LYS A 1 341 ? -6.805 12.547 26.375 1 97.44 341 LYS A O 1
ATOM 2624 N N . LEU A 1 342 ? -4.77 13.07 25.516 1 97.19 342 LEU A N 1
ATOM 2625 C CA . LEU A 1 342 ? -4.27 11.703 25.656 1 97.19 342 LEU A CA 1
ATOM 2626 C C . LEU A 1 342 ? -3.533 11.531 26.984 1 97.19 342 LEU A C 1
ATOM 2628 O O . LEU A 1 342 ? -3.07 10.43 27.297 1 97.19 342 LEU A O 1
ATOM 2632 N N . GLY A 1 343 ? -3.465 12.508 27.703 1 95.06 343 GLY A N 1
ATOM 2633 C CA . GLY A 1 343 ? -2.809 12.438 29 1 95.06 343 GLY A CA 1
ATOM 2634 C C . GLY A 1 343 ? -1.336 12.086 28.906 1 95.06 343 GLY A C 1
ATOM 2635 O O . GLY A 1 343 ? -0.844 11.242 29.672 1 95.06 343 GLY A O 1
ATOM 2636 N N . LEU A 1 344 ? -0.615 12.812 28 1 94.38 344 LEU A N 1
ATOM 2637 C CA . LEU A 1 344 ? 0.758 12.406 27.719 1 94.38 344 LEU A CA 1
ATOM 2638 C C . LEU A 1 344 ? 1.751 13.398 28.312 1 94.38 344 LEU A C 1
ATOM 2640 O O . LEU A 1 344 ? 2.963 13.258 28.125 1 94.38 344 LEU A O 1
ATOM 2644 N N . ALA A 1 345 ? 1.196 14.359 28.969 1 88.88 345 ALA A N 1
ATOM 2645 C CA . ALA A 1 345 ? 2.096 15.391 29.484 1 88.88 345 ALA A CA 1
ATOM 2646 C C . ALA A 1 345 ? 3.127 14.797 30.438 1 88.88 345 ALA A C 1
ATOM 2648 O O . ALA A 1 345 ? 2.809 13.906 31.234 1 88.88 345 ALA A O 1
ATOM 2649 N N . GLN A 1 346 ? 4.086 15.102 30.125 1 80.81 346 GLN A N 1
ATOM 2650 C CA . GLN A 1 346 ? 5.133 14.695 31.047 1 80.81 346 GLN A CA 1
ATOM 2651 C C . GLN A 1 346 ? 4.816 15.141 32.469 1 80.81 346 GLN A C 1
ATOM 2653 O O . GLN A 1 346 ? 4.348 16.266 32.688 1 80.81 346 GLN A O 1
ATOM 2658 N N . GLU A 1 347 ? 4.145 14.203 33.375 1 58.28 347 GLU A N 1
ATOM 2659 C CA . GLU A 1 347 ? 4.02 14.617 34.75 1 58.28 347 GLU A CA 1
ATOM 2660 C C . GLU A 1 347 ? 5.211 15.469 35.188 1 58.28 347 GLU A C 1
ATOM 2662 O O . GLU A 1 347 ? 6.363 15.117 34.906 1 58.28 347 GLU A O 1
ATOM 2667 N N . LYS A 1 348 ? 4.816 16.672 35.219 1 46.09 348 LYS A N 1
ATOM 2668 C CA . LYS A 1 348 ? 5.852 17.391 35.969 1 46.09 348 LYS A CA 1
ATOM 2669 C C . LYS A 1 348 ? 6.324 16.578 37.188 1 46.09 348 LYS A C 1
ATOM 2671 O O . LYS A 1 348 ? 5.516 16.156 38 1 46.09 348 LYS A O 1
ATOM 2676 N N . HIS A 1 349 ? 7.016 15.75 37.094 1 38 349 HIS A N 1
ATOM 2677 C CA . HIS A 1 349 ? 7.559 15.312 38.375 1 38 349 HIS A CA 1
ATOM 2678 C C . HIS A 1 349 ? 7.395 16.391 39.438 1 38 349 HIS A C 1
ATOM 2680 O O . HIS A 1 349 ? 7.91 17.5 39.281 1 38 349 HIS A O 1
ATOM 2686 N N . ALA A 1 350 ? 6.094 16.516 40.344 1 33.66 350 ALA A N 1
ATOM 2687 C CA . ALA A 1 350 ? 6.207 17.125 41.688 1 33.66 350 ALA A CA 1
ATOM 2688 C C . ALA A 1 350 ? 7.664 17.219 42.125 1 33.66 350 ALA A C 1
ATOM 2690 O O . ALA A 1 350 ? 8.453 16.297 41.906 1 33.66 350 ALA A O 1
ATOM 2691 N N . GLN A 1 351 ? 8.109 18.422 42.469 1 31.88 351 GLN A N 1
ATOM 2692 C CA . GLN A 1 351 ? 9.211 18.859 43.312 1 31.88 351 GLN A CA 1
ATOM 2693 C C . GLN A 1 351 ? 9.539 17.797 44.375 1 31.88 351 GLN A C 1
ATOM 2695 O O . GLN A 1 351 ? 8.641 17.266 45.031 1 31.88 351 GLN A O 1
ATOM 2700 N N . ARG A 1 352 ? 10.523 17.078 44.312 1 33.94 352 ARG A N 1
ATOM 2701 C CA . ARG A 1 352 ? 11.148 16.406 45.469 1 33.94 352 ARG A CA 1
ATOM 2702 C C . ARG A 1 352 ? 10.859 17.141 46.75 1 33.94 352 ARG A C 1
ATOM 2704 O O . ARG A 1 352 ? 11.172 18.328 46.875 1 33.94 352 ARG A O 1
ATOM 2711 N N . LYS A 1 353 ? 9.656 16.875 47.562 1 36.31 353 LYS A N 1
ATOM 2712 C CA . LYS A 1 353 ? 9.789 17.125 49 1 36.31 353 LYS A CA 1
ATOM 2713 C C . LYS A 1 353 ? 11.234 16.906 49.469 1 36.31 353 LYS A C 1
ATOM 2715 O O . LYS A 1 353 ? 11.672 15.773 49.625 1 36.31 353 LYS A O 1
ATOM 2720 N N . VAL A 1 354 ? 12.055 17.703 49 1 31.16 354 VAL A N 1
ATOM 2721 C CA . VAL A 1 354 ? 13.305 17.875 49.719 1 31.16 354 VAL A CA 1
ATOM 2722 C C . VAL A 1 354 ? 13.031 17.969 51.219 1 31.16 354 VAL A C 1
ATOM 2724 O O . VAL A 1 354 ? 12.242 18.812 51.656 1 31.16 354 VAL A O 1
ATOM 2727 N N . THR A 1 355 ? 12.961 16.734 51.844 1 34.91 355 THR A N 1
ATOM 2728 C CA . THR A 1 355 ? 13.07 16.719 53.281 1 34.91 355 THR A CA 1
ATOM 2729 C C . THR A 1 355 ? 13.953 17.859 53.781 1 34.91 355 THR A C 1
ATOM 2731 O O . THR A 1 355 ? 15.109 17.984 53.375 1 34.91 355 THR A O 1
ATOM 2734 N N . PRO A 1 356 ? 13.258 18.969 54.156 1 30.67 356 PRO A N 1
ATOM 2735 C CA . PRO A 1 356 ? 14.055 20.047 54.75 1 30.67 356 PRO A CA 1
ATOM 2736 C C . PRO A 1 356 ? 15.133 19.531 55.688 1 30.67 356 PRO A C 1
ATOM 2738 O O . PRO A 1 356 ? 14.852 18.734 56.594 1 30.67 356 PRO A O 1
ATOM 2741 N N . ILE A 1 357 ? 16.203 19.078 55.094 1 32.06 357 ILE A N 1
ATOM 2742 C CA . ILE A 1 357 ? 17.25 18.766 56.031 1 32.06 357 ILE A CA 1
ATOM 2743 C C . ILE A 1 357 ? 17.359 19.875 57.094 1 32.06 357 ILE A C 1
ATOM 2745 O O . ILE A 1 357 ? 17.594 21.031 56.75 1 32.06 357 ILE A O 1
ATOM 2749 N N . LYS A 1 358 ? 16.469 19.719 58.188 1 30.81 358 LYS A N 1
ATOM 2750 C CA . LYS A 1 358 ? 16.625 20.5 59.406 1 30.81 358 LYS A CA 1
ATOM 2751 C C . LYS A 1 358 ? 18.094 20.688 59.781 1 30.81 358 LYS A C 1
ATOM 2753 O O . LYS A 1 358 ? 18.797 19.703 60.062 1 30.81 358 LYS A O 1
ATOM 2758 N N . LEU A 1 359 ? 18.797 21.516 59.125 1 24.97 359 LEU A N 1
ATOM 2759 C CA . LEU A 1 359 ? 20.109 21.875 59.688 1 24.97 359 LEU A CA 1
ATOM 2760 C C . LEU A 1 359 ? 19.984 22.297 61.125 1 24.97 359 LEU A C 1
ATOM 2762 O O . LEU A 1 359 ? 19.188 23.172 61.469 1 24.97 359 LEU A O 1
ATOM 2766 N N . VAL A 1 360 ? 20.422 21.359 62 1 28.81 360 VAL A N 1
ATOM 2767 C CA . VAL A 1 360 ? 20.844 21.734 63.375 1 28.81 360 VAL A CA 1
ATOM 2768 C C . VAL A 1 360 ? 22.016 22.703 63.281 1 28.81 360 VAL A C 1
ATOM 2770 O O . VAL A 1 360 ? 22.922 22.531 62.469 1 28.81 360 VAL A O 1
ATOM 2773 N N . MET B 1 1 ? 1.556 48.594 -21.203 1 24.86 1 MET B N 1
ATOM 2774 C CA . MET B 1 1 ? 1.137 48.594 -19.812 1 24.86 1 MET B CA 1
ATOM 2775 C C . MET B 1 1 ? 1.226 47.188 -19.203 1 24.86 1 MET B C 1
ATOM 2777 O O . MET B 1 1 ? 0.509 46.281 -19.625 1 24.86 1 MET B O 1
ATOM 2781 N N . THR B 1 2 ? 2.416 46.812 -18.766 1 33.28 2 THR B N 1
ATOM 2782 C CA . THR B 1 2 ? 2.822 45.531 -18.172 1 33.28 2 THR B CA 1
ATOM 2783 C C . THR B 1 2 ? 1.963 45.219 -16.953 1 33.28 2 THR B C 1
ATOM 2785 O O . THR B 1 2 ? 1.944 45.969 -15.984 1 33.28 2 THR B O 1
ATOM 2788 N N . THR B 1 3 ? 0.816 44.688 -17.234 1 31.36 3 THR B N 1
ATOM 2789 C CA . THR B 1 3 ? -0.004 44.281 -16.094 1 31.36 3 THR B CA 1
ATOM 2790 C C . THR B 1 3 ? 0.823 43.469 -15.094 1 31.36 3 THR B C 1
ATOM 2792 O O . THR B 1 3 ? 1.406 42.438 -15.445 1 31.36 3 THR B O 1
ATOM 2795 N N . THR B 1 4 ? 1.287 44.188 -14.164 1 36.72 4 THR B N 1
ATOM 2796 C CA . THR B 1 4 ? 2.045 43.719 -13 1 36.72 4 THR B CA 1
ATOM 2797 C C . THR B 1 4 ? 1.332 42.562 -12.297 1 36.72 4 THR B C 1
ATOM 2799 O O . THR B 1 4 ? 0.177 42.719 -11.883 1 36.72 4 THR B O 1
ATOM 2802 N N . ASP B 1 5 ? 1.495 41.438 -12.773 1 39.12 5 ASP B N 1
ATOM 2803 C CA . ASP B 1 5 ? 1.067 40.281 -12 1 39.12 5 ASP B CA 1
ATOM 2804 C C . ASP B 1 5 ? 1.14 40.562 -10.5 1 39.12 5 ASP B C 1
ATOM 2806 O O . ASP B 1 5 ? 2.229 40.719 -9.945 1 39.12 5 ASP B O 1
ATOM 2810 N N . THR B 1 6 ? 0.201 41.438 -10.016 1 39.44 6 THR B N 1
ATOM 2811 C CA . THR B 1 6 ? 0.104 41.938 -8.648 1 39.44 6 THR B CA 1
ATOM 2812 C C . THR B 1 6 ? 0.007 40.781 -7.656 1 39.44 6 THR B C 1
ATOM 2814 O O . THR B 1 6 ? -0.351 41 -6.496 1 39.44 6 THR B O 1
ATOM 2817 N N . ARG B 1 7 ? 0.14 39.625 -8.297 1 51.25 7 ARG B N 1
ATOM 2818 C CA . ARG B 1 7 ? 0.057 38.625 -7.246 1 51.25 7 ARG B CA 1
ATOM 2819 C C . ARG B 1 7 ? 1.273 38.688 -6.328 1 51.25 7 ARG B C 1
ATOM 2821 O O . ARG B 1 7 ? 2.406 38.781 -6.801 1 51.25 7 ARG B O 1
ATOM 2828 N N . PRO B 1 8 ? 1.042 38.969 -5.074 1 54.88 8 PRO B N 1
ATOM 2829 C CA . PRO B 1 8 ? 2.229 39.062 -4.219 1 54.88 8 PRO B CA 1
ATOM 2830 C C . PRO B 1 8 ? 3.115 37.844 -4.305 1 54.88 8 PRO B C 1
ATOM 2832 O O . PRO B 1 8 ? 2.619 36.719 -4.531 1 54.88 8 PRO B O 1
ATOM 2835 N N . SER B 1 9 ? 4.387 38.062 -4.668 1 64.31 9 SER B N 1
ATOM 2836 C CA . SER B 1 9 ? 5.422 37.031 -4.695 1 64.31 9 SER B CA 1
ATOM 2837 C C . SER B 1 9 ? 5.32 36.125 -3.482 1 64.31 9 SER B C 1
ATOM 2839 O O . SER B 1 9 ? 5.027 36.562 -2.375 1 64.31 9 SER B O 1
ATOM 2841 N N . PRO B 1 10 ? 5.242 34.844 -3.74 1 74 10 PRO B N 1
ATOM 2842 C CA . PRO B 1 10 ? 5.223 33.906 -2.6 1 74 10 PRO B CA 1
ATOM 2843 C C . PRO B 1 10 ? 6.289 34.25 -1.557 1 74 10 PRO B C 1
ATOM 2845 O O . PRO B 1 10 ? 7.371 34.719 -1.905 1 74 10 PRO B O 1
ATOM 2848 N N . SER B 1 11 ? 5.832 34.219 -0.34 1 82.31 11 SER B N 1
ATOM 2849 C CA . SER B 1 11 ? 6.773 34.375 0.764 1 82.31 11 SER B CA 1
ATOM 2850 C C . SER B 1 11 ? 7.922 33.375 0.674 1 82.31 11 SER B C 1
ATOM 2852 O O . SER B 1 11 ? 7.816 32.375 -0.022 1 82.31 11 SER B O 1
ATOM 2854 N N . PRO B 1 12 ? 9.055 33.656 1.224 1 84.31 12 PRO B N 1
ATOM 2855 C CA . PRO B 1 12 ? 10.18 32.719 1.237 1 84.31 12 PRO B CA 1
ATOM 2856 C C . PRO B 1 12 ? 9.789 31.359 1.762 1 84.31 12 PRO B C 1
ATOM 2858 O O . PRO B 1 12 ? 10.266 30.344 1.251 1 84.31 12 PRO B O 1
ATOM 2861 N N . LEU B 1 13 ? 8.898 31.312 2.645 1 87.31 13 LEU B N 1
ATOM 2862 C CA . LEU B 1 13 ? 8.422 30.062 3.205 1 87.31 13 LEU B CA 1
ATOM 2863 C C . LEU B 1 13 ? 7.648 29.266 2.162 1 87.31 13 LEU B C 1
ATOM 2865 O O . LEU B 1 13 ? 7.887 28.062 1.987 1 87.31 13 LEU B O 1
ATOM 2869 N N . GLN B 1 14 ? 6.824 29.922 1.452 1 83.31 14 GLN B N 1
ATOM 2870 C CA . GLN B 1 14 ? 6.016 29.281 0.416 1 83.31 14 GLN B CA 1
ATOM 2871 C C . GLN B 1 14 ? 6.895 28.75 -0.717 1 83.31 14 GLN B C 1
ATOM 2873 O O . GLN B 1 14 ? 6.664 27.656 -1.226 1 83.31 14 GLN B O 1
ATOM 2878 N N . GLN B 1 15 ? 7.895 29.484 -1.025 1 85.06 15 GLN B N 1
ATOM 2879 C CA . GLN B 1 15 ? 8.812 29.094 -2.092 1 85.06 15 GLN B CA 1
ATOM 2880 C C . GLN B 1 15 ? 9.594 27.828 -1.713 1 85.06 15 GLN B C 1
ATOM 2882 O O . GLN B 1 15 ? 9.82 26.969 -2.551 1 85.06 15 GLN B O 1
ATOM 2887 N N . ASP B 1 16 ? 9.898 27.812 -0.492 1 88.31 16 ASP B N 1
ATOM 2888 C CA . ASP B 1 16 ? 10.664 26.656 -0.036 1 88.31 16 ASP B CA 1
ATOM 2889 C C . ASP B 1 16 ? 9.828 25.375 -0.1 1 88.31 16 ASP B C 1
ATOM 2891 O O . ASP B 1 16 ? 10.305 24.344 -0.566 1 88.31 16 ASP B O 1
ATOM 2895 N N . TYR B 1 17 ? 8.602 25.453 0.25 1 86.56 17 TYR B N 1
ATOM 2896 C CA . TYR B 1 17 ? 7.723 24.281 0.196 1 86.56 17 TYR B CA 1
ATOM 2897 C C . TYR B 1 17 ? 7.418 23.906 -1.246 1 86.56 17 TYR B C 1
ATOM 2899 O O . TYR B 1 17 ? 7.336 22.719 -1.572 1 86.56 17 TYR B O 1
ATOM 2907 N N . GLN B 1 18 ? 7.227 24.906 -2.08 1 83.31 18 GLN B N 1
ATOM 2908 C CA . GLN B 1 18 ? 6.988 24.625 -3.492 1 83.31 18 GLN B CA 1
ATOM 2909 C C . GLN B 1 18 ? 8.164 23.875 -4.113 1 83.31 18 GLN B C 1
ATOM 2911 O O . GLN B 1 18 ? 7.977 22.906 -4.852 1 83.31 18 GLN B O 1
ATOM 2916 N N . ARG B 1 19 ? 9.359 24.344 -3.781 1 85.88 19 ARG B N 1
ATOM 2917 C CA . ARG B 1 19 ? 10.555 23.688 -4.281 1 85.88 19 ARG B CA 1
ATOM 2918 C C . ARG B 1 19 ? 10.641 22.25 -3.771 1 85.88 19 ARG B C 1
ATOM 2920 O O . ARG B 1 19 ? 10.945 21.328 -4.531 1 85.88 19 ARG B O 1
ATOM 2927 N N . PHE B 1 20 ? 10.32 22.031 -2.592 1 88.19 20 PHE B N 1
ATOM 2928 C CA . PHE B 1 20 ? 10.328 20.719 -1.965 1 88.19 20 PHE B CA 1
ATOM 2929 C C . PHE B 1 20 ? 9.359 19.781 -2.666 1 88.19 20 PHE B C 1
ATOM 2931 O O . PHE B 1 20 ? 9.727 18.656 -3.025 1 88.19 20 PHE B O 1
ATOM 2938 N N . LEU B 1 21 ? 8.172 20.219 -2.93 1 82.5 21 LEU B N 1
ATOM 2939 C CA . LEU B 1 21 ? 7.137 19.406 -3.533 1 82.5 21 LEU B CA 1
ATOM 2940 C C . LEU B 1 21 ? 7.465 19.094 -4.988 1 82.5 21 LEU B C 1
ATOM 2942 O O . LEU B 1 21 ? 7.227 17.969 -5.461 1 82.5 21 LEU B O 1
ATOM 2946 N N . LEU B 1 22 ? 8.031 20.125 -5.594 1 77.38 22 LEU B N 1
ATOM 2947 C CA . LEU B 1 22 ? 8.414 19.938 -6.988 1 77.38 22 LEU B CA 1
ATOM 2948 C C . LEU B 1 22 ? 9.492 18.875 -7.113 1 77.38 22 LEU B C 1
ATOM 2950 O O . LEU B 1 22 ? 9.414 18 -7.988 1 77.38 22 LEU B O 1
ATOM 2954 N N . LEU B 1 23 ? 10.414 18.859 -6.211 1 79.69 23 LEU B N 1
ATOM 2955 C CA . LEU B 1 23 ? 11.484 17.875 -6.25 1 79.69 23 LEU B CA 1
ATOM 2956 C C . LEU B 1 23 ? 10.961 16.484 -5.895 1 79.69 23 LEU B C 1
ATOM 2958 O O . LEU B 1 23 ? 11.398 15.484 -6.461 1 79.69 23 LEU B O 1
ATOM 2962 N N . GLY B 1 24 ? 10.031 16.438 -5.016 1 77.69 24 GLY B N 1
ATOM 2963 C CA . GLY B 1 24 ? 9.422 15.172 -4.652 1 77.69 24 GLY B CA 1
ATOM 2964 C C . GLY B 1 24 ? 8.664 14.531 -5.801 1 77.69 24 GLY B C 1
ATOM 2965 O O . GLY B 1 24 ? 8.664 13.305 -5.941 1 77.69 24 GLY B O 1
ATOM 2966 N N . SER B 1 25 ? 8.102 15.352 -6.605 1 71.38 25 SER B N 1
ATOM 2967 C CA . SER B 1 25 ? 7.305 14.852 -7.719 1 71.38 25 SER B CA 1
ATOM 2968 C C . SER B 1 25 ? 8.18 14.164 -8.758 1 71.38 25 SER B C 1
ATOM 2970 O O . SER B 1 25 ? 7.68 13.422 -9.609 1 71.38 25 SER B O 1
ATOM 2972 N N . ARG B 1 26 ? 9.445 14.367 -8.586 1 67.06 26 ARG B N 1
ATOM 2973 C CA . ARG B 1 26 ? 10.375 13.766 -9.539 1 67.06 26 ARG B CA 1
ATOM 2974 C C . ARG B 1 26 ? 10.797 12.367 -9.094 1 67.06 26 ARG B C 1
ATOM 2976 O O . ARG B 1 26 ? 11.359 11.602 -9.875 1 67.06 26 ARG B O 1
ATOM 2983 N N . ARG B 1 27 ? 10.352 12.07 -7.906 1 71.94 27 ARG B N 1
ATOM 2984 C CA . ARG B 1 27 ? 10.742 10.766 -7.375 1 71.94 27 ARG B CA 1
ATOM 2985 C C . ARG B 1 27 ? 9.773 9.68 -7.836 1 71.94 27 ARG B C 1
ATOM 2987 O O . ARG B 1 27 ? 8.57 9.914 -7.934 1 71.94 27 ARG B O 1
ATOM 2994 N N . ALA B 1 28 ? 10.297 8.516 -8.125 1 65.56 28 ALA B N 1
ATOM 2995 C CA . ALA B 1 28 ? 9.477 7.379 -8.547 1 65.56 28 ALA B CA 1
ATOM 2996 C C . ALA B 1 28 ? 8.523 6.945 -7.438 1 65.56 28 ALA B C 1
ATOM 2998 O O . ALA B 1 28 ? 8.953 6.645 -6.324 1 65.56 28 ALA B O 1
ATOM 2999 N N . PRO B 1 29 ? 7.18 6.914 -7.809 1 71.25 29 PRO B N 1
ATOM 3000 C CA . PRO B 1 29 ? 6.211 6.469 -6.805 1 71.25 29 PRO B CA 1
ATOM 3001 C C . PRO B 1 29 ? 6.109 4.949 -6.715 1 71.25 29 PRO B C 1
ATOM 3003 O O . PRO B 1 29 ? 6.52 4.242 -7.641 1 71.25 29 PRO B O 1
ATOM 3006 N N . TYR B 1 30 ? 5.664 4.488 -5.555 1 72.25 30 TYR B N 1
ATOM 3007 C CA . TYR B 1 30 ? 5.176 3.115 -5.473 1 72.25 30 TYR B CA 1
ATOM 3008 C C . TYR B 1 30 ? 3.816 2.979 -6.145 1 72.25 30 TYR B C 1
ATOM 3010 O O . TYR B 1 30 ? 2.887 3.729 -5.836 1 72.25 30 TYR B O 1
ATOM 3018 N N . THR B 1 31 ? 3.744 2.035 -7.152 1 73.5 31 THR B N 1
ATOM 3019 C CA . THR B 1 31 ? 2.529 1.923 -7.953 1 73.5 31 THR B CA 1
ATOM 3020 C C . THR B 1 31 ? 1.94 0.519 -7.852 1 73.5 31 THR B C 1
ATOM 3022 O O . THR B 1 31 ? 2.668 -0.473 -7.926 1 73.5 31 THR B O 1
ATOM 3025 N N . LEU B 1 32 ? 0.724 0.459 -7.512 1 75.81 32 LEU B N 1
ATOM 3026 C CA . LEU B 1 32 ? -0.056 -0.769 -7.621 1 75.81 32 LEU B CA 1
ATOM 3027 C C . LEU B 1 32 ? -1.054 -0.679 -8.773 1 75.81 32 LEU B C 1
ATOM 3029 O O . LEU B 1 32 ? -1.98 0.133 -8.734 1 75.81 32 LEU B O 1
ATOM 3033 N N . HIS B 1 33 ? -0.839 -1.518 -9.836 1 73.75 33 HIS B N 1
ATOM 3034 C CA . HIS B 1 33 ? -1.708 -1.52 -11 1 73.75 33 HIS B CA 1
ATOM 3035 C C . HIS B 1 33 ? -2.838 -2.531 -10.852 1 73.75 33 HIS B C 1
ATOM 3037 O O . HIS B 1 33 ? -2.627 -3.633 -10.336 1 73.75 33 HIS B O 1
ATOM 3043 N N . VAL B 1 34 ? -3.986 -2.033 -11.305 1 76.12 34 VAL B N 1
ATOM 3044 C CA . VAL B 1 34 ? -5.152 -2.908 -11.305 1 76.12 34 VAL B CA 1
ATOM 3045 C C . VAL B 1 34 ? -5.488 -3.324 -12.734 1 76.12 34 VAL B C 1
ATOM 3047 O O . VAL B 1 34 ? -5.215 -2.584 -13.68 1 76.12 34 VAL B O 1
ATOM 3050 N N . HIS B 1 35 ? -5.965 -4.516 -12.875 1 88.06 35 HIS B N 1
ATOM 3051 C CA . HIS B 1 35 ? -6.375 -5.008 -14.18 1 88.06 35 HIS B CA 1
ATOM 3052 C C . HIS B 1 35 ? -7.695 -4.379 -14.617 1 88.06 35 HIS B C 1
ATOM 3054 O O . HIS B 1 35 ? -8.359 -3.701 -13.82 1 88.06 35 HIS B O 1
ATOM 3060 N N . GLU B 1 36 ? -7.977 -4.609 -15.93 1 88.12 36 GLU B N 1
ATOM 3061 C CA . GLU B 1 36 ? -9.242 -4.145 -16.484 1 88.12 36 GLU B CA 1
ATOM 3062 C C . GLU B 1 36 ? -10.43 -4.777 -15.758 1 88.12 36 GLU B C 1
ATOM 3064 O O . GLU B 1 36 ? -10.438 -5.984 -15.508 1 88.12 36 GLU B O 1
ATOM 3069 N N . THR B 1 37 ? -11.414 -3.918 -15.453 1 89.69 37 THR B N 1
ATOM 3070 C CA . THR B 1 37 ? -12.609 -4.387 -14.75 1 89.69 37 THR B CA 1
ATOM 3071 C C . THR B 1 37 ? -13.617 -4.973 -15.734 1 89.69 37 THR B C 1
ATOM 3073 O O . THR B 1 37 ? -13.789 -4.453 -16.844 1 89.69 37 THR B O 1
ATOM 3076 N N . GLY B 1 38 ? -14.234 -6.027 -15.312 1 93.69 38 GLY B N 1
ATOM 3077 C CA . GLY B 1 38 ? -15.289 -6.629 -16.109 1 93.69 38 GLY B CA 1
ATOM 3078 C C . GLY B 1 38 ? -14.789 -7.133 -17.453 1 93.69 38 GLY B C 1
ATOM 3079 O O . GLY B 1 38 ? -15.516 -7.078 -18.453 1 93.69 38 GLY B O 1
ATOM 3080 N N . TYR B 1 39 ? -13.562 -7.477 -17.5 1 94.75 39 TYR B N 1
ATOM 3081 C CA . TYR B 1 39 ? -13.016 -7.984 -18.75 1 94.75 39 TYR B CA 1
ATOM 3082 C C . TYR B 1 39 ? -13.594 -9.352 -19.094 1 94.75 39 TYR B C 1
ATOM 3084 O O . TYR B 1 39 ? -13.742 -10.203 -18.203 1 94.75 39 TYR B O 1
ATOM 3092 N N . ARG B 1 40 ? -13.93 -9.516 -20.406 1 96 40 ARG B N 1
ATOM 3093 C CA . ARG B 1 40 ? -14.516 -10.773 -20.859 1 96 40 ARG B CA 1
ATOM 3094 C C . ARG B 1 40 ? -13.797 -11.305 -22.094 1 96 40 ARG B C 1
ATOM 3096 O O . ARG B 1 40 ? -13.57 -10.57 -23.047 1 96 40 ARG B O 1
ATOM 3103 N N . SER B 1 41 ? -13.414 -12.547 -21.938 1 96.44 41 SER B N 1
ATOM 3104 C CA . SER B 1 41 ? -12.867 -13.289 -23.062 1 96.44 41 SER B CA 1
ATOM 3105 C C . SER B 1 41 ? -12.961 -14.797 -22.828 1 96.44 41 SER B C 1
ATOM 3107 O O . SER B 1 41 ? -13.398 -15.234 -21.766 1 96.44 41 SER B O 1
ATOM 3109 N N . GLY B 1 42 ? -12.625 -15.562 -23.812 1 94.62 42 GLY B N 1
ATOM 3110 C CA . GLY B 1 42 ? -12.586 -17.016 -23.672 1 94.62 42 GLY B CA 1
ATOM 3111 C C . GLY B 1 42 ? -11.453 -17.484 -22.781 1 94.62 42 GLY B C 1
ATOM 3112 O O . GLY B 1 42 ? -11.484 -18.609 -22.281 1 94.62 42 GLY B O 1
ATOM 3113 N N . THR B 1 43 ? -10.492 -16.656 -22.5 1 96.44 43 THR B N 1
ATOM 3114 C CA . THR B 1 43 ? -9.266 -17.031 -21.812 1 96.44 43 THR B CA 1
ATOM 3115 C C . THR B 1 43 ? -9.266 -16.516 -20.375 1 96.44 43 THR B C 1
ATOM 3117 O O . THR B 1 43 ? -8.938 -17.25 -19.438 1 96.44 43 THR B O 1
ATOM 3120 N N . ILE B 1 44 ? -9.609 -15.273 -20.172 1 96.25 44 ILE B N 1
ATOM 3121 C CA . ILE B 1 44 ? -9.531 -14.641 -18.859 1 96.25 44 ILE B CA 1
ATOM 3122 C C . ILE B 1 44 ? -10.719 -13.695 -18.672 1 96.25 44 ILE B C 1
ATOM 3124 O O . ILE B 1 44 ? -11.078 -12.953 -19.594 1 96.25 44 ILE B O 1
ATOM 3128 N N . ASN B 1 45 ? -11.359 -13.82 -17.531 1 97.94 45 ASN B N 1
ATOM 3129 C CA . ASN B 1 45 ? -12.477 -12.969 -17.156 1 97.94 45 ASN B CA 1
ATOM 3130 C C . ASN B 1 45 ? -12.281 -12.375 -15.758 1 97.94 45 ASN B C 1
ATOM 3132 O O . ASN B 1 45 ? -11.891 -13.086 -14.828 1 97.94 45 ASN B O 1
ATOM 3136 N N . THR B 1 46 ? -12.484 -11.039 -15.641 1 96.88 46 THR B N 1
ATOM 3137 C CA . THR B 1 46 ? -12.305 -10.367 -14.359 1 96.88 46 THR B CA 1
ATOM 3138 C C . THR B 1 46 ? -13.625 -9.781 -13.867 1 96.88 46 THR B C 1
ATOM 3140 O O . THR B 1 46 ? -14.539 -9.539 -14.656 1 96.88 46 THR B O 1
ATOM 3143 N N . ASP B 1 47 ? -13.734 -9.625 -12.602 1 96.5 47 ASP B N 1
ATOM 3144 C CA . ASP B 1 47 ? -14.922 -9.07 -11.969 1 96.5 47 ASP B CA 1
ATOM 3145 C C . ASP B 1 47 ? -14.891 -7.547 -11.977 1 96.5 47 ASP B C 1
ATOM 3147 O O . ASP B 1 47 ? -14.102 -6.941 -12.703 1 96.5 47 ASP B O 1
ATOM 3151 N N . ALA B 1 48 ? -15.758 -6.887 -11.242 1 92.44 48 ALA B N 1
ATOM 3152 C CA . ALA B 1 48 ? -15.914 -5.434 -11.203 1 92.44 48 ALA B CA 1
ATOM 3153 C C . ALA B 1 48 ? -14.703 -4.773 -10.547 1 92.44 48 ALA B C 1
ATOM 3155 O O . ALA B 1 48 ? -14.531 -3.557 -10.633 1 92.44 48 ALA B O 1
ATOM 3156 N N . LEU B 1 49 ? -13.82 -5.594 -9.906 1 90.31 49 LEU B N 1
ATOM 3157 C CA . LEU B 1 49 ? -12.633 -5.074 -9.234 1 90.31 49 LEU B CA 1
ATOM 3158 C C . LEU B 1 49 ? -11.375 -5.344 -10.062 1 90.31 49 LEU B C 1
ATOM 3160 O O . LEU B 1 49 ? -10.273 -4.992 -9.648 1 90.31 49 LEU B O 1
ATOM 3164 N N . GLY B 1 50 ? -11.562 -6.039 -11.164 1 93.56 50 GLY B N 1
ATOM 3165 C CA . GLY B 1 50 ? -10.422 -6.383 -12.008 1 93.56 50 GLY B CA 1
ATOM 3166 C C . GLY B 1 50 ? -9.719 -7.652 -11.57 1 93.56 50 GLY B C 1
ATOM 3167 O O . GLY B 1 50 ? -8.586 -7.91 -11.969 1 93.56 50 GLY B O 1
ATOM 3168 N N . LEU B 1 51 ? -10.383 -8.414 -10.703 1 96.25 51 LEU B N 1
ATOM 3169 C CA . LEU B 1 51 ? -9.812 -9.664 -10.227 1 96.25 51 LEU B CA 1
ATOM 3170 C C . LEU B 1 51 ? -10.359 -10.852 -11.023 1 96.25 51 LEU B C 1
ATOM 3172 O O . LEU B 1 51 ? -11.547 -10.891 -11.336 1 96.25 51 LEU B O 1
ATOM 3176 N N . ARG B 1 52 ? -9.484 -11.773 -11.32 1 97.88 52 ARG B N 1
ATOM 3177 C CA . ARG B 1 52 ? -9.836 -12.891 -12.188 1 97.88 52 ARG B CA 1
ATOM 3178 C C . ARG B 1 52 ? -10.789 -13.852 -11.484 1 97.88 52 ARG B C 1
ATOM 3180 O O . ARG B 1 52 ? -10.609 -14.148 -10.297 1 97.88 52 ARG B O 1
ATOM 3187 N N . TYR B 1 53 ? -11.711 -14.422 -12.242 1 98.19 53 TYR B N 1
ATOM 3188 C CA . TYR B 1 53 ? -12.633 -15.43 -11.727 1 98.19 53 TYR B CA 1
ATOM 3189 C C . TYR B 1 53 ? -11.938 -16.766 -11.547 1 98.19 53 TYR B C 1
ATOM 3191 O O . TYR B 1 53 ? -11.078 -17.141 -12.352 1 98.19 53 TYR B O 1
ATOM 3199 N N . SER B 1 54 ? -12.352 -17.5 -10.461 1 98.19 54 SER B N 1
ATOM 3200 C CA . SER B 1 54 ? -12.086 -18.922 -10.312 1 98.19 54 SER B CA 1
ATOM 3201 C C . SER B 1 54 ? -13.383 -19.734 -10.359 1 98.19 54 SER B C 1
ATOM 3203 O O . SER B 1 54 ? -14.477 -19.172 -10.305 1 98.19 54 SER B O 1
ATOM 3205 N N . HIS B 1 55 ? -13.164 -21.047 -10.57 1 97.69 55 HIS B N 1
ATOM 3206 C CA . HIS B 1 55 ? -14.344 -21.906 -10.727 1 97.69 55 HIS B CA 1
ATOM 3207 C C . HIS B 1 55 ? -14.367 -23 -9.664 1 97.69 55 HIS B C 1
ATOM 3209 O O . HIS B 1 55 ? -13.32 -23.562 -9.312 1 97.69 55 HIS B O 1
ATOM 3215 N N . CYS B 1 56 ? -15.562 -23.328 -9.148 1 94.5 56 CYS B N 1
ATOM 3216 C CA . CYS B 1 56 ? -15.844 -24.406 -8.219 1 94.5 56 CYS B CA 1
ATOM 3217 C C . CYS B 1 56 ? -17.203 -25.031 -8.484 1 94.5 56 CYS B C 1
ATOM 3219 O O . CYS B 1 56 ? -18.219 -24.328 -8.461 1 94.5 56 CYS B O 1
ATOM 3221 N N . ALA B 1 57 ? -17.203 -26.328 -8.719 1 91.56 57 ALA B N 1
ATOM 3222 C CA . ALA B 1 57 ? -18.438 -27.078 -8.93 1 91.56 57 ALA B CA 1
ATOM 3223 C C . ALA B 1 57 ? -19.312 -26.406 -9.992 1 91.56 57 ALA B C 1
ATOM 3225 O O . ALA B 1 57 ? -20.516 -26.203 -9.781 1 91.56 57 ALA B O 1
ATOM 3226 N N . GLY B 1 58 ? -18.672 -25.891 -11.008 1 91.44 58 GLY B N 1
ATOM 3227 C CA . GLY B 1 58 ? -19.391 -25.391 -12.164 1 91.44 58 GLY B CA 1
ATOM 3228 C C . GLY B 1 58 ? -19.812 -23.938 -12.016 1 91.44 58 GLY B C 1
ATOM 3229 O O . GLY B 1 58 ? -20.406 -23.359 -12.93 1 91.44 58 GLY B O 1
ATOM 3230 N N . LYS B 1 59 ? -19.484 -23.281 -10.961 1 94.19 59 LYS B N 1
ATOM 3231 C CA . LYS B 1 59 ? -19.812 -21.875 -10.719 1 94.19 59 LYS B CA 1
ATOM 3232 C C . LYS B 1 59 ? -18.562 -21.016 -10.641 1 94.19 59 LYS B C 1
ATOM 3234 O O . LYS B 1 59 ? -17.484 -21.516 -10.297 1 94.19 59 LYS B O 1
ATOM 3239 N N . ARG B 1 60 ? -18.734 -19.828 -11.023 1 95.06 60 ARG B N 1
ATOM 3240 C CA . ARG B 1 60 ? -17.594 -18.922 -10.953 1 95.06 60 ARG B CA 1
ATOM 3241 C C . ARG B 1 60 ? -17.641 -18.078 -9.68 1 95.06 60 ARG B C 1
ATOM 3243 O O . ARG B 1 60 ? -18.719 -17.703 -9.219 1 95.06 60 ARG B O 1
ATOM 3250 N N . PHE B 1 61 ? -16.469 -17.734 -9.195 1 97 61 PHE B N 1
ATOM 3251 C CA . PHE B 1 61 ? -16.328 -16.984 -7.961 1 97 61 PHE B CA 1
ATOM 3252 C C . PHE B 1 61 ? -15.227 -15.938 -8.086 1 97 61 PHE B C 1
ATOM 3254 O O . PHE B 1 61 ? -14.266 -16.141 -8.836 1 97 61 PHE B O 1
ATOM 3261 N N . SER B 1 62 ? -15.359 -14.836 -7.473 1 96.06 62 SER B N 1
ATOM 3262 C CA . SER B 1 62 ? -14.367 -13.773 -7.359 1 96.06 62 SER B CA 1
ATOM 3263 C C . SER B 1 62 ? -14.539 -12.992 -6.066 1 96.06 62 SER B C 1
ATOM 3265 O O . SER B 1 62 ? -15.477 -13.242 -5.301 1 96.06 62 SER B O 1
ATOM 3267 N N . ALA B 1 63 ? -13.641 -12.07 -5.855 1 93.88 63 ALA B N 1
ATOM 3268 C CA . ALA B 1 63 ? -13.727 -11.258 -4.641 1 93.88 63 ALA B CA 1
ATOM 3269 C C . ALA B 1 63 ? -15 -10.422 -4.625 1 93.88 63 ALA B C 1
ATOM 3271 O O . ALA B 1 63 ? -15.578 -10.18 -3.562 1 93.88 63 ALA B O 1
ATOM 3272 N N . ALA B 1 64 ? -15.469 -10.016 -5.77 1 93.56 64 ALA B N 1
ATOM 3273 C CA . ALA B 1 64 ? -16.672 -9.195 -5.867 1 93.56 64 ALA B CA 1
ATOM 3274 C C . ALA B 1 64 ? -17.922 -10.062 -5.887 1 93.56 64 ALA B C 1
ATOM 3276 O O . ALA B 1 64 ? -19.016 -9.586 -5.566 1 93.56 64 ALA B O 1
ATOM 3277 N N . GLU B 1 65 ? -17.734 -11.336 -6.344 1 93.75 65 GLU B N 1
ATOM 3278 C CA . GLU B 1 65 ? -18.875 -12.219 -6.543 1 93.75 65 GLU B CA 1
ATOM 3279 C C . GLU B 1 65 ? -18.641 -13.578 -5.891 1 93.75 65 GLU B C 1
ATOM 3281 O O . GLU B 1 65 ? -18.219 -14.531 -6.555 1 93.75 65 GLU B O 1
ATOM 3286 N N . HIS B 1 66 ? -18.844 -13.688 -4.598 1 88.19 66 HIS B N 1
ATOM 3287 C CA . HIS B 1 66 ? -18.688 -14.977 -3.938 1 88.19 66 HIS B CA 1
ATOM 3288 C C . HIS B 1 66 ? -19.828 -15.242 -2.971 1 88.19 66 HIS B C 1
ATOM 3290 O O . HIS B 1 66 ? -19.688 -16.031 -2.027 1 88.19 66 HIS B O 1
ATOM 3296 N N . GLY B 1 67 ? -20.781 -14.422 -3.232 1 76.06 67 GLY B N 1
ATOM 3297 C CA . GLY B 1 67 ? -21.984 -14.531 -2.408 1 76.06 67 GLY B CA 1
ATOM 3298 C C . GLY B 1 67 ? -22.391 -15.969 -2.146 1 76.06 67 GLY B C 1
ATOM 3299 O O . GLY B 1 67 ? -22.281 -16.828 -3.029 1 76.06 67 GLY B O 1
ATOM 3300 N N . GLY B 1 68 ? -22.484 -16.375 -0.776 1 68.31 68 GLY B N 1
ATOM 3301 C CA . GLY B 1 68 ? -22.984 -17.672 -0.347 1 68.31 68 GLY B CA 1
ATOM 3302 C C . GLY B 1 68 ? -21.906 -18.547 0.277 1 68.31 68 GLY B C 1
ATOM 3303 O O . GLY B 1 68 ? -22.219 -19.516 0.973 1 68.31 68 GLY B O 1
ATOM 3304 N N . ALA B 1 69 ? -20.641 -18.219 -0.142 1 74.5 69 ALA B N 1
ATOM 3305 C CA . ALA B 1 69 ? -19.625 -19.109 0.432 1 74.5 69 ALA B CA 1
ATOM 3306 C C . ALA B 1 69 ? -19.328 -18.734 1.882 1 74.5 69 ALA B C 1
ATOM 3308 O O . ALA B 1 69 ? -19.078 -17.562 2.191 1 74.5 69 ALA B O 1
ATOM 3309 N N . SER B 1 70 ? -19.516 -19.578 2.762 1 76.81 70 SER B N 1
ATOM 3310 C CA . SER B 1 70 ? -19.312 -19.359 4.188 1 76.81 70 SER B CA 1
ATOM 3311 C C . SER B 1 70 ? -17.844 -19.156 4.508 1 76.81 70 SER B C 1
ATOM 3313 O O . SER B 1 70 ? -17.484 -18.406 5.422 1 76.81 70 SER B O 1
ATOM 3315 N N . ARG B 1 71 ? -17.062 -19.922 3.756 1 90.62 71 ARG B N 1
ATOM 3316 C CA . ARG B 1 71 ? -15.609 -19.922 3.955 1 90.62 71 ARG B CA 1
ATOM 3317 C C . ARG B 1 71 ? -14.875 -19.906 2.617 1 90.62 71 ARG B C 1
ATOM 3319 O O . ARG B 1 71 ? -15.242 -20.641 1.695 1 90.62 71 ARG B O 1
ATOM 3326 N N . ILE B 1 72 ? -13.961 -18.953 2.541 1 94.88 72 ILE B N 1
ATOM 3327 C CA . ILE B 1 72 ? -13.25 -18.875 1.269 1 94.88 72 ILE B CA 1
ATOM 3328 C C . ILE B 1 72 ? -11.742 -18.984 1.509 1 94.88 72 ILE B C 1
ATOM 3330 O O . ILE B 1 72 ? -11.258 -18.656 2.594 1 94.88 72 ILE B O 1
ATOM 3334 N N . ASN B 1 73 ? -11.039 -19.547 0.534 1 97.56 73 ASN B N 1
ATOM 3335 C CA . ASN B 1 73 ? -9.578 -19.609 0.511 1 97.56 73 ASN B CA 1
ATOM 3336 C C . ASN B 1 73 ? -8.984 -18.656 -0.522 1 97.56 73 ASN B C 1
ATOM 3338 O O . ASN B 1 73 ? -9.656 -18.281 -1.48 1 97.56 73 ASN B O 1
ATOM 3342 N N . LEU B 1 74 ? -7.758 -18.25 -0.247 1 98.44 74 LEU B N 1
ATOM 3343 C CA . LEU B 1 74 ? -7.133 -17.281 -1.143 1 98.44 74 LEU B CA 1
ATOM 3344 C C . LEU B 1 74 ? -5.855 -17.859 -1.75 1 98.44 74 LEU B C 1
ATOM 3346 O O . LEU B 1 74 ? -5.035 -18.438 -1.042 1 98.44 74 LEU B O 1
ATOM 3350 N N . LEU B 1 75 ? -5.727 -17.734 -3.043 1 98.88 75 LEU B N 1
ATOM 3351 C CA . LEU B 1 75 ? -4.445 -17.828 -3.738 1 98.88 75 LEU B CA 1
ATOM 3352 C C . LEU B 1 75 ? -3.906 -16.453 -4.09 1 98.88 75 LEU B C 1
ATOM 3354 O O . LEU B 1 75 ? -4.492 -15.742 -4.918 1 98.88 75 LEU B O 1
ATOM 3358 N N . VAL B 1 76 ? -2.793 -16.078 -3.477 1 98.69 76 VAL B N 1
ATOM 3359 C CA . VAL B 1 76 ? -2.209 -14.742 -3.6 1 98.69 76 VAL B CA 1
ATOM 3360 C C . VAL B 1 76 ? -0.911 -14.82 -4.402 1 98.69 76 VAL B C 1
ATOM 3362 O O . VAL B 1 76 ? -0.12 -15.75 -4.227 1 98.69 76 VAL B O 1
ATOM 3365 N N . GLY B 1 77 ? -0.661 -13.773 -5.297 1 98 77 GLY B N 1
ATOM 3366 C CA . GLY B 1 77 ? 0.624 -13.766 -5.98 1 98 77 GLY B CA 1
ATOM 3367 C C . GLY B 1 77 ? 0.645 -12.875 -7.207 1 98 77 GLY B C 1
ATOM 3368 O O . GLY B 1 77 ? -0.131 -11.922 -7.297 1 98 77 GLY B O 1
ATOM 3369 N N . GLY B 1 78 ? 1.599 -13.148 -8.031 1 95.44 78 GLY B N 1
ATOM 3370 C CA . GLY B 1 78 ? 1.777 -12.398 -9.266 1 95.44 78 GLY B CA 1
ATOM 3371 C C . GLY B 1 78 ? 1.12 -13.055 -10.469 1 95.44 78 GLY B C 1
ATOM 3372 O O . GLY B 1 78 ? 0.027 -13.617 -10.352 1 95.44 78 GLY B O 1
ATOM 3373 N N . SER B 1 79 ? 1.697 -12.875 -11.656 1 94.94 79 SER B N 1
ATOM 3374 C CA . SER B 1 79 ? 1.151 -13.359 -12.914 1 94.94 79 SER B CA 1
ATOM 3375 C C . SER B 1 79 ? 0.986 -14.883 -12.898 1 94.94 79 SER B C 1
ATOM 3377 O O . SER B 1 79 ? 0.073 -15.414 -13.531 1 94.94 79 SER B O 1
ATOM 3379 N N . THR B 1 80 ? 1.912 -15.617 -12.18 1 96.81 80 THR B N 1
ATOM 3380 C CA . THR B 1 80 ? 1.809 -17.062 -12.086 1 96.81 80 THR B CA 1
ATOM 3381 C C . THR B 1 80 ? 0.558 -17.469 -11.312 1 96.81 80 THR B C 1
ATOM 3383 O O . THR B 1 80 ? -0.206 -18.328 -11.758 1 96.81 80 THR B O 1
ATOM 3386 N N . ALA B 1 81 ? 0.298 -16.797 -10.18 1 98.19 81 ALA B N 1
ATOM 3387 C CA . ALA B 1 81 ? -0.91 -17.062 -9.398 1 98.19 81 ALA B CA 1
ATOM 3388 C C . ALA B 1 81 ? -2.154 -16.594 -10.148 1 98.19 81 ALA B C 1
ATOM 3390 O O . ALA B 1 81 ? -3.217 -17.203 -10.047 1 98.19 81 ALA B O 1
ATOM 3391 N N . LEU B 1 82 ? -1.993 -15.562 -10.883 1 96.94 82 LEU B N 1
ATOM 3392 C CA . LEU B 1 82 ? -3.09 -15.055 -11.703 1 96.94 82 LEU B CA 1
ATOM 3393 C C . LEU B 1 82 ? -3.471 -16.062 -12.781 1 96.94 82 LEU B C 1
ATOM 3395 O O . LEU B 1 82 ? -4.637 -16.156 -13.172 1 96.94 82 LEU B O 1
ATOM 3399 N N . GLY B 1 83 ? -2.527 -16.75 -13.281 1 96.88 83 GLY B N 1
ATOM 3400 C CA . GLY B 1 83 ? -2.791 -17.797 -14.258 1 96.88 83 GLY B CA 1
ATOM 3401 C C . GLY B 1 83 ? -2.469 -17.375 -15.68 1 96.88 83 GLY B C 1
ATOM 3402 O O . GLY B 1 83 ? -3.131 -17.812 -16.625 1 96.88 83 GLY B O 1
ATOM 3403 N N . ILE B 1 84 ? -1.554 -16.469 -15.836 1 94.31 84 ILE B N 1
ATOM 3404 C CA . ILE B 1 84 ? -1.077 -16.266 -17.203 1 94.31 84 ILE B CA 1
ATOM 3405 C C . ILE B 1 84 ? -0.607 -17.578 -17.797 1 94.31 84 ILE B C 1
ATOM 3407 O O . ILE B 1 84 ? 0.171 -18.312 -17.172 1 94.31 84 ILE B O 1
ATOM 3411 N N . GLY B 1 85 ? -1.141 -17.938 -18.969 1 94.56 85 GLY B N 1
ATOM 3412 C CA . GLY B 1 85 ? -0.84 -19.203 -19.609 1 94.56 85 GLY B CA 1
ATOM 3413 C C . GLY B 1 85 ? -2.008 -20.172 -19.578 1 94.56 85 GLY B C 1
ATOM 3414 O O . GLY B 1 85 ? -2.035 -21.141 -20.344 1 94.56 85 GLY B O 1
ATOM 3415 N N . ALA B 1 86 ? -2.916 -19.984 -18.656 1 97.31 86 ALA B N 1
ATOM 3416 C CA . ALA B 1 86 ? -4.121 -20.812 -18.641 1 97.31 86 ALA B CA 1
ATOM 3417 C C . ALA B 1 86 ? -4.996 -20.531 -19.859 1 97.31 86 ALA B C 1
ATOM 3419 O O . ALA B 1 86 ? -5.156 -19.391 -20.266 1 97.31 86 ALA B O 1
ATOM 3420 N N . SER B 1 87 ? -5.656 -21.547 -20.375 1 97.69 87 SER B N 1
ATOM 3421 C CA . SER B 1 87 ? -6.477 -21.406 -21.578 1 97.69 87 SER B CA 1
ATOM 3422 C C . SER B 1 87 ? -7.852 -20.828 -21.234 1 97.69 87 SER B C 1
ATOM 3424 O O . SER B 1 87 ? -8.555 -20.344 -22.125 1 97.69 87 SER B O 1
ATOM 3426 N N . SER B 1 88 ? -8.211 -20.969 -20.031 1 97.81 88 SER B N 1
ATOM 3427 C CA . SER B 1 88 ? -9.469 -20.422 -19.516 1 97.81 88 SER B CA 1
ATOM 3428 C C . SER B 1 88 ? -9.43 -20.25 -18 1 97.81 88 SER B C 1
ATOM 3430 O O . SER B 1 88 ? -8.461 -20.656 -17.359 1 97.81 88 SER B O 1
ATOM 3432 N N . ASP B 1 89 ? -10.477 -19.688 -17.453 1 98.44 89 ASP B N 1
ATOM 3433 C CA . ASP B 1 89 ? -10.547 -19.484 -16.016 1 98.44 89 ASP B CA 1
ATOM 3434 C C . ASP B 1 89 ? -10.57 -20.812 -15.266 1 98.44 89 ASP B C 1
ATOM 3436 O O . ASP B 1 89 ? -10.055 -20.922 -14.148 1 98.44 89 ASP B O 1
ATOM 3440 N N . GLU B 1 90 ? -11.047 -21.859 -15.867 1 98.25 90 GLU B N 1
ATOM 3441 C CA . GLU B 1 90 ? -11.188 -23.172 -15.242 1 98.25 90 GLU B CA 1
ATOM 3442 C C . GLU B 1 90 ? -9.836 -23.844 -15.062 1 98.25 90 GLU B C 1
ATOM 3444 O O . GLU B 1 90 ? -9.688 -24.766 -14.25 1 98.25 90 GLU B O 1
ATOM 3449 N N . HIS B 1 91 ? -8.859 -23.328 -15.766 1 98.44 91 HIS B N 1
ATOM 3450 C CA . HIS B 1 91 ? -7.578 -24.031 -15.781 1 98.44 91 HIS B CA 1
ATOM 3451 C C . HIS B 1 91 ? -6.535 -23.266 -14.969 1 98.44 91 HIS B C 1
ATOM 3453 O O . HIS B 1 91 ? -5.336 -23.547 -15.086 1 98.44 91 HIS B O 1
ATOM 3459 N N . THR B 1 92 ? -6.969 -22.312 -14.141 1 98.62 92 THR B N 1
ATOM 3460 C CA . THR B 1 92 ? -6.051 -21.625 -13.242 1 98.62 92 THR B CA 1
ATOM 3461 C C . THR B 1 92 ? -5.746 -22.484 -12.016 1 98.62 92 THR B C 1
ATOM 3463 O O . THR B 1 92 ? -6.488 -23.406 -11.703 1 98.62 92 THR B O 1
ATOM 3466 N N . VAL B 1 93 ? -4.641 -22.125 -11.336 1 98.88 93 VAL B N 1
ATOM 3467 C CA . VAL B 1 93 ? -4.266 -22.828 -10.109 1 98.88 93 VAL B CA 1
ATOM 3468 C C . VAL B 1 93 ? -5.398 -22.719 -9.086 1 98.88 93 VAL B C 1
ATOM 3470 O O . VAL B 1 93 ? -5.746 -23.703 -8.438 1 98.88 93 VAL B O 1
ATOM 3473 N N . ALA B 1 94 ? -6.055 -21.578 -8.953 1 98.81 94 ALA B N 1
ATOM 3474 C CA . ALA B 1 94 ? -7.141 -21.375 -8 1 98.81 94 ALA B CA 1
ATOM 3475 C C . ALA B 1 94 ? -8.328 -22.281 -8.312 1 98.81 94 ALA B C 1
ATOM 3477 O O . ALA B 1 94 ? -8.922 -22.875 -7.41 1 98.81 94 ALA B O 1
ATOM 3478 N N . SER B 1 95 ? -8.672 -22.391 -9.617 1 98.75 95 SER B N 1
ATOM 3479 C CA . SER B 1 95 ? -9.781 -23.25 -10.008 1 98.75 95 SER B CA 1
ATOM 3480 C C . SER B 1 95 ? -9.477 -24.719 -9.727 1 98.75 95 SER B C 1
ATOM 3482 O O . SER B 1 95 ? -10.336 -25.469 -9.242 1 98.75 95 SER B O 1
ATOM 3484 N N . HIS B 1 96 ? -8.227 -25.141 -10 1 98.69 96 HIS B N 1
ATOM 3485 C CA . HIS B 1 96 ? -7.84 -26.516 -9.727 1 98.69 96 HIS B CA 1
ATOM 3486 C C . HIS B 1 96 ? -7.848 -26.797 -8.227 1 98.69 96 HIS B C 1
ATOM 3488 O O . HIS B 1 96 ? -8.25 -27.875 -7.797 1 98.69 96 HIS B O 1
ATOM 3494 N N . LEU B 1 97 ? -7.379 -25.797 -7.434 1 98.69 97 LEU B N 1
ATOM 3495 C CA . LEU B 1 97 ? -7.43 -25.969 -5.984 1 98.69 97 LEU B CA 1
ATOM 3496 C C . LEU B 1 97 ? -8.867 -26.141 -5.508 1 98.69 97 LEU B C 1
ATOM 3498 O O . LEU B 1 97 ? -9.141 -26.984 -4.648 1 98.69 97 LEU B O 1
ATOM 3502 N N . SER B 1 98 ? -9.75 -25.391 -6.078 1 97.38 98 SER B N 1
ATOM 3503 C CA . SER B 1 98 ? -11.156 -25.516 -5.723 1 97.38 98 SER B CA 1
ATOM 3504 C C . SER B 1 98 ? -11.68 -26.922 -6.039 1 97.38 98 SER B C 1
ATOM 3506 O O . SER B 1 98 ? -12.375 -27.531 -5.227 1 97.38 98 SER B O 1
ATOM 3508 N N . MET B 1 99 ? -11.305 -27.406 -7.16 1 97 99 MET B N 1
ATOM 3509 C CA . MET B 1 99 ? -11.734 -28.734 -7.586 1 97 99 MET B CA 1
ATOM 3510 C C . MET B 1 99 ? -11.18 -29.812 -6.668 1 97 99 MET B C 1
ATOM 3512 O O . MET B 1 99 ? -11.906 -30.703 -6.238 1 97 99 MET B O 1
ATOM 3516 N N . LEU B 1 100 ? -9.945 -29.734 -6.324 1 97.06 100 LEU B N 1
ATOM 3517 C CA . LEU B 1 100 ? -9.227 -30.766 -5.57 1 97.06 100 LEU B CA 1
ATOM 3518 C C . LEU B 1 100 ? -9.656 -30.766 -4.105 1 97.06 100 LEU B C 1
ATOM 3520 O O . LEU B 1 100 ? -9.68 -31.812 -3.459 1 97.06 100 LEU B O 1
ATOM 3524 N N . THR B 1 101 ? -10.016 -29.594 -3.557 1 96 101 THR B N 1
ATOM 3525 C CA . THR B 1 101 ? -10.305 -29.469 -2.131 1 96 101 THR B CA 1
ATOM 3526 C C . THR B 1 101 ? -11.812 -29.469 -1.885 1 96 101 THR B C 1
ATOM 3528 O O . THR B 1 101 ? -12.266 -29.719 -0.765 1 96 101 THR B O 1
ATOM 3531 N N . GLY B 1 102 ? -12.586 -29.125 -2.846 1 93.5 102 GLY B N 1
ATOM 3532 C CA . GLY B 1 102 ? -14.023 -28.984 -2.697 1 93.5 102 GLY B CA 1
ATOM 3533 C C . GLY B 1 102 ? -14.43 -27.672 -2.043 1 93.5 102 GLY B C 1
ATOM 3534 O O . GLY B 1 102 ? -15.586 -27.5 -1.645 1 93.5 102 GLY B O 1
ATOM 3535 N N . GLU B 1 103 ? -13.5 -26.734 -1.871 1 94.88 103 GLU B N 1
ATOM 3536 C CA . GLU B 1 103 ? -13.742 -25.422 -1.279 1 94.88 103 GLU B CA 1
ATOM 3537 C C . GLU B 1 103 ? -13.477 -24.312 -2.285 1 94.88 103 GLU B C 1
ATOM 3539 O O . GLU B 1 103 ? -12.766 -24.516 -3.275 1 94.88 103 GLU B O 1
ATOM 3544 N N . VAL B 1 104 ? -14.016 -23.188 -2.061 1 96.56 104 VAL B N 1
ATOM 3545 C CA . VAL B 1 104 ? -13.836 -22.062 -2.965 1 96.56 104 VAL B CA 1
ATOM 3546 C C . VAL B 1 104 ? -12.469 -21.422 -2.738 1 96.56 104 VAL B C 1
ATOM 3548 O O . VAL B 1 104 ? -12.141 -21.016 -1.619 1 96.56 104 VAL B O 1
ATOM 3551 N N . TRP B 1 105 ? -11.656 -21.391 -3.816 1 98.12 105 TRP B N 1
ATOM 3552 C CA . TRP B 1 105 ? -10.398 -20.656 -3.836 1 98.12 105 TRP B CA 1
ATOM 3553 C C . TRP B 1 105 ? -10.484 -19.438 -4.75 1 98.12 105 TRP B C 1
ATOM 3555 O O . TRP B 1 105 ? -10.766 -19.562 -5.941 1 98.12 105 TRP B O 1
ATOM 3565 N N . LEU B 1 106 ? -10.312 -18.25 -4.195 1 98.06 106 LEU B N 1
ATOM 3566 C CA . LEU B 1 10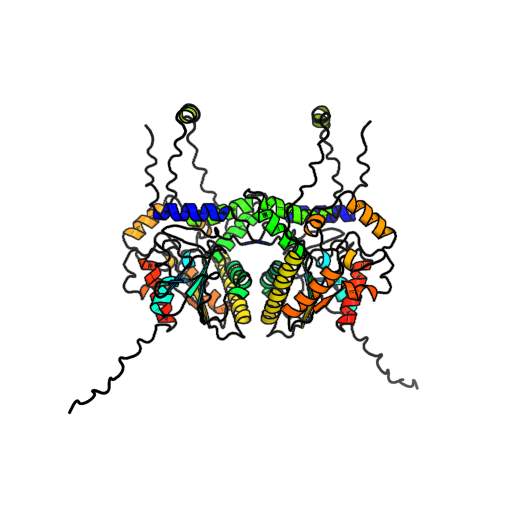6 ? -10.312 -17.016 -4.98 1 98.06 106 LEU B CA 1
ATOM 3567 C C . LEU B 1 106 ? -8.891 -16.609 -5.355 1 98.06 106 LEU B C 1
ATOM 3569 O O . LEU B 1 106 ? -7.957 -16.812 -4.578 1 98.06 106 LEU B O 1
ATOM 3573 N N . SER B 1 107 ? -8.812 -16.047 -6.527 1 97.69 107 SER B N 1
ATOM 3574 C CA . SER B 1 107 ? -7.551 -15.461 -6.984 1 97.69 107 SER B CA 1
ATOM 3575 C C . SER B 1 107 ? -7.406 -14.023 -6.508 1 97.69 107 SER B C 1
ATOM 3577 O O . SER B 1 107 ? -8.203 -13.156 -6.887 1 97.69 107 SER B O 1
ATOM 3579 N N . LEU B 1 108 ? -6.516 -13.766 -5.676 1 97.31 108 LEU B N 1
ATOM 3580 C CA . LEU B 1 108 ? -6.078 -12.422 -5.316 1 97.31 108 LEU B CA 1
ATOM 3581 C C . LEU B 1 108 ? -4.676 -12.141 -5.855 1 97.31 108 LEU B C 1
ATOM 3583 O O . LEU B 1 108 ? -3.725 -12.008 -5.082 1 97.31 108 LEU B O 1
ATOM 3587 N N . ALA B 1 109 ? -4.609 -12.039 -7.219 1 96.56 109 ALA B N 1
ATOM 3588 C CA . ALA B 1 109 ? -3.328 -11.992 -7.918 1 96.56 109 ALA B CA 1
ATOM 3589 C C . ALA B 1 109 ? -3.359 -10.977 -9.047 1 96.56 109 ALA B C 1
ATOM 3591 O O . ALA B 1 109 ? -4.434 -10.555 -9.484 1 96.56 109 ALA B O 1
ATOM 3592 N N . GLY B 1 110 ? -2.234 -10.508 -9.328 1 92.31 110 GLY B N 1
ATOM 3593 C CA . GLY B 1 110 ? -2.061 -9.555 -10.414 1 92.31 110 GLY B CA 1
ATOM 3594 C C . GLY B 1 110 ? -0.673 -9.602 -11.023 1 92.31 110 GLY B C 1
ATOM 3595 O O . GLY B 1 110 ? 0.291 -9.992 -10.367 1 92.31 110 GLY B O 1
ATOM 3596 N N . CYS B 1 111 ? -0.597 -9.07 -12.227 1 90.31 111 CYS B N 1
ATOM 3597 C CA . CYS B 1 111 ? 0.674 -9.094 -12.938 1 90.31 111 CYS B CA 1
ATOM 3598 C C . CYS B 1 111 ? 1.67 -8.125 -12.312 1 90.31 111 CYS B C 1
ATOM 3600 O O . CYS B 1 111 ? 1.347 -6.957 -12.086 1 90.31 111 CYS B O 1
ATOM 3602 N N . GLY B 1 112 ? 2.848 -8.688 -12.016 1 89.88 112 GLY B N 1
ATOM 3603 C CA . GLY B 1 112 ? 3.967 -7.836 -11.656 1 89.88 112 GLY B CA 1
ATOM 3604 C C . GLY B 1 112 ? 3.986 -7.461 -10.188 1 89.88 112 GLY B C 1
ATOM 3605 O O . GLY B 1 112 ? 4.848 -6.695 -9.742 1 89.88 112 GLY B O 1
ATOM 3606 N N . LEU B 1 113 ? 3.119 -8.039 -9.336 1 92.44 113 LEU B N 1
ATOM 3607 C CA . LEU B 1 113 ? 3.016 -7.645 -7.938 1 92.44 113 LEU B CA 1
ATOM 3608 C C . LEU B 1 113 ? 4.188 -8.195 -7.129 1 92.44 113 LEU B C 1
ATOM 3610 O O . LEU B 1 113 ? 4.473 -9.398 -7.18 1 92.44 113 LEU B O 1
ATOM 3614 N N . ASN B 1 114 ? 4.914 -7.332 -6.457 1 93.44 114 ASN B N 1
ATOM 3615 C CA . ASN B 1 114 ? 5.859 -7.812 -5.457 1 93.44 114 ASN B CA 1
ATOM 3616 C C . ASN B 1 114 ? 5.172 -8.109 -4.129 1 93.44 114 ASN B C 1
ATOM 3618 O O . ASN B 1 114 ? 3.953 -7.965 -4.012 1 93.44 114 ASN B O 1
ATOM 3622 N N . ALA B 1 115 ? 5.93 -8.523 -3.135 1 96.62 115 ALA B N 1
ATOM 3623 C CA . ALA B 1 115 ? 5.387 -8.977 -1.858 1 96.62 115 ALA B CA 1
ATOM 3624 C C . ALA B 1 115 ? 4.562 -7.887 -1.188 1 96.62 115 ALA B C 1
ATOM 3626 O O . ALA B 1 115 ? 3.461 -8.141 -0.7 1 96.62 115 ALA B O 1
ATOM 3627 N N . THR B 1 116 ? 5.031 -6.699 -1.21 1 92.12 116 THR B N 1
ATOM 3628 C CA . THR B 1 116 ? 4.336 -5.586 -0.574 1 92.12 116 THR B CA 1
ATOM 3629 C C . THR B 1 116 ? 3.033 -5.273 -1.302 1 92.12 116 THR B C 1
ATOM 3631 O O . THR B 1 116 ? 2 -5.047 -0.667 1 92.12 116 THR B O 1
ATOM 3634 N N . GLN B 1 117 ? 3.08 -5.262 -2.562 1 91.56 117 GLN B N 1
ATOM 3635 C CA . GLN B 1 117 ? 1.896 -4.969 -3.363 1 91.56 117 GLN B CA 1
ATOM 3636 C C . GLN B 1 117 ? 0.838 -6.055 -3.203 1 91.56 117 GLN B C 1
ATOM 3638 O O . GLN B 1 117 ? -0.361 -5.77 -3.223 1 91.56 117 GLN B O 1
ATOM 3643 N N . GLU B 1 118 ? 1.271 -7.258 -3.039 1 96.25 118 GLU B N 1
ATOM 3644 C CA . GLU B 1 118 ? 0.351 -8.359 -2.754 1 96.25 118 GLU B CA 1
ATOM 3645 C C . GLU B 1 118 ? -0.39 -8.125 -1.44 1 96.25 118 GLU B C 1
ATOM 3647 O O . GLU B 1 118 ? -1.608 -8.297 -1.371 1 96.25 118 GLU B O 1
ATOM 3652 N N . LEU B 1 119 ? 0.339 -7.785 -0.459 1 95.31 119 LEU B N 1
ATOM 3653 C CA . LEU B 1 119 ? -0.263 -7.477 0.834 1 95.31 119 LEU B CA 1
ATOM 3654 C C . LEU B 1 119 ? -1.227 -6.301 0.721 1 95.31 119 LEU B C 1
ATOM 3656 O O . LEU B 1 119 ? -2.316 -6.328 1.297 1 95.31 119 LEU B O 1
ATOM 3660 N N . MET B 1 120 ? -0.847 -5.336 -0.061 1 90.62 120 MET B N 1
ATOM 3661 C CA . MET B 1 120 ? -1.7 -4.168 -0.27 1 90.62 120 MET B CA 1
ATOM 3662 C C . MET B 1 120 ? -3.01 -4.566 -0.941 1 90.62 120 MET B C 1
ATOM 3664 O O . MET B 1 120 ? -4.074 -4.051 -0.592 1 90.62 120 MET B O 1
ATOM 3668 N N . MET B 1 121 ? -2.877 -5.422 -1.871 1 92.94 121 MET B N 1
ATOM 3669 C CA . MET B 1 121 ? -4.074 -5.93 -2.537 1 92.94 121 MET B CA 1
ATOM 3670 C C . MET B 1 121 ? -5.016 -6.59 -1.537 1 92.94 121 MET B C 1
ATOM 3672 O O . MET B 1 121 ? -6.227 -6.367 -1.575 1 92.94 121 MET B O 1
ATOM 3676 N N . PHE B 1 122 ? -4.523 -7.32 -0.608 1 95.69 122 PHE B N 1
ATOM 3677 C CA . PHE B 1 122 ? -5.332 -7.969 0.416 1 95.69 122 PHE B CA 1
ATOM 3678 C C . PHE B 1 122 ? -6 -6.934 1.317 1 95.69 122 PHE B C 1
ATOM 3680 O O . PHE B 1 122 ? -7.207 -6.988 1.547 1 95.69 122 PHE B O 1
ATOM 3687 N N . LEU B 1 123 ? -5.219 -6 1.771 1 91.25 123 LEU B N 1
ATOM 3688 C CA . LEU B 1 123 ? -5.723 -4.988 2.695 1 91.25 123 LEU B CA 1
ATOM 3689 C C . LEU B 1 123 ? -6.852 -4.184 2.059 1 91.25 123 LEU B C 1
ATOM 3691 O O . LEU B 1 123 ? -7.832 -3.844 2.727 1 91.25 123 LEU B O 1
ATOM 3695 N N . THR B 1 124 ? -6.703 -3.918 0.788 1 88.31 124 THR B N 1
ATOM 3696 C CA . THR B 1 124 ? -7.684 -3.135 0.05 1 88.31 124 THR B CA 1
ATOM 3697 C C . THR B 1 124 ? -9.008 -3.889 -0.061 1 88.31 124 THR B C 1
ATOM 3699 O O . THR B 1 124 ? -10.078 -3.281 -0.038 1 88.31 124 THR B O 1
ATOM 3702 N N . HIS B 1 125 ? -8.969 -5.246 -0.119 1 91.69 125 HIS B N 1
ATOM 3703 C CA . HIS B 1 125 ? -10.18 -6.004 -0.414 1 91.69 125 HIS B CA 1
ATOM 3704 C C . HIS B 1 125 ? -10.617 -6.84 0.787 1 91.69 125 HIS B C 1
ATOM 3706 O O . HIS B 1 125 ? -11.609 -7.562 0.718 1 91.69 125 HIS B O 1
ATOM 3712 N N . GLN B 1 126 ? -9.914 -6.758 1.87 1 91.19 126 GLN B N 1
ATOM 3713 C CA . GLN B 1 126 ? -10.141 -7.59 3.047 1 91.19 126 GLN B CA 1
ATOM 3714 C C . GLN B 1 126 ? -11.594 -7.512 3.504 1 91.19 126 GLN B C 1
ATOM 3716 O O . GLN B 1 126 ? -12.195 -8.523 3.867 1 91.19 126 GLN B O 1
ATOM 3721 N N . HIS B 1 127 ? -12.227 -6.363 3.361 1 86.44 127 HIS B N 1
ATOM 3722 C CA . HIS B 1 127 ? -13.578 -6.133 3.867 1 86.44 127 HIS B CA 1
ATOM 3723 C C . HIS B 1 127 ? -14.617 -6.859 3.018 1 86.44 127 HIS B C 1
ATOM 3725 O O . HIS B 1 127 ? -15.766 -7.016 3.432 1 86.44 127 HIS B O 1
ATOM 3731 N N . ARG B 1 128 ? -14.164 -7.375 1.884 1 89.31 128 ARG B N 1
ATOM 3732 C CA . ARG B 1 128 ? -15.078 -8.039 0.962 1 89.31 128 ARG B CA 1
ATOM 3733 C C . ARG B 1 128 ? -15.031 -9.555 1.146 1 89.31 128 ARG B C 1
ATOM 3735 O O . ARG B 1 128 ? -15.914 -10.273 0.661 1 89.31 128 ARG B O 1
ATOM 3742 N N . LEU B 1 129 ? -14.008 -10.188 1.755 1 90.38 129 LEU B N 1
ATOM 3743 C CA . LEU B 1 129 ? -13.68 -11.609 1.678 1 90.38 129 LEU B CA 1
ATOM 3744 C C . LEU B 1 129 ? -14.367 -12.383 2.797 1 90.38 129 LEU B C 1
ATOM 3746 O O . LEU B 1 129 ? -14.438 -13.617 2.752 1 90.38 129 LEU B O 1
ATOM 3750 N N . GLY B 1 130 ? -14.961 -11.938 3.705 1 86.12 130 GLY B N 1
ATOM 3751 C CA . GLY B 1 130 ? -15.602 -12.656 4.793 1 86.12 130 GLY B CA 1
ATOM 3752 C C . GLY B 1 130 ? -14.633 -13.516 5.586 1 86.12 130 GLY B C 1
ATOM 3753 O O . GLY B 1 130 ? -13.523 -13.094 5.895 1 86.12 130 GLY B O 1
ATOM 3754 N N . GLN B 1 131 ? -15.141 -14.875 5.879 1 91.12 131 GLN B N 1
ATOM 3755 C CA . GLN B 1 131 ? -14.312 -15.789 6.652 1 91.12 131 GLN B CA 1
ATOM 3756 C C . GLN B 1 131 ? -13.273 -16.484 5.766 1 91.12 131 GLN B C 1
ATOM 3758 O O . GLN B 1 131 ? -13.625 -17.078 4.75 1 91.12 131 GLN B O 1
ATOM 3763 N N . LEU B 1 132 ? -12.062 -16.406 6.215 1 95 132 LEU B N 1
ATOM 3764 C CA . LEU B 1 132 ? -10.969 -17.016 5.457 1 95 132 LEU B CA 1
ATOM 3765 C C . LEU B 1 132 ? -10.594 -18.375 6.039 1 95 132 LEU B C 1
ATOM 3767 O O . LEU B 1 132 ? -10.586 -18.547 7.258 1 95 132 LEU B O 1
ATOM 3771 N N . GLY B 1 133 ? -10.32 -19.328 5.145 1 96.56 133 GLY B N 1
ATOM 3772 C CA . GLY B 1 133 ? -9.773 -20.625 5.531 1 96.56 133 GLY B CA 1
ATOM 3773 C C . GLY B 1 133 ? -8.273 -20.719 5.352 1 96.56 133 GLY B C 1
ATOM 3774 O O . GLY B 1 133 ? -7.516 -20.578 6.316 1 96.56 133 GLY B O 1
ATOM 3775 N N . HIS B 1 134 ? -7.824 -20.875 4.148 1 97.44 134 HIS B N 1
ATOM 3776 C CA . HIS B 1 134 ? -6.41 -20.953 3.805 1 97.44 134 HIS B CA 1
ATOM 3777 C C . HIS B 1 134 ? -5.984 -19.766 2.939 1 97.44 134 HIS B C 1
ATOM 3779 O O . HIS B 1 134 ? -6.707 -19.375 2.018 1 97.44 134 HIS B O 1
ATOM 3785 N N . VAL B 1 135 ? -4.875 -19.203 3.32 1 98.56 135 VAL B N 1
ATOM 3786 C CA . VAL B 1 135 ? -4.207 -18.203 2.482 1 98.56 135 VAL B CA 1
ATOM 3787 C C . VAL B 1 135 ? -2.861 -18.75 2.01 1 98.56 135 VAL B C 1
ATOM 3789 O O . VAL B 1 135 ? -1.96 -18.984 2.816 1 98.56 135 VAL B O 1
ATOM 3792 N N . VAL B 1 136 ? -2.787 -18.984 0.706 1 98.88 136 VAL B N 1
ATOM 3793 C CA . VAL B 1 136 ? -1.546 -19.469 0.107 1 98.88 136 VAL B CA 1
ATOM 3794 C C . VAL B 1 136 ? -0.935 -18.359 -0.761 1 98.88 136 VAL B C 1
ATOM 3796 O O . VAL B 1 136 ? -1.551 -17.922 -1.729 1 98.88 136 VAL B O 1
ATOM 3799 N N . VAL B 1 137 ? 0.266 -17.906 -0.369 1 98.94 137 VAL B N 1
ATOM 3800 C CA . VAL B 1 137 ? 1.015 -16.922 -1.147 1 98.94 137 VAL B CA 1
ATOM 3801 C C . VAL B 1 137 ? 2.002 -17.641 -2.066 1 98.94 137 VAL B C 1
ATOM 3803 O O . VAL B 1 137 ? 3.049 -18.109 -1.616 1 98.94 137 VAL B O 1
ATOM 3806 N N . LEU B 1 138 ? 1.615 -17.781 -3.359 1 98.88 138 LEU B N 1
ATOM 3807 C CA . LEU B 1 138 ? 2.467 -18.344 -4.406 1 98.88 138 LEU B CA 1
ATOM 3808 C C . LEU B 1 138 ? 3.203 -17.234 -5.152 1 98.88 138 LEU B C 1
ATOM 3810 O O . LEU B 1 138 ? 2.66 -16.641 -6.09 1 98.88 138 LEU B O 1
ATOM 3814 N N . SER B 1 139 ? 4.469 -16.891 -4.672 1 98.44 139 SER B N 1
ATOM 3815 C CA . SER B 1 139 ? 5.102 -15.641 -5.098 1 98.44 139 SER B CA 1
ATOM 3816 C C . SER B 1 139 ? 6.617 -15.719 -4.957 1 98.44 139 SER B C 1
ATOM 3818 O O . SER B 1 139 ? 7.188 -16.812 -4.867 1 98.44 139 SER B O 1
ATOM 3820 N N . GLY B 1 140 ? 7.273 -14.578 -5.297 1 98.06 140 GLY B N 1
ATOM 3821 C CA . GLY B 1 140 ? 8.695 -14.484 -5.027 1 98.06 140 GLY B CA 1
ATOM 3822 C C . GLY B 1 140 ? 9.469 -13.773 -6.125 1 98.06 140 GLY B C 1
ATOM 3823 O O . GLY B 1 140 ? 10.273 -12.875 -5.852 1 98.06 140 GLY B O 1
ATOM 3824 N N . LEU B 1 141 ? 9.242 -14.047 -7.344 1 96.44 141 LEU B N 1
ATOM 3825 C CA . LEU B 1 141 ? 10.094 -13.617 -8.445 1 96.44 141 LEU B CA 1
ATOM 3826 C C . LEU B 1 141 ? 9.898 -12.133 -8.742 1 96.44 141 LEU B C 1
ATOM 3828 O O . LEU B 1 141 ? 10.852 -11.438 -9.094 1 96.44 141 LEU B O 1
ATOM 3832 N N . ASN B 1 142 ? 8.641 -11.719 -8.586 1 95.06 142 ASN B N 1
ATOM 3833 C CA . ASN B 1 142 ? 8.391 -10.305 -8.828 1 95.06 142 ASN B CA 1
ATOM 3834 C C . ASN B 1 142 ? 9.117 -9.422 -7.82 1 95.06 142 ASN B C 1
ATOM 3836 O O . ASN B 1 142 ? 9.547 -8.312 -8.148 1 95.06 142 ASN B O 1
ATOM 3840 N N . SER B 1 143 ? 9.234 -9.898 -6.629 1 96.38 143 SER B N 1
ATOM 3841 C CA . SER B 1 143 ? 10 -9.156 -5.633 1 96.38 143 SER B CA 1
ATOM 3842 C C . SER B 1 143 ? 11.461 -9.023 -6.035 1 96.38 143 SER B C 1
ATOM 3844 O O . SER B 1 143 ? 12.07 -7.973 -5.848 1 96.38 143 SER B O 1
ATOM 3846 N N . LEU B 1 144 ? 11.992 -10.031 -6.578 1 95.75 144 LEU B N 1
ATOM 3847 C CA . LEU B 1 144 ? 13.359 -9.992 -7.082 1 95.75 144 LEU B CA 1
ATOM 3848 C C . LEU B 1 144 ? 13.484 -9.023 -8.25 1 95.75 144 LEU B C 1
ATOM 3850 O O . LEU B 1 144 ? 14.398 -8.203 -8.289 1 95.75 144 LEU B O 1
ATOM 3854 N N . ALA B 1 145 ? 12.57 -9.102 -9.211 1 93.44 145 ALA B N 1
ATOM 3855 C CA . ALA B 1 145 ? 12.586 -8.211 -10.375 1 93.44 145 ALA B CA 1
ATOM 3856 C C . ALA B 1 145 ? 12.469 -6.754 -9.953 1 93.44 145 ALA B C 1
ATOM 3858 O O . ALA B 1 145 ? 13.102 -5.875 -10.547 1 93.44 145 ALA B O 1
ATOM 3859 N N . HIS B 1 146 ? 11.672 -6.523 -8.906 1 90.62 146 HIS B N 1
ATOM 3860 C CA . HIS B 1 146 ? 11.469 -5.164 -8.422 1 90.62 146 HIS B CA 1
ATOM 3861 C C . HIS B 1 146 ? 12.734 -4.609 -7.789 1 90.62 146 HIS B C 1
ATOM 3863 O O . HIS B 1 146 ? 13 -3.406 -7.867 1 90.62 146 HIS B O 1
ATOM 3869 N N . GLU B 1 147 ? 13.562 -5.438 -7.148 1 91.19 147 GLU B N 1
ATOM 3870 C CA . GLU B 1 147 ? 14.836 -4.977 -6.617 1 91.19 147 GLU B CA 1
ATOM 3871 C C . GLU B 1 147 ? 15.734 -4.441 -7.727 1 91.19 147 GLU B C 1
ATOM 3873 O O . GLU B 1 147 ? 16.391 -3.406 -7.559 1 91.19 147 GLU B O 1
ATOM 3878 N N . ALA B 1 148 ? 15.727 -5.133 -8.859 1 89.62 148 ALA B N 1
ATOM 3879 C CA . ALA B 1 148 ? 16.5 -4.691 -10.016 1 89.62 148 ALA B CA 1
ATOM 3880 C C . ALA B 1 148 ? 15.883 -3.436 -10.633 1 89.62 148 ALA B C 1
ATOM 3882 O O . ALA B 1 148 ? 16.609 -2.508 -11.008 1 89.62 148 ALA B O 1
ATOM 3883 N N . LEU B 1 149 ? 14.562 -3.432 -10.758 1 84.69 149 LEU B N 1
ATOM 3884 C CA . LEU B 1 149 ? 13.852 -2.305 -11.352 1 84.69 149 LEU B CA 1
ATOM 3885 C C . LEU B 1 149 ? 14.133 -1.021 -10.57 1 84.69 149 LEU B C 1
ATOM 3887 O O . LEU B 1 149 ? 14.305 0.045 -11.172 1 84.69 149 LEU B O 1
ATOM 3891 N N . CYS B 1 150 ? 14.18 -1.124 -9.25 1 80.75 150 CYS B N 1
ATOM 3892 C CA . CYS B 1 150 ? 14.453 0.032 -8.398 1 80.75 150 CYS B CA 1
ATOM 3893 C C . CYS B 1 150 ? 15.836 0.601 -8.688 1 80.75 150 CYS B C 1
ATOM 3895 O O . CYS B 1 150 ? 16.031 1.818 -8.695 1 80.75 150 CYS B O 1
ATOM 3897 N N . GLU B 1 151 ? 16.75 -0.187 -8.93 1 83.06 151 GLU B N 1
ATOM 3898 C CA . GLU B 1 151 ? 18.109 0.249 -9.266 1 83.06 151 GLU B CA 1
ATOM 3899 C C . GLU B 1 151 ? 18.141 0.95 -10.617 1 83.06 151 GLU B C 1
ATOM 3901 O O . GLU B 1 151 ? 18.844 1.945 -10.789 1 83.06 151 GLU B O 1
ATOM 3906 N N . VAL B 1 152 ? 17.375 0.361 -11.547 1 78 152 VAL B N 1
ATOM 3907 C CA . VAL B 1 152 ? 17.297 0.954 -12.875 1 78 152 VAL B CA 1
ATOM 3908 C C . VAL B 1 152 ? 16.688 2.35 -12.789 1 78 152 VAL B C 1
ATOM 3910 O O . VAL B 1 152 ? 17.156 3.287 -13.43 1 78 152 VAL B O 1
ATOM 3913 N N . LEU B 1 153 ? 15.727 2.434 -11.922 1 72.5 153 LEU B N 1
ATOM 3914 C CA . LEU B 1 153 ? 14.992 3.688 -11.789 1 72.5 153 LEU B CA 1
ATOM 3915 C C . LEU B 1 153 ? 15.805 4.711 -11 1 72.5 153 LEU B C 1
ATOM 3917 O O . LEU B 1 153 ? 15.656 5.918 -11.203 1 72.5 153 LEU B O 1
ATOM 3921 N N . ALA B 1 154 ? 16.469 4.316 -10.008 1 68.75 154 ALA B N 1
ATOM 3922 C CA . ALA B 1 154 ? 17.297 5.215 -9.211 1 68.75 154 ALA B CA 1
ATOM 3923 C C . ALA B 1 154 ? 18.422 5.82 -10.047 1 68.75 154 ALA B C 1
ATOM 3925 O O . ALA B 1 154 ? 18.906 6.91 -9.75 1 68.75 154 ALA B O 1
ATOM 3926 N N . GLY B 1 155 ? 18.953 5.086 -10.891 1 62.22 155 GLY B N 1
ATOM 3927 C CA . GLY B 1 155 ? 20.047 5.57 -11.703 1 62.22 155 GLY B CA 1
ATOM 3928 C C . GLY B 1 155 ? 19.625 6.629 -12.703 1 62.22 155 GLY B C 1
ATOM 3929 O O . GLY B 1 155 ? 20.469 7.359 -13.234 1 62.22 155 GLY B O 1
ATOM 3930 N N . THR B 1 156 ? 18.359 6.5 -13.172 1 54.12 156 THR B N 1
ATOM 3931 C CA . THR B 1 156 ? 18.047 7.406 -14.266 1 54.12 156 THR B CA 1
ATOM 3932 C C . THR B 1 156 ? 17.203 8.586 -13.773 1 54.12 156 THR B C 1
ATOM 3934 O O . THR B 1 156 ? 16.344 8.422 -12.914 1 54.12 156 THR B O 1
ATOM 3937 N N . ASN B 1 157 ? 17.672 9.719 -13.555 1 49.22 157 ASN B N 1
ATOM 3938 C CA . ASN B 1 157 ? 16.938 10.945 -13.25 1 49.22 157 ASN B CA 1
ATOM 3939 C C . ASN B 1 157 ? 15.523 10.914 -13.836 1 49.22 157 ASN B C 1
ATOM 3941 O O . ASN B 1 157 ? 14.75 11.852 -13.633 1 49.22 157 ASN B O 1
ATOM 3945 N N . ASP B 1 158 ? 15.258 10.773 -15.203 1 49.56 158 ASP B N 1
ATOM 3946 C CA . ASP B 1 158 ? 14.156 11.344 -15.977 1 49.56 158 ASP B CA 1
ATOM 3947 C C . ASP B 1 158 ? 12.836 10.656 -15.656 1 49.56 158 ASP B C 1
ATOM 3949 O O . ASP B 1 158 ? 12.82 9.586 -15.039 1 49.56 158 ASP B O 1
ATOM 3953 N N . PRO B 1 159 ? 11.812 11.156 -16.156 1 51.72 159 PRO B N 1
ATOM 3954 C CA . PRO B 1 159 ? 10.391 10.836 -16.312 1 51.72 159 PRO B CA 1
ATOM 3955 C C . PRO B 1 159 ? 10.141 9.383 -16.688 1 51.72 159 PRO B C 1
ATOM 3957 O O . PRO B 1 159 ? 8.992 8.945 -16.766 1 51.72 159 PRO B O 1
ATOM 3960 N N . GLN B 1 160 ? 11.156 8.562 -16.719 1 53.66 160 GLN B N 1
ATOM 3961 C CA . GLN B 1 160 ? 11.18 7.246 -17.344 1 53.66 160 GLN B CA 1
ATOM 3962 C C . GLN B 1 160 ? 10.695 6.168 -16.375 1 53.66 160 GLN B C 1
ATOM 3964 O O . GLN B 1 160 ? 10.508 5.012 -16.766 1 53.66 160 GLN B O 1
ATOM 3969 N N . HIS B 1 161 ? 10.398 6.594 -15.188 1 57.47 161 HIS B N 1
ATOM 3970 C CA . HIS B 1 161 ? 9.992 5.547 -14.258 1 57.47 161 HIS B CA 1
ATOM 3971 C C . HIS B 1 161 ? 8.703 4.875 -14.711 1 57.47 161 HIS B C 1
ATOM 3973 O O . HIS B 1 161 ? 8.625 3.645 -14.758 1 57.47 161 HIS B O 1
ATOM 3979 N N . ALA B 1 162 ? 7.742 5.711 -15.023 1 58.16 162 ALA B N 1
ATOM 3980 C CA . ALA B 1 162 ? 6.465 5.156 -15.469 1 58.16 162 ALA B CA 1
ATOM 3981 C C . ALA B 1 162 ? 6.648 4.285 -16.703 1 58.16 162 ALA B C 1
ATOM 3983 O O . ALA B 1 162 ? 6.031 3.223 -16.828 1 58.16 162 ALA B O 1
ATOM 3984 N N . LYS B 1 163 ? 7.645 4.746 -17.469 1 63.31 163 LYS B N 1
ATOM 3985 C CA . LYS B 1 163 ? 7.887 3.982 -18.688 1 63.31 163 LYS B CA 1
ATOM 3986 C C . LYS B 1 163 ? 8.57 2.652 -18.391 1 63.31 163 LYS B C 1
ATOM 3988 O O . LYS B 1 163 ? 8.227 1.622 -18.969 1 63.31 163 LYS B O 1
ATOM 3993 N N . ALA B 1 164 ? 9.375 2.729 -17.391 1 65.62 164 ALA B N 1
ATOM 3994 C CA . ALA B 1 164 ? 10.094 1.51 -17.031 1 65.62 164 ALA B CA 1
ATOM 3995 C C . ALA B 1 164 ? 9.172 0.502 -16.359 1 65.62 164 ALA B C 1
ATOM 3997 O O . ALA B 1 164 ? 9.25 -0.699 -16.625 1 65.62 164 ALA B O 1
ATOM 3998 N N . TYR B 1 165 ? 8.336 1.02 -15.594 1 66.31 165 TYR B N 1
ATOM 3999 C CA . TYR B 1 165 ? 7.379 0.128 -14.945 1 66.31 165 TYR B CA 1
ATOM 4000 C C . TYR B 1 165 ? 6.418 -0.474 -15.961 1 66.31 165 TYR B C 1
ATOM 4002 O O . TYR B 1 165 ? 6.109 -1.666 -15.906 1 66.31 165 TYR B O 1
ATOM 4010 N N . GLN B 1 166 ? 6.047 0.412 -16.828 1 67.06 166 GLN B N 1
ATOM 4011 C CA . GLN B 1 166 ? 5.176 -0.093 -17.891 1 67.06 166 GLN B CA 1
ATOM 4012 C C . GLN B 1 166 ? 5.887 -1.15 -18.719 1 67.06 166 GLN B C 1
ATOM 4014 O O . GLN B 1 166 ? 5.285 -2.154 -19.109 1 67.06 166 GLN B O 1
ATOM 4019 N N . ALA B 1 167 ? 7.098 -0.896 -18.969 1 67.5 167 ALA B N 1
ATOM 4020 C CA . ALA B 1 167 ? 7.883 -1.885 -19.703 1 67.5 167 ALA B CA 1
ATOM 4021 C C . ALA B 1 167 ? 7.984 -3.193 -18.938 1 67.5 167 ALA B C 1
ATOM 4023 O O . ALA B 1 167 ? 7.914 -4.277 -19.516 1 67.5 167 ALA B O 1
ATOM 4024 N N . PHE B 1 168 ? 8.078 -3.045 -17.719 1 70.75 168 PHE B N 1
ATOM 4025 C CA . PHE B 1 168 ? 8.109 -4.207 -16.844 1 70.75 168 PHE B CA 1
ATOM 4026 C C . PHE B 1 168 ? 6.797 -4.98 -16.922 1 70.75 168 PHE B C 1
ATOM 4028 O O . PHE B 1 168 ? 6.797 -6.195 -17.125 1 70.75 168 PHE B O 1
ATOM 4035 N N . LEU B 1 169 ? 5.719 -4.324 -16.875 1 66.62 169 LEU B N 1
ATOM 4036 C CA . LEU B 1 169 ? 4.418 -4.98 -16.938 1 66.62 169 LEU B CA 1
ATOM 4037 C C . LEU B 1 169 ? 4.199 -5.613 -18.312 1 66.62 169 LEU B C 1
ATOM 4039 O O . LEU B 1 169 ? 3.645 -6.711 -18.406 1 66.62 169 LEU B O 1
ATOM 4043 N N . ASN B 1 170 ? 4.629 -4.93 -19.266 1 66 170 ASN B N 1
ATOM 4044 C CA . ASN B 1 170 ? 4.465 -5.418 -20.641 1 66 170 ASN B CA 1
ATOM 4045 C C . ASN B 1 170 ? 5.266 -6.695 -20.875 1 66 170 ASN B C 1
ATOM 4047 O O . ASN B 1 170 ? 4.953 -7.469 -21.781 1 66 170 ASN B O 1
ATOM 4051 N N . SER B 1 171 ? 6.18 -6.82 -20 1 66.06 171 SER B N 1
ATOM 4052 C CA . SER B 1 171 ? 7.031 -7.992 -20.188 1 66.06 171 SER B CA 1
ATOM 4053 C C . SER B 1 171 ? 6.285 -9.281 -19.844 1 66.06 171 SER B C 1
ATOM 4055 O O . SER B 1 171 ? 6.672 -10.367 -20.266 1 66.06 171 SER B O 1
ATOM 4057 N N . PHE B 1 172 ? 5.348 -9.039 -19.078 1 60.66 172 PHE B N 1
ATOM 4058 C CA . PHE B 1 172 ? 4.574 -10.227 -18.734 1 60.66 172 PHE B CA 1
ATOM 4059 C C . PHE B 1 172 ? 3.756 -10.719 -19.922 1 60.66 172 PHE B C 1
ATOM 4061 O O . PHE B 1 172 ? 3.332 -11.875 -19.953 1 60.66 172 PHE B O 1
ATOM 4068 N N . SER B 1 173 ? 3.381 -9.703 -20.766 1 55.25 173 SER B N 1
ATOM 4069 C CA . SER B 1 173 ? 2.693 -10.062 -22 1 55.25 173 SER B CA 1
ATOM 4070 C C . SER B 1 173 ? 3.676 -10.555 -23.062 1 55.25 173 SER B C 1
ATOM 4072 O O . SER B 1 173 ? 3.303 -11.312 -23.953 1 55.25 173 SER B O 1
ATOM 4074 N N . GLU B 1 174 ? 4.828 -9.695 -23.094 1 48.38 174 GLU B N 1
ATOM 4075 C CA . GLU B 1 174 ? 5.809 -9.953 -24.141 1 48.38 174 GLU B CA 1
ATOM 4076 C C . GLU B 1 174 ? 6.277 -11.406 -24.109 1 48.38 174 GLU B C 1
ATOM 4078 O O . GLU B 1 174 ? 6.652 -11.969 -25.141 1 48.38 174 GLU B O 1
ATOM 4083 N N . GLY B 1 175 ? 6.438 -11.695 -22.828 1 42.56 175 GLY B N 1
ATOM 4084 C CA . GLY B 1 175 ? 6.766 -13.109 -22.891 1 42.56 175 GLY B CA 1
ATOM 4085 C C . GLY B 1 175 ? 5.762 -13.922 -23.672 1 42.56 175 GLY B C 1
ATOM 4086 O O . GLY B 1 175 ? 5.996 -15.094 -23.969 1 42.56 175 GLY B O 1
ATOM 4087 N N . MET B 1 176 ? 4.539 -13.133 -23.625 1 42.44 176 MET B N 1
ATOM 4088 C CA . MET B 1 176 ? 3.57 -13.656 -24.578 1 42.44 176 MET B CA 1
ATOM 4089 C C . MET B 1 176 ? 3.775 -13.031 -25.953 1 42.44 176 MET B C 1
ATOM 4091 O O . MET B 1 176 ? 3.545 -11.828 -26.141 1 42.44 176 MET B O 1
ATOM 4095 N N . GLN B 1 177 ? 4.559 -13.211 -26.625 1 35.34 177 GLN B N 1
ATOM 4096 C CA . GLN B 1 177 ? 5.117 -12.594 -27.828 1 35.34 177 GLN B CA 1
ATOM 4097 C C . GLN B 1 177 ? 4.031 -11.914 -28.656 1 35.34 177 GLN B C 1
ATOM 4099 O O . GLN B 1 177 ? 3.014 -12.523 -28.984 1 35.34 177 GLN B O 1
ATOM 4104 N N . PRO B 1 178 ? 3.762 -10.57 -28.516 1 34.19 178 PRO B N 1
ATOM 4105 C CA . PRO B 1 178 ? 2.789 -9.82 -29.312 1 34.19 178 PRO B CA 1
ATOM 4106 C C . PRO B 1 178 ? 2.812 -10.195 -30.797 1 34.19 178 PRO B C 1
ATOM 4108 O O . PRO B 1 178 ? 3.883 -10.43 -31.359 1 34.19 178 PRO B O 1
ATOM 4111 N N . CYS B 1 179 ? 1.733 -10.797 -31.219 1 28.41 179 CYS B N 1
ATOM 4112 C CA . CYS B 1 179 ? 1.545 -10.75 -32.656 1 28.41 179 CYS B CA 1
ATOM 4113 C C . CYS B 1 179 ? 1.251 -9.328 -33.125 1 28.41 179 CYS B C 1
ATOM 4115 O O . CYS B 1 179 ? 0.171 -8.797 -32.875 1 28.41 179 CYS B O 1
ATOM 4117 N N . ALA B 1 180 ? 2.039 -8.453 -32.938 1 30.86 180 ALA B N 1
ATOM 4118 C CA . ALA B 1 180 ? 1.803 -7.133 -33.531 1 30.86 180 ALA B CA 1
ATOM 4119 C C . ALA B 1 180 ? 1.159 -7.246 -34.906 1 30.86 180 ALA B C 1
ATOM 4121 O O . ALA B 1 180 ? 1.685 -7.926 -35.781 1 30.86 180 ALA B O 1
ATOM 4122 N N . PRO B 1 181 ? -0.16 -7.379 -34.906 1 30.77 181 PRO B N 1
ATOM 4123 C CA . PRO B 1 181 ? -0.527 -7.305 -36.312 1 30.77 181 PRO B CA 1
ATOM 4124 C C . PRO B 1 181 ? 0.218 -6.199 -37.062 1 30.77 181 PRO B C 1
ATOM 4126 O O . PRO B 1 181 ? 0.608 -5.199 -36.469 1 30.77 181 PRO B O 1
ATOM 4129 N N . PRO B 1 182 ? 0.799 -6.621 -38.156 1 30.16 182 PRO B N 1
ATOM 4130 C CA . PRO B 1 182 ? 1.407 -5.562 -38.969 1 30.16 182 PRO B CA 1
ATOM 4131 C C . PRO B 1 182 ? 0.488 -4.359 -39.125 1 30.16 182 PRO B C 1
ATOM 4133 O O . PRO B 1 182 ? -0.708 -4.52 -39.406 1 30.16 182 PRO B O 1
ATOM 4136 N N . ARG B 1 183 ? 0.568 -3.424 -38.25 1 31.36 183 ARG B N 1
ATOM 4137 C CA . ARG B 1 183 ? -0.147 -2.201 -38.594 1 31.36 183 ARG B CA 1
ATOM 4138 C C . ARG B 1 183 ? -0.223 -2.029 -40.125 1 31.36 183 ARG B C 1
ATOM 4140 O O . ARG B 1 183 ? 0.807 -1.955 -40.781 1 31.36 183 ARG B O 1
ATOM 4147 N N . ARG B 1 184 ? -1.251 -2.621 -40.594 1 29.78 184 ARG B N 1
ATOM 4148 C CA . ARG B 1 184 ? -1.524 -2.16 -41.969 1 29.78 184 ARG B CA 1
ATOM 4149 C C . ARG B 1 184 ? -1.335 -0.651 -42.062 1 29.78 184 ARG B C 1
ATOM 4151 O O . ARG B 1 184 ? -2.07 0.121 -41.469 1 29.78 184 ARG B O 1
ATOM 4158 N N . GLN B 1 185 ? -0.115 -0.178 -42.125 1 28.41 185 GLN B N 1
ATOM 4159 C CA . GLN B 1 185 ? 0.091 1.206 -42.531 1 28.41 185 GLN B CA 1
ATOM 4160 C C . GLN B 1 185 ? -0.916 1.613 -43.625 1 28.41 185 GLN B C 1
ATOM 4162 O O . GLN B 1 185 ? -1.297 0.798 -44.469 1 28.41 185 GLN B O 1
ATOM 4167 N N . SER B 1 186 ? -1.846 2.316 -43.375 1 27.92 186 SER B N 1
ATOM 4168 C CA . SER B 1 186 ? -2.57 2.855 -44.531 1 27.92 186 SER B CA 1
ATOM 4169 C C . SER B 1 186 ? -1.681 2.922 -45.75 1 27.92 186 SER B C 1
ATOM 4171 O O . SER B 1 186 ? -0.462 3.064 -45.656 1 27.92 186 SER B O 1
ATOM 4173 N N . LEU B 1 187 ? -2.092 2.279 -46.844 1 28.64 187 LEU B N 1
ATOM 4174 C CA . LEU B 1 187 ? -1.452 2.311 -48.156 1 28.64 187 LEU B CA 1
ATOM 4175 C C . LEU B 1 187 ? -0.75 3.645 -48.406 1 28.64 187 LEU B C 1
ATOM 4177 O O . LEU B 1 187 ? 0.366 3.682 -48.906 1 28.64 187 LEU B O 1
ATOM 4181 N N . TRP B 1 188 ? -1.444 4.723 -47.938 1 27.83 188 TRP B N 1
ATOM 4182 C CA . TRP B 1 188 ? -0.846 6.02 -48.25 1 27.83 188 TRP B CA 1
ATOM 4183 C C . TRP B 1 188 ? 0.405 6.258 -47.406 1 27.83 188 TRP B C 1
ATOM 4185 O O . TRP B 1 188 ? 1.354 6.898 -47.875 1 27.83 188 TRP B O 1
ATOM 4195 N N . ARG B 1 189 ? 0.378 5.805 -46.094 1 31.75 189 ARG B N 1
ATOM 4196 C CA . ARG B 1 189 ? 1.651 6.023 -45.438 1 31.75 189 ARG B CA 1
ATOM 4197 C C . ARG B 1 189 ? 2.641 4.91 -45.75 1 31.75 189 ARG B C 1
ATOM 4199 O O . ARG B 1 189 ? 3.793 4.949 -45.312 1 31.75 189 ARG B O 1
ATOM 4206 N N . ARG B 1 190 ? 2.201 3.775 -46.219 1 29.92 190 ARG B N 1
ATOM 4207 C CA . ARG B 1 190 ? 3.088 2.787 -46.812 1 29.92 190 ARG B CA 1
ATOM 4208 C C . ARG B 1 190 ? 3.863 3.393 -47.969 1 29.92 190 ARG B C 1
ATOM 4210 O O . ARG B 1 190 ? 5.008 3.014 -48.219 1 29.92 190 ARG B O 1
ATOM 4217 N N . ILE B 1 191 ? 3.143 4.223 -48.75 1 32.75 191 ILE B N 1
ATOM 4218 C CA . ILE B 1 191 ? 3.916 4.789 -49.844 1 32.75 191 ILE B CA 1
ATOM 4219 C C . ILE B 1 191 ? 5.004 5.707 -49.312 1 32.75 191 ILE B C 1
ATOM 4221 O O . ILE B 1 191 ? 6.141 5.691 -49.781 1 32.75 191 ILE B O 1
ATOM 4225 N N . GLY B 1 192 ? 4.602 6.562 -48.25 1 31.02 192 GLY B N 1
ATOM 4226 C CA . GLY B 1 192 ? 5.68 7.449 -47.875 1 31.02 192 GLY B CA 1
ATOM 4227 C C . GLY B 1 192 ? 6.711 6.77 -46.969 1 31.02 192 GLY B C 1
ATOM 4228 O O . GLY B 1 192 ? 7.902 7.074 -47.062 1 31.02 192 GLY B O 1
ATOM 4229 N N . GLN B 1 193 ? 6.234 6.02 -45.844 1 30.11 193 GLN B N 1
ATOM 4230 C CA . GLN B 1 193 ? 7.34 5.598 -45 1 30.11 193 GLN B CA 1
ATOM 4231 C C . GLN B 1 193 ? 7.91 4.258 -45.469 1 30.11 193 GLN B C 1
ATOM 4233 O O . GLN B 1 193 ? 7.723 3.238 -44.781 1 30.11 193 GLN B O 1
ATOM 4238 N N . ALA B 1 194 ? 7.602 3.715 -46.562 1 32.69 194 ALA B N 1
ATOM 4239 C CA . ALA B 1 194 ? 8.25 2.549 -47.156 1 32.69 194 ALA B CA 1
ATOM 4240 C C . ALA B 1 194 ? 9.766 2.602 -46.938 1 32.69 194 ALA B C 1
ATOM 4242 O O . ALA B 1 194 ? 10.445 1.581 -47.031 1 32.69 194 ALA B O 1
ATOM 4243 N N . LEU B 1 195 ? 10.336 3.801 -46.844 1 33.81 195 LEU B N 1
ATOM 4244 C CA . LEU B 1 195 ? 11.773 3.688 -47.031 1 33.81 195 LEU B CA 1
ATOM 4245 C C . LEU B 1 195 ? 12.469 3.182 -45.781 1 33.81 195 LEU B C 1
ATOM 4247 O O . LEU B 1 195 ? 13.523 2.539 -45.875 1 33.81 195 LEU B O 1
ATOM 4251 N N . THR B 1 196 ? 12.43 3.846 -44.469 1 34.34 196 THR B N 1
ATOM 4252 C CA . THR B 1 196 ? 13.516 3.537 -43.531 1 34.34 196 THR B CA 1
ATOM 4253 C C . THR B 1 196 ? 13.133 2.381 -42.625 1 34.34 196 THR B C 1
ATOM 4255 O O . THR B 1 196 ? 12.094 2.422 -41.969 1 34.34 196 THR B O 1
ATOM 4258 N N . PRO B 1 197 ? 13.555 1.184 -42.75 1 32.81 197 PRO B N 1
ATOM 4259 C CA . PRO B 1 197 ? 13.344 0.042 -41.844 1 32.81 197 PRO B CA 1
ATOM 4260 C C . PRO B 1 197 ? 13.469 0.416 -40.375 1 32.81 197 PRO B C 1
ATOM 4262 O O . PRO B 1 197 ? 14.336 1.216 -40 1 32.81 197 PRO B O 1
ATOM 4265 N N . PRO B 1 198 ? 12.508 0.468 -39.594 1 35.25 198 PRO B N 1
ATOM 4266 C CA . PRO B 1 198 ? 12.734 0.832 -38.188 1 35.25 198 PRO B CA 1
ATOM 4267 C C . PRO B 1 198 ? 13.859 0.031 -37.531 1 35.25 198 PRO B C 1
ATOM 4269 O O . PRO B 1 198 ? 13.922 -1.191 -37.688 1 35.25 198 PRO B O 1
ATOM 4272 N N . VAL B 1 199 ? 15.133 0.465 -37.25 1 34.84 199 VAL B N 1
ATOM 4273 C CA . VAL B 1 199 ? 16.266 -0.095 -36.531 1 34.84 199 VAL B CA 1
ATOM 4274 C C . VAL B 1 199 ? 15.82 -0.626 -35.188 1 34.84 199 VAL B C 1
ATOM 4276 O O . VAL B 1 199 ? 15.195 0.098 -34.406 1 34.84 199 VAL B O 1
ATOM 4279 N N . ALA B 1 200 ? 15.727 -1.849 -34.938 1 36.97 200 ALA B N 1
ATOM 4280 C CA . ALA B 1 200 ? 15.562 -2.516 -33.625 1 36.97 200 ALA B CA 1
ATOM 4281 C C . ALA B 1 200 ? 16.438 -1.874 -32.562 1 36.97 200 ALA B C 1
ATOM 4283 O O . ALA B 1 200 ? 17.656 -1.781 -32.719 1 36.97 200 ALA B O 1
ATOM 4284 N N . ALA B 1 201 ? 16.172 -0.93 -31.703 1 42.28 201 ALA B N 1
ATOM 4285 C CA . ALA B 1 201 ? 16.922 -0.308 -30.625 1 42.28 201 ALA B CA 1
ATOM 4286 C C . ALA B 1 201 ? 17.688 -1.354 -29.828 1 42.28 201 ALA B C 1
ATOM 4288 O O . ALA B 1 201 ? 17.203 -2.471 -29.625 1 42.28 201 ALA B O 1
ATOM 4289 N N . PRO B 1 202 ? 19.141 -1.271 -29.672 1 46.69 202 PRO B N 1
ATOM 4290 C CA . PRO B 1 202 ? 19.984 -2.166 -28.891 1 46.69 202 PRO B CA 1
ATOM 4291 C C . PRO B 1 202 ? 19.391 -2.504 -27.516 1 46.69 202 PRO B C 1
ATOM 4293 O O . PRO B 1 202 ? 18.625 -1.71 -26.969 1 46.69 202 PRO B O 1
ATOM 4296 N N . PRO B 1 203 ? 19.609 -3.748 -27.156 1 50.72 203 PRO B N 1
ATOM 4297 C CA . PRO B 1 203 ? 19.062 -4.191 -25.875 1 50.72 203 PRO B CA 1
ATOM 4298 C C . PRO B 1 203 ? 19.547 -3.326 -24.703 1 50.72 203 PRO B C 1
ATOM 4300 O O . PRO B 1 203 ? 20.719 -2.959 -24.641 1 50.72 203 PRO B O 1
ATOM 4303 N N . VAL B 1 204 ? 18.891 -2.449 -24.141 1 55.22 204 VAL B N 1
ATOM 4304 C CA . VAL B 1 204 ? 19.172 -1.6 -22.984 1 55.22 204 VAL B CA 1
ATOM 4305 C C . VAL B 1 204 ? 19.844 -2.418 -21.891 1 55.22 204 VAL B C 1
ATOM 4307 O O . VAL B 1 204 ? 19.312 -3.436 -21.453 1 55.22 204 VAL B O 1
ATOM 4310 N N . SER B 1 205 ? 21.266 -2.404 -21.781 1 64.44 205 SER B N 1
ATOM 4311 C CA . SER B 1 205 ? 22 -2.984 -20.656 1 64.44 205 SER B CA 1
ATOM 4312 C C . SER B 1 205 ? 21.844 -2.145 -19.391 1 64.44 205 SER B C 1
ATOM 4314 O O . SER B 1 205 ? 22.172 -0.958 -19.391 1 64.44 205 SER B O 1
ATOM 4316 N N . TRP B 1 206 ? 21.156 -2.631 -18.297 1 73.5 206 TRP B N 1
ATOM 4317 C CA . TRP B 1 206 ? 20.969 -1.949 -17.016 1 73.5 206 TRP B CA 1
ATOM 4318 C C . TRP B 1 206 ? 22.031 -2.365 -16.016 1 73.5 206 TRP B C 1
ATOM 4320 O O . TRP B 1 206 ? 22.312 -3.557 -15.836 1 73.5 206 TRP B O 1
ATOM 4330 N N . PRO B 1 207 ? 22.891 -1.403 -15.523 1 79.88 207 PRO B N 1
ATOM 4331 C CA . PRO B 1 207 ? 23.812 -1.773 -14.453 1 79.88 207 PRO B CA 1
ATOM 4332 C C . PRO B 1 207 ? 23.094 -2.203 -13.18 1 79.88 207 PRO B C 1
ATOM 4334 O O . PRO B 1 207 ? 22.406 -1.393 -12.547 1 79.88 207 PRO B O 1
ATOM 4337 N N . LEU B 1 208 ? 23.156 -3.51 -12.852 1 87.81 208 LEU B N 1
ATOM 4338 C CA . LEU B 1 208 ? 22.5 -4.059 -11.68 1 87.81 208 LEU B CA 1
ATOM 4339 C C . LEU B 1 208 ? 23.516 -4.535 -10.648 1 87.81 208 LEU B C 1
ATOM 4341 O O . LEU B 1 208 ? 24.609 -4.953 -11.008 1 87.81 208 LEU B O 1
ATOM 4345 N N . SER B 1 209 ? 23.281 -4.422 -9.383 1 91.75 209 SER B N 1
ATOM 4346 C CA . SER B 1 209 ? 24.078 -5.027 -8.312 1 91.75 209 SER B CA 1
ATOM 4347 C C . SER B 1 209 ? 24.203 -6.531 -8.508 1 91.75 209 SER B C 1
ATOM 4349 O O . SER B 1 209 ? 23.422 -7.141 -9.242 1 91.75 209 SER B O 1
ATOM 4351 N N . PRO B 1 210 ? 25.266 -7.125 -7.836 1 93.62 210 PRO B N 1
ATOM 4352 C CA . PRO B 1 210 ? 25.375 -8.586 -7.887 1 93.62 210 PRO B CA 1
ATOM 4353 C C . PRO B 1 210 ? 24.078 -9.289 -7.492 1 93.62 210 PRO B C 1
ATOM 4355 O O . PRO B 1 210 ? 23.359 -8.82 -6.598 1 93.62 210 PRO B O 1
ATOM 4358 N N . PRO B 1 211 ? 23.781 -10.383 -8.133 1 94.75 211 PRO B N 1
ATOM 4359 C CA . PRO B 1 211 ? 22.516 -11.07 -7.883 1 94.75 211 PRO B CA 1
ATOM 4360 C C . PRO B 1 211 ? 22.344 -11.492 -6.426 1 94.75 211 PRO B C 1
ATOM 4362 O O . PRO B 1 211 ? 21.219 -11.516 -5.906 1 94.75 211 PRO B O 1
ATOM 4365 N N . GLU B 1 212 ? 23.453 -11.75 -5.758 1 95.69 212 GLU B N 1
ATOM 4366 C CA . GLU B 1 212 ? 23.391 -12.156 -4.355 1 95.69 212 GLU B CA 1
ATOM 4367 C C . GLU B 1 212 ? 22.75 -11.07 -3.498 1 95.69 212 GLU B C 1
ATOM 4369 O O . GLU B 1 212 ? 21.938 -11.359 -2.621 1 95.69 212 GLU B O 1
ATOM 4374 N N . LYS B 1 213 ? 23.141 -9.898 -3.775 1 96.38 213 LYS B N 1
ATOM 4375 C CA . LYS B 1 213 ? 22.625 -8.773 -3.01 1 96.38 213 LYS B CA 1
ATOM 4376 C C . LYS B 1 213 ? 21.156 -8.523 -3.326 1 96.38 213 LYS B C 1
ATOM 4378 O O . LYS B 1 213 ? 20.359 -8.258 -2.424 1 96.38 213 LYS B O 1
ATOM 4383 N N . ARG B 1 214 ? 20.766 -8.609 -4.562 1 96.31 214 ARG B N 1
ATOM 4384 C CA . ARG B 1 214 ? 19.375 -8.414 -4.969 1 96.31 214 ARG B CA 1
ATOM 4385 C C . ARG B 1 214 ? 18.469 -9.492 -4.371 1 96.31 214 ARG B C 1
ATOM 4387 O O . ARG B 1 214 ? 17.375 -9.195 -3.889 1 96.31 214 ARG B O 1
ATOM 4394 N N . LEU B 1 215 ? 19 -10.727 -4.363 1 97.81 215 LEU B N 1
ATOM 4395 C CA . LEU B 1 215 ? 18.25 -11.844 -3.801 1 97.81 215 LEU B CA 1
ATOM 4396 C C . LEU B 1 215 ? 18.094 -11.68 -2.293 1 97.81 215 LEU B C 1
ATOM 4398 O 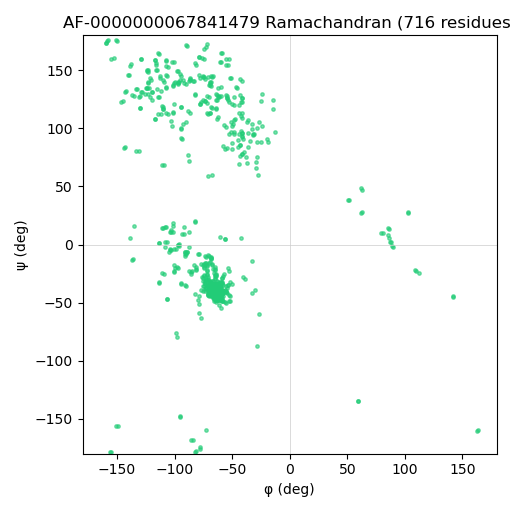O . LEU B 1 215 ? 17.016 -11.969 -1.748 1 97.81 215 LEU B O 1
ATOM 4402 N N . ALA B 1 216 ? 19.109 -11.172 -1.664 1 97.44 216 ALA B N 1
ATOM 4403 C CA . ALA B 1 216 ? 19.031 -10.961 -0.22 1 97.44 216 ALA B CA 1
ATOM 4404 C C . ALA B 1 216 ? 17.984 -9.906 0.127 1 97.44 216 ALA B C 1
ATOM 4406 O O . ALA B 1 216 ? 17.172 -10.102 1.025 1 97.44 216 ALA B O 1
ATOM 4407 N N . ARG B 1 217 ? 17.969 -8.82 -0.606 1 96.19 217 ARG B N 1
ATOM 4408 C CA . ARG B 1 217 ? 17 -7.758 -0.372 1 96.19 217 ARG B CA 1
ATOM 4409 C C . ARG B 1 217 ? 15.586 -8.242 -0.641 1 96.19 217 ARG B C 1
ATOM 4411 O O . ARG B 1 217 ? 14.664 -7.934 0.118 1 96.19 217 ARG B O 1
ATOM 4418 N N . ALA B 1 218 ? 15.453 -8.961 -1.672 1 97.88 218 ALA B N 1
ATOM 4419 C CA . ALA B 1 218 ? 14.141 -9.5 -2.014 1 97.88 218 ALA B CA 1
ATOM 4420 C C . ALA B 1 218 ? 13.641 -10.453 -0.933 1 97.88 218 ALA B C 1
ATOM 4422 O O . ALA B 1 218 ? 12.477 -10.406 -0.539 1 97.88 218 ALA B O 1
ATOM 4423 N N . ALA B 1 219 ? 14.539 -11.32 -0.464 1 98.62 219 ALA B N 1
ATOM 4424 C CA . ALA B 1 219 ? 14.18 -12.273 0.585 1 98.62 219 ALA B CA 1
ATOM 4425 C C . ALA B 1 219 ? 13.75 -11.547 1.859 1 98.62 219 ALA B C 1
ATOM 4427 O O . ALA B 1 219 ? 12.773 -11.938 2.504 1 98.62 219 ALA B O 1
ATOM 4428 N N . ASP B 1 220 ? 14.477 -10.539 2.197 1 97.12 220 ASP B N 1
ATOM 4429 C CA . ASP B 1 220 ? 14.133 -9.75 3.377 1 97.12 220 ASP B CA 1
ATOM 4430 C C . ASP B 1 220 ? 12.75 -9.125 3.234 1 97.12 220 ASP B C 1
ATOM 4432 O O . ASP B 1 220 ? 11.953 -9.141 4.176 1 97.12 220 ASP B O 1
ATOM 4436 N N . ASN B 1 221 ? 12.484 -8.578 2.125 1 95.81 221 ASN B N 1
ATOM 4437 C CA . ASN B 1 221 ? 11.188 -7.961 1.858 1 95.81 221 ASN B CA 1
ATOM 4438 C C . ASN B 1 221 ? 10.055 -8.977 1.962 1 95.81 221 ASN B C 1
ATOM 4440 O O . ASN B 1 221 ? 9.039 -8.719 2.615 1 95.81 221 ASN B O 1
ATOM 4444 N N . ILE B 1 222 ? 10.266 -10.148 1.358 1 98.5 222 ILE B N 1
ATOM 4445 C CA . ILE B 1 222 ? 9.258 -11.203 1.375 1 98.5 222 ILE B CA 1
ATOM 4446 C C . ILE B 1 222 ? 9.016 -11.664 2.811 1 98.5 222 ILE B C 1
ATOM 4448 O O . ILE B 1 222 ? 7.871 -11.734 3.262 1 98.5 222 ILE B O 1
ATOM 4452 N N . GLY B 1 223 ? 10.078 -11.914 3.51 1 98.19 223 GLY B N 1
ATOM 4453 C CA . GLY B 1 223 ? 9.969 -12.391 4.883 1 98.19 223 GLY B CA 1
ATOM 4454 C C . GLY B 1 223 ? 9.25 -11.414 5.797 1 98.19 223 GLY B C 1
ATOM 4455 O O . GLY B 1 223 ? 8.352 -11.805 6.543 1 98.19 223 GLY B O 1
ATOM 4456 N N . ARG B 1 224 ? 9.586 -10.219 5.703 1 94.75 224 ARG B N 1
ATOM 4457 C CA . ARG B 1 224 ? 8.945 -9.195 6.52 1 94.75 224 ARG B CA 1
ATOM 4458 C C . ARG B 1 224 ? 7.461 -9.078 6.195 1 94.75 224 ARG B C 1
ATOM 4460 O O . ARG B 1 224 ? 6.637 -8.922 7.098 1 94.75 224 ARG B O 1
ATOM 4467 N N . THR B 1 225 ? 7.129 -9.047 5.055 1 96.81 225 THR B N 1
ATOM 4468 C CA . THR B 1 225 ? 5.738 -8.93 4.633 1 96.81 225 THR B CA 1
ATOM 4469 C C . THR B 1 225 ? 4.926 -10.125 5.121 1 96.81 225 THR B C 1
ATOM 4471 O O . THR B 1 225 ? 3.771 -9.969 5.527 1 96.81 225 THR B O 1
ATOM 4474 N N . LEU B 1 226 ? 5.555 -11.359 5.055 1 98.06 226 LEU B N 1
ATOM 4475 C CA . LEU B 1 226 ? 4.875 -12.555 5.547 1 98.06 226 LEU B CA 1
ATOM 4476 C C . LEU B 1 226 ? 4.602 -12.453 7.043 1 98.06 226 LEU B C 1
ATOM 4478 O O . LEU B 1 226 ? 3.559 -12.906 7.52 1 98.06 226 LEU B O 1
ATOM 4482 N N . ARG B 1 227 ? 5.469 -11.828 7.762 1 95.25 227 ARG B N 1
ATOM 4483 C CA . ARG B 1 227 ? 5.223 -11.594 9.18 1 95.25 227 ARG B CA 1
ATOM 4484 C C . ARG B 1 227 ? 4.062 -10.633 9.383 1 95.25 227 ARG B C 1
ATOM 4486 O O . ARG B 1 227 ? 3.27 -10.789 10.32 1 95.25 227 ARG B O 1
ATOM 4493 N N . GLN B 1 228 ? 3.979 -9.68 8.547 1 94.56 228 GLN B N 1
ATOM 4494 C CA . GLN B 1 228 ? 2.863 -8.742 8.602 1 94.56 228 GLN B CA 1
ATOM 4495 C C . GLN B 1 228 ? 1.541 -9.438 8.297 1 94.56 228 GLN B C 1
ATOM 4497 O O . GLN B 1 228 ? 0.537 -9.195 8.969 1 94.56 228 GLN B O 1
ATOM 4502 N N . TRP B 1 229 ? 1.569 -10.328 7.254 1 96.75 229 TRP B N 1
ATOM 4503 C CA . TRP B 1 229 ? 0.414 -11.172 6.973 1 96.75 229 TRP B CA 1
ATOM 4504 C C . TRP B 1 229 ? -0.024 -11.93 8.227 1 96.75 229 TRP B C 1
ATOM 4506 O O . TRP B 1 229 ? -1.209 -11.945 8.562 1 96.75 229 TRP B O 1
ATOM 4516 N N . ASP B 1 230 ? 0.946 -12.508 8.836 1 95.69 230 ASP B N 1
ATOM 4517 C CA . ASP B 1 230 ? 0.693 -13.336 10.016 1 95.69 230 ASP B CA 1
ATOM 4518 C C . ASP B 1 230 ? -0.009 -12.539 11.109 1 95.69 230 ASP B C 1
ATOM 4520 O O . ASP B 1 230 ? -0.958 -13.031 11.727 1 95.69 230 ASP B O 1
ATOM 4524 N N . ARG B 1 231 ? 0.336 -11.344 11.328 1 92.38 231 ARG B N 1
ATOM 4525 C CA . ARG B 1 231 ? -0.275 -10.477 12.328 1 92.38 231 ARG B CA 1
ATOM 4526 C C . ARG B 1 231 ? -1.697 -10.094 11.93 1 92.38 231 ARG B C 1
ATOM 4528 O O . ARG B 1 231 ? -2.598 -10.078 12.773 1 92.38 231 ARG B O 1
ATOM 4535 N N . LEU B 1 232 ? -1.86 -9.789 10.727 1 93.56 232 LEU B N 1
ATOM 4536 C CA . LEU B 1 232 ? -3.162 -9.359 10.227 1 93.56 232 LEU B CA 1
ATOM 4537 C C . LEU B 1 232 ? -4.18 -10.492 10.328 1 93.56 232 LEU B C 1
ATOM 4539 O O . LEU B 1 232 ? -5.375 -10.242 10.523 1 93.56 232 LEU B O 1
ATOM 4543 N N . LEU B 1 233 ? -3.637 -11.781 10.25 1 93.94 233 LEU B N 1
ATOM 4544 C CA . LEU B 1 233 ? -4.523 -12.938 10.219 1 93.94 233 LEU B CA 1
ATOM 4545 C C . LEU B 1 233 ? -4.613 -13.594 11.586 1 93.94 233 LEU B C 1
ATOM 4547 O O . LEU B 1 233 ? -5.32 -14.586 11.758 1 93.94 233 LEU B O 1
ATOM 4551 N N . ALA B 1 234 ? -3.896 -13.156 12.562 1 87.06 234 ALA B N 1
ATOM 4552 C CA . ALA B 1 234 ? -3.746 -13.789 13.867 1 87.06 234 ALA B CA 1
ATOM 4553 C C . ALA B 1 234 ? -5.105 -14.031 14.523 1 87.06 234 ALA B C 1
ATOM 4555 O O . ALA B 1 234 ? -5.324 -15.07 15.148 1 87.06 234 ALA B O 1
ATOM 4556 N N . ASP B 1 235 ? -6.047 -13.195 14.406 1 80.12 235 ASP B N 1
ATOM 4557 C CA . ASP B 1 235 ? -7.328 -13.359 15.094 1 80.12 235 ASP B CA 1
ATOM 4558 C C . ASP B 1 235 ? -8.328 -14.102 14.211 1 80.12 235 ASP B C 1
ATOM 4560 O O . ASP B 1 235 ? -9.492 -14.273 14.586 1 80.12 235 ASP B O 1
ATOM 4564 N N . SER B 1 236 ? -7.738 -14.562 13.156 1 83.31 236 SER B N 1
ATOM 4565 C CA . SER B 1 236 ? -8.609 -15.336 12.273 1 83.31 236 SER B CA 1
ATOM 4566 C C . SER B 1 236 ? -8.297 -16.828 12.352 1 83.31 236 SER B C 1
ATOM 4568 O O . SER B 1 236 ? -7.301 -17.219 12.953 1 83.31 236 SER B O 1
ATOM 4570 N N . HIS B 1 237 ? -9.125 -17.703 12.023 1 88.5 237 HIS B N 1
ATOM 4571 C CA . HIS B 1 237 ? -8.891 -19.141 11.938 1 88.5 237 HIS B CA 1
ATOM 4572 C C . HIS B 1 237 ? -8.234 -19.516 10.617 1 88.5 237 HIS B C 1
ATOM 4574 O O . HIS B 1 237 ? -8.172 -20.703 10.258 1 88.5 237 HIS B O 1
ATOM 4580 N N . ALA B 1 238 ? -7.652 -18.516 10.047 1 94.81 238 ALA B N 1
ATOM 4581 C CA . ALA B 1 238 ? -7.051 -18.766 8.742 1 94.81 238 ALA B CA 1
ATOM 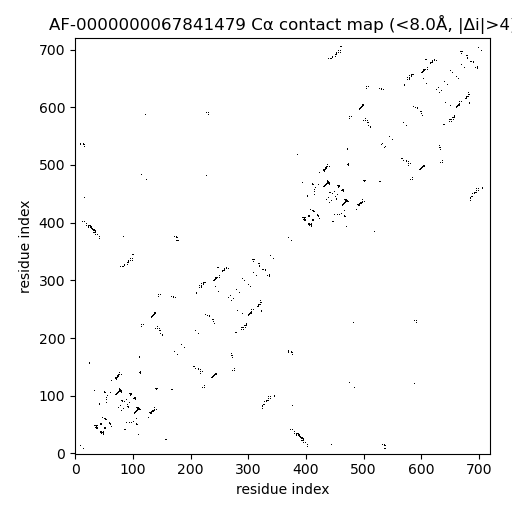4582 C C . ALA B 1 238 ? -5.625 -19.281 8.883 1 94.81 238 ALA B C 1
ATOM 4584 O O . ALA B 1 238 ? -4.891 -18.859 9.781 1 94.81 238 ALA B O 1
ATOM 4585 N N . THR B 1 239 ? -5.254 -20.188 8.016 1 97.25 239 THR B N 1
ATOM 4586 C CA . THR B 1 239 ? -3.855 -20.578 7.906 1 97.25 239 THR B CA 1
ATOM 4587 C C . THR B 1 239 ? -3.15 -19.797 6.805 1 97.25 239 THR B C 1
ATOM 4589 O O . THR B 1 239 ? -3.752 -19.484 5.777 1 97.25 239 THR B O 1
ATOM 4592 N N . LEU B 1 240 ? -1.873 -19.438 7.086 1 98.31 240 LEU B N 1
ATOM 4593 C CA . LEU B 1 240 ? -1.028 -18.75 6.117 1 98.31 240 LEU B CA 1
ATOM 4594 C C . LEU B 1 240 ? 0.151 -19.625 5.707 1 98.31 240 LEU B C 1
ATOM 4596 O O . LEU B 1 240 ? 0.856 -20.172 6.559 1 98.31 240 LEU B O 1
ATOM 4600 N N . THR B 1 241 ? 0.329 -19.812 4.348 1 98.75 241 THR B N 1
ATOM 4601 C CA . THR B 1 241 ? 1.455 -20.562 3.809 1 98.75 241 THR B CA 1
ATOM 4602 C C . THR B 1 241 ? 2.109 -19.812 2.656 1 98.75 241 THR B C 1
ATOM 4604 O O . THR B 1 241 ? 1.419 -19.25 1.804 1 98.75 241 THR B O 1
ATOM 4607 N N . PHE B 1 242 ? 3.416 -19.781 2.74 1 98.88 242 PHE B N 1
ATOM 4608 C CA . PHE B 1 242 ? 4.16 -19.234 1.611 1 98.88 242 PHE B CA 1
ATOM 4609 C C . PHE B 1 242 ? 4.75 -20.359 0.763 1 98.88 242 PHE B C 1
ATOM 4611 O O . PHE B 1 242 ? 5.305 -21.328 1.297 1 98.88 242 PHE B O 1
ATOM 4618 N N . ILE B 1 243 ? 4.645 -20.203 -0.601 1 98.94 243 ILE B N 1
ATOM 4619 C CA . ILE B 1 243 ? 5.277 -21.109 -1.548 1 98.94 243 ILE B CA 1
ATOM 4620 C C . ILE B 1 243 ? 6.062 -20.312 -2.586 1 98.94 243 ILE B C 1
ATOM 4622 O O . ILE B 1 243 ? 5.488 -19.5 -3.318 1 98.94 243 ILE B O 1
ATOM 4626 N N . LEU B 1 244 ? 7.398 -20.531 -2.615 1 98.88 244 LEU B N 1
ATOM 4627 C CA . LEU B 1 244 ? 8.195 -19.922 -3.674 1 98.88 244 LEU B CA 1
ATOM 4628 C C . LEU B 1 244 ? 7.801 -20.469 -5.039 1 98.88 244 LEU B C 1
ATOM 4630 O O . LEU B 1 244 ? 7.902 -21.672 -5.281 1 98.88 244 LEU B O 1
ATOM 4634 N N . GLN B 1 245 ? 7.285 -19.594 -5.918 1 98.62 245 GLN B N 1
ATOM 4635 C CA . GLN B 1 245 ? 6.809 -20.016 -7.234 1 98.62 245 GLN B CA 1
ATOM 4636 C C . GLN B 1 245 ? 7.93 -20.656 -8.047 1 98.62 245 GLN B C 1
ATOM 4638 O O . GLN B 1 245 ? 9.109 -20.359 -7.836 1 98.62 245 GLN B O 1
ATOM 4643 N N . PRO B 1 246 ? 7.629 -21.453 -8.992 1 97.88 246 PRO B N 1
ATOM 4644 C CA . PRO B 1 246 ? 8.672 -22.109 -9.789 1 97.88 246 PRO B CA 1
ATOM 4645 C C . PRO B 1 246 ? 9.273 -21.188 -10.844 1 97.88 246 PRO B C 1
ATOM 4647 O O . PRO B 1 246 ? 8.586 -20.328 -11.383 1 97.88 246 PRO B O 1
ATOM 4650 N N . LEU B 1 247 ? 10.508 -21.359 -11.078 1 96.56 247 LEU B N 1
ATOM 4651 C CA . LEU B 1 247 ? 11.305 -20.812 -12.18 1 96.56 247 LEU B CA 1
ATOM 4652 C C . LEU B 1 247 ? 12.016 -21.938 -12.93 1 96.56 247 LEU B C 1
ATOM 4654 O O . LEU B 1 247 ? 12.727 -22.734 -12.328 1 96.56 247 LEU B O 1
ATOM 4658 N N . LEU B 1 248 ? 11.852 -21.906 -14.258 1 94.88 248 LEU B N 1
ATOM 4659 C CA . LEU B 1 248 ? 12.242 -23.047 -15.086 1 94.88 248 LEU B CA 1
ATOM 4660 C C . LEU B 1 248 ? 13.68 -23.453 -14.797 1 94.88 248 LEU B C 1
ATOM 4662 O O . LEU B 1 248 ? 13.953 -24.625 -14.539 1 94.88 248 LEU B O 1
ATOM 4666 N N . PRO B 1 249 ? 14.664 -22.484 -14.664 1 92.12 249 PRO B N 1
ATOM 4667 C CA . PRO B 1 249 ? 16.047 -22.891 -14.43 1 92.12 249 PRO B CA 1
ATOM 4668 C C . PRO B 1 249 ? 16.281 -23.438 -13.016 1 92.12 249 PRO B C 1
ATOM 4670 O O . PRO B 1 249 ? 17.281 -24.094 -12.758 1 92.12 249 PRO B O 1
ATOM 4673 N N . TRP B 1 250 ? 15.344 -23.125 -12.172 1 95.44 250 TRP B N 1
ATOM 4674 C CA . TRP B 1 250 ? 15.484 -23.609 -10.805 1 95.44 250 TRP B CA 1
ATOM 4675 C C . TRP B 1 250 ? 14.883 -25 -10.656 1 95.44 250 TRP B C 1
ATOM 4677 O O . TRP B 1 250 ? 15.289 -25.766 -9.781 1 95.44 250 TRP B O 1
ATOM 4687 N N . CYS B 1 251 ? 13.93 -25.375 -11.57 1 91.44 251 CYS B N 1
ATOM 4688 C CA . CYS B 1 251 ? 13.109 -26.578 -11.414 1 91.44 251 CYS B CA 1
ATOM 4689 C C . CYS B 1 251 ? 13.719 -27.75 -12.156 1 91.44 251 CYS B C 1
ATOM 4691 O O . CYS B 1 251 ? 13.555 -28.906 -11.75 1 91.44 251 CYS B O 1
ATOM 4693 N N . ARG B 1 252 ? 14.352 -27.406 -13.312 1 91.56 252 ARG B N 1
ATOM 4694 C CA . ARG B 1 252 ? 14.656 -28.484 -14.258 1 91.56 252 ARG B CA 1
ATOM 4695 C C . ARG B 1 252 ? 16.141 -28.516 -14.586 1 91.56 252 ARG B C 1
ATOM 4697 O O . ARG B 1 252 ? 16.734 -27.469 -14.891 1 91.56 252 ARG B O 1
ATOM 4704 N N . ASP B 1 253 ? 16.594 -29.719 -14.547 1 89.12 253 ASP B N 1
ATOM 4705 C CA . ASP B 1 253 ? 17.938 -29.922 -15.07 1 89.12 253 ASP B CA 1
ATOM 4706 C C . ASP B 1 253 ? 17.906 -30.266 -16.562 1 89.12 253 ASP B C 1
ATOM 4708 O O . ASP B 1 253 ? 18.812 -29.906 -17.312 1 89.12 253 ASP B O 1
ATOM 4712 N N . THR B 1 254 ? 16.875 -30.984 -16.938 1 90.75 254 THR B N 1
ATOM 4713 C CA . THR B 1 254 ? 16.641 -31.359 -18.328 1 90.75 254 THR B CA 1
ATOM 4714 C C . THR B 1 254 ? 15.273 -30.891 -18.797 1 90.75 254 THR B C 1
ATOM 4716 O O . THR B 1 254 ? 14.289 -30.984 -18.062 1 90.75 254 THR B O 1
ATOM 4719 N N . LEU B 1 255 ? 15.312 -30.422 -19.984 1 93.94 255 LEU B N 1
ATOM 4720 C CA . LEU B 1 255 ? 14.078 -29.844 -20.5 1 93.94 255 LEU B CA 1
ATOM 4721 C C . LEU B 1 255 ? 13.445 -30.75 -21.562 1 93.94 255 LEU B C 1
ATOM 4723 O O . LEU B 1 255 ? 14.156 -31.312 -22.391 1 93.94 255 LEU B O 1
ATOM 4727 N N . PRO B 1 256 ? 12.156 -30.938 -21.469 1 95.25 256 PRO B N 1
ATOM 4728 C CA . PRO B 1 256 ? 11.5 -31.547 -22.625 1 95.25 256 PRO B CA 1
ATOM 4729 C C . PRO B 1 256 ? 11.656 -30.734 -23.891 1 95.25 256 PRO B C 1
ATOM 4731 O O . PRO B 1 256 ? 12.031 -29.547 -23.828 1 95.25 256 PRO B O 1
ATOM 4734 N N . ALA B 1 257 ? 11.391 -31.312 -25.016 1 94 257 ALA B N 1
ATOM 4735 C CA . ALA B 1 257 ? 11.703 -30.734 -26.328 1 94 257 ALA B CA 1
ATOM 4736 C C . ALA B 1 257 ? 10.984 -29.406 -26.531 1 94 257 ALA B C 1
ATOM 4738 O O . ALA B 1 257 ? 11.57 -28.453 -27.031 1 94 257 ALA B O 1
ATOM 4739 N N . GLY B 1 258 ? 9.727 -29.406 -26.125 1 93.94 258 GLY B N 1
ATOM 4740 C CA . GLY B 1 258 ? 8.961 -28.188 -26.312 1 93.94 258 GLY B CA 1
ATOM 4741 C C . GLY B 1 258 ? 9.5 -27.016 -25.5 1 93.94 258 GLY B C 1
ATOM 4742 O O . GLY B 1 258 ? 9.562 -25.891 -26 1 93.94 258 GLY B O 1
ATOM 4743 N N . GLU B 1 259 ? 9.898 -27.234 -24.328 1 94.25 259 GLU B N 1
ATOM 4744 C CA . GLU B 1 259 ? 10.438 -26.188 -23.453 1 94.25 259 GLU B CA 1
ATOM 4745 C C . GLU B 1 259 ? 11.828 -25.766 -23.891 1 94.25 259 GLU B C 1
ATOM 4747 O O . GLU B 1 259 ? 12.203 -24.594 -23.75 1 94.25 259 GLU B O 1
ATOM 4752 N N . GLN B 1 260 ? 12.594 -26.672 -24.469 1 93.69 260 GLN B N 1
ATOM 4753 C CA . GLN B 1 260 ? 13.906 -26.328 -25.016 1 93.69 260 GLN B CA 1
ATOM 4754 C C . GLN B 1 260 ? 13.781 -25.359 -26.188 1 93.69 260 GLN B C 1
ATOM 4756 O O . GLN B 1 260 ? 14.531 -24.391 -26.281 1 93.69 260 GLN B O 1
ATOM 4761 N N . ALA B 1 261 ? 12.844 -25.703 -27 1 91.81 261 ALA B N 1
ATOM 4762 C CA . ALA B 1 261 ? 12.602 -24.828 -28.141 1 91.81 261 ALA B CA 1
ATOM 4763 C C . ALA B 1 261 ? 12.156 -23.438 -27.703 1 91.81 261 ALA B C 1
ATOM 4765 O O . ALA B 1 261 ? 12.617 -22.438 -28.234 1 91.81 261 ALA B O 1
ATOM 4766 N N . MET B 1 262 ? 11.32 -23.469 -26.734 1 89.12 262 MET B N 1
ATOM 4767 C CA . MET B 1 262 ? 10.812 -22.219 -26.188 1 89.12 262 MET B CA 1
ATOM 4768 C C . MET B 1 262 ? 11.938 -21.406 -25.578 1 89.12 262 MET B C 1
ATOM 4770 O O . MET B 1 262 ? 12.055 -20.203 -25.844 1 89.12 262 MET B O 1
ATOM 4774 N N . LEU B 1 263 ? 12.805 -21.984 -24.859 1 89 263 LEU B N 1
ATOM 4775 C CA . LEU B 1 263 ? 13.906 -21.297 -24.188 1 89 263 LEU B CA 1
ATOM 4776 C C . LEU B 1 263 ? 14.891 -20.75 -25.219 1 89 263 LEU B C 1
ATOM 4778 O O . LEU B 1 263 ? 15.43 -19.641 -25.047 1 89 263 LEU B O 1
ATOM 4782 N N . THR B 1 264 ? 15.125 -21.484 -26.25 1 88.75 264 THR B N 1
ATOM 4783 C CA . THR B 1 264 ? 16.016 -21.047 -27.328 1 88.75 264 THR B CA 1
ATOM 4784 C C . THR B 1 264 ? 15.469 -19.781 -28 1 88.75 264 THR B C 1
ATOM 4786 O O . THR B 1 264 ? 16.219 -18.844 -28.266 1 88.75 264 THR B O 1
ATOM 4789 N N . ALA B 1 265 ? 14.203 -19.797 -28.141 1 84.12 265 ALA B N 1
ATOM 4790 C CA . ALA B 1 265 ? 13.562 -18.641 -28.766 1 84.12 265 ALA B CA 1
ATOM 4791 C C . ALA B 1 265 ? 13.664 -17.422 -27.859 1 84.12 265 ALA B C 1
ATOM 4793 O O . ALA B 1 265 ? 13.906 -16.312 -28.328 1 84.12 265 ALA B O 1
ATOM 4794 N N . LEU B 1 266 ? 13.508 -17.641 -26.594 1 81.94 266 LEU B N 1
ATOM 4795 C CA . LEU B 1 266 ? 13.57 -16.562 -25.625 1 81.94 266 LEU B CA 1
ATOM 4796 C C . LEU B 1 266 ? 14.984 -16 -25.516 1 81.94 266 LEU B C 1
ATOM 4798 O O . LEU B 1 266 ? 15.164 -14.797 -25.297 1 81.94 266 LEU B O 1
ATOM 4802 N N . GLN B 1 267 ? 15.938 -16.828 -25.688 1 82.56 267 GLN B N 1
ATOM 4803 C CA . GLN B 1 267 ? 17.328 -16.406 -25.578 1 82.56 267 GLN B CA 1
ATOM 4804 C C . GLN B 1 267 ? 17.734 -15.531 -26.766 1 82.56 267 GLN B C 1
ATOM 4806 O O . GLN B 1 267 ? 18.594 -14.656 -26.641 1 82.56 267 GLN B O 1
ATOM 4811 N N . GLN B 1 268 ? 17.062 -15.727 -27.859 1 81.5 268 GLN B N 1
ATOM 4812 C CA . GLN B 1 268 ? 17.344 -14.93 -29.047 1 81.5 268 GLN B CA 1
ATOM 4813 C C . GLN B 1 268 ? 16.781 -13.516 -28.906 1 81.5 268 GLN B C 1
ATOM 4815 O O . GLN B 1 268 ? 17.375 -12.555 -29.391 1 81.5 268 GLN B O 1
ATOM 4820 N N . GLN B 1 269 ? 15.68 -13.406 -28.109 1 78 269 GLN B N 1
ATOM 4821 C CA . GLN B 1 269 ? 15.039 -12.125 -27.844 1 78 269 GLN B CA 1
ATOM 4822 C C . GLN B 1 269 ? 14.516 -12.062 -26.406 1 78 269 GLN B C 1
ATOM 4824 O O . GLN B 1 269 ? 13.305 -12.18 -26.188 1 78 269 GLN B O 1
ATOM 4829 N N . PRO B 1 270 ? 15.453 -11.734 -25.578 1 75.12 270 PRO B N 1
ATOM 4830 C CA . PRO B 1 270 ? 15.023 -11.742 -24.172 1 75.12 270 PRO B CA 1
ATOM 4831 C C . PRO B 1 270 ? 14.039 -10.617 -23.859 1 75.12 270 PRO B C 1
ATOM 4833 O O . PRO B 1 270 ? 14.203 -9.5 -24.344 1 75.12 270 PRO B O 1
ATOM 4836 N N . ALA B 1 271 ? 13.047 -11.023 -23.062 1 75.75 271 ALA B N 1
ATOM 4837 C CA . ALA B 1 271 ? 12.086 -10.031 -22.594 1 75.75 271 ALA B CA 1
ATOM 4838 C C . ALA B 1 271 ? 12.688 -9.172 -21.484 1 75.75 271 ALA B C 1
ATOM 4840 O O . ALA B 1 271 ? 13.711 -9.531 -20.891 1 75.75 271 ALA B O 1
ATOM 4841 N N . ASN B 1 272 ? 12.141 -8.055 -21.25 1 77.19 272 ASN B N 1
ATOM 4842 C CA . ASN B 1 272 ? 12.633 -7.137 -20.219 1 77.19 272 ASN B CA 1
ATOM 4843 C C . ASN B 1 272 ? 12.625 -7.789 -18.844 1 77.19 272 ASN B C 1
ATOM 4845 O O . ASN B 1 272 ? 13.523 -7.543 -18.031 1 77.19 272 ASN B O 1
ATOM 4849 N N . PHE B 1 273 ? 11.758 -8.555 -18.609 1 84 273 PHE B N 1
ATOM 4850 C CA . PHE B 1 273 ? 11.688 -9.242 -17.328 1 84 273 PHE B CA 1
ATOM 4851 C C . PHE B 1 273 ? 12.891 -10.156 -17.125 1 84 273 PHE B C 1
ATOM 4853 O O . PHE B 1 273 ? 13.453 -10.219 -16.031 1 84 273 PHE B O 1
ATOM 4860 N N . ASP B 1 274 ? 13.266 -10.812 -18.203 1 83.5 274 ASP B N 1
ATOM 4861 C CA . ASP B 1 274 ? 14.422 -11.695 -18.156 1 83.5 274 ASP B CA 1
ATOM 4862 C C . ASP B 1 274 ? 15.688 -10.922 -17.781 1 83.5 274 ASP B C 1
ATOM 4864 O O . ASP B 1 274 ? 16.531 -11.43 -17.047 1 83.5 274 ASP B O 1
ATOM 4868 N N . ARG B 1 275 ? 15.719 -9.805 -18.219 1 83.38 275 ARG B N 1
ATOM 4869 C CA . ARG B 1 275 ? 16.875 -8.961 -17.953 1 83.38 275 ARG B CA 1
ATOM 4870 C C . ARG B 1 275 ? 16.938 -8.555 -16.5 1 83.38 275 ARG B C 1
ATOM 4872 O O . ARG B 1 275 ? 18.031 -8.43 -15.922 1 83.38 275 ARG B O 1
ATOM 4879 N N . LEU B 1 276 ? 15.805 -8.406 -15.898 1 87.81 276 LEU B N 1
ATOM 4880 C CA . LEU B 1 276 ? 15.727 -8.016 -14.5 1 87.81 276 LEU B CA 1
ATOM 4881 C C . LEU B 1 276 ? 16.125 -9.172 -13.586 1 87.81 276 LEU B C 1
ATOM 4883 O O . LEU B 1 276 ? 16.5 -8.953 -12.43 1 87.81 276 LEU B O 1
ATOM 4887 N N . LEU B 1 277 ? 16.109 -10.406 -14.188 1 90.31 277 LEU B N 1
ATOM 4888 C CA . LEU B 1 277 ? 16.469 -11.578 -13.406 1 90.31 277 LEU B CA 1
ATOM 4889 C C . LEU B 1 277 ? 17.891 -12.047 -13.75 1 90.31 277 LEU B C 1
ATOM 4891 O O . LEU B 1 277 ? 18.297 -13.125 -13.328 1 90.31 277 LEU 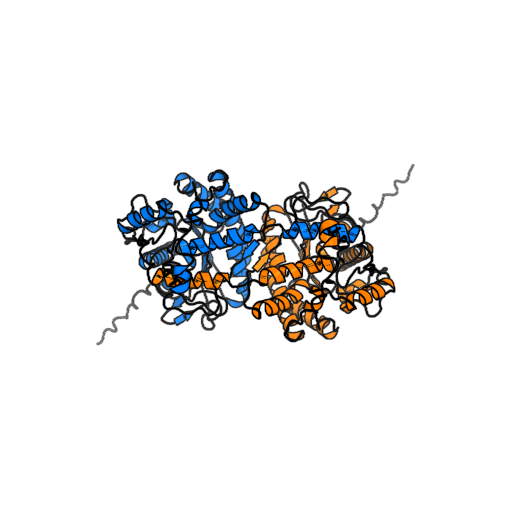B O 1
ATOM 4895 N N . GLU B 1 278 ? 18.578 -11.266 -14.461 1 86.62 278 GLU B N 1
ATOM 4896 C CA . GLU B 1 278 ? 19.891 -11.664 -14.945 1 86.62 278 GLU B CA 1
ATOM 4897 C C . GLU B 1 278 ? 20.797 -12.094 -13.797 1 86.62 278 GLU B C 1
ATOM 4899 O O . GLU B 1 278 ? 20.891 -11.406 -12.781 1 86.62 278 GLU B O 1
ATOM 4904 N N . GLY B 1 279 ? 21.344 -13.25 -13.961 1 89.06 279 GLY B N 1
ATOM 4905 C CA . GLY B 1 279 ? 22.328 -13.734 -13.008 1 89.06 279 GLY B CA 1
ATOM 4906 C C . GLY B 1 279 ? 21.719 -14.516 -11.859 1 89.06 279 GLY B C 1
ATOM 4907 O O . GLY B 1 279 ? 22.438 -15.078 -11.039 1 89.06 279 GLY B O 1
ATOM 4908 N N . ALA B 1 280 ? 20.406 -14.641 -11.82 1 92.44 280 ALA B N 1
ATOM 4909 C CA . ALA B 1 280 ? 19.75 -15.211 -10.641 1 92.44 280 ALA B CA 1
ATOM 4910 C C . ALA B 1 280 ? 19.359 -16.672 -10.883 1 92.44 280 ALA B C 1
ATOM 4912 O O . ALA B 1 280 ? 18.625 -17.266 -10.094 1 92.44 280 ALA B O 1
ATOM 4913 N N . PHE B 1 281 ? 19.922 -17.328 -11.922 1 91.44 281 PHE B N 1
ATOM 4914 C CA . PHE B 1 281 ? 19.406 -18.641 -12.328 1 91.44 281 PHE B CA 1
ATOM 4915 C C . PHE B 1 281 ? 20.234 -19.75 -11.703 1 91.44 281 PHE B C 1
ATOM 4917 O O . PHE B 1 281 ? 19.875 -20.938 -11.805 1 91.44 281 PHE B O 1
ATOM 4924 N N . ASP B 1 282 ? 21.203 -19.391 -10.945 1 90 282 ASP B N 1
ATOM 4925 C CA . ASP B 1 282 ? 22.094 -20.359 -10.328 1 90 282 ASP B CA 1
ATOM 4926 C C . ASP B 1 282 ? 21.406 -21.094 -9.18 1 90 282 ASP B C 1
ATOM 4928 O O . ASP B 1 282 ? 20.688 -20.484 -8.391 1 90 282 ASP B O 1
ATOM 4932 N N . ARG B 1 283 ? 21.703 -22.328 -9.086 1 89.5 283 ARG B N 1
ATOM 4933 C CA . ARG B 1 283 ? 21.047 -23.188 -8.109 1 89.5 283 ARG B CA 1
ATOM 4934 C C . ARG B 1 283 ? 21.469 -22.812 -6.688 1 89.5 283 ARG B C 1
ATOM 4936 O O . ARG B 1 283 ? 20.672 -22.891 -5.754 1 89.5 283 ARG B O 1
ATOM 4943 N N . GLN B 1 284 ? 22.688 -22.5 -6.516 1 91.69 284 GLN B N 1
ATOM 4944 C CA . GLN B 1 284 ? 23.172 -22.125 -5.191 1 91.69 284 GLN B CA 1
ATOM 4945 C C . GLN B 1 284 ? 22.5 -20.828 -4.715 1 91.69 284 GLN B C 1
ATOM 4947 O O . GLN B 1 284 ? 22.172 -20.703 -3.535 1 91.69 284 GLN B O 1
ATOM 4952 N N . LEU B 1 285 ? 22.312 -19.984 -5.648 1 96 285 LEU B N 1
ATOM 4953 C CA . LEU B 1 285 ? 21.625 -18.734 -5.328 1 96 285 LEU B CA 1
ATOM 4954 C C . LEU B 1 285 ? 20.172 -18.984 -4.984 1 96 285 LEU B C 1
ATOM 4956 O O . LEU B 1 285 ? 19.641 -18.391 -4.043 1 96 285 LEU B O 1
ATOM 4960 N N . HIS B 1 286 ? 19.625 -19.891 -5.664 1 96.69 286 HIS B N 1
ATOM 4961 C CA . HIS B 1 286 ? 18.234 -20.297 -5.402 1 96.69 286 HIS B CA 1
ATOM 4962 C C . HIS B 1 286 ? 18.078 -20.812 -3.977 1 96.69 286 HIS B C 1
ATOM 4964 O O . HIS B 1 286 ? 17.188 -20.375 -3.25 1 96.69 286 HIS B O 1
ATOM 4970 N N . SER B 1 287 ? 18.891 -21.797 -3.629 1 96.94 287 SER B N 1
ATOM 4971 C CA . SER B 1 287 ? 18.828 -22.406 -2.305 1 96.94 287 SER B CA 1
ATOM 4972 C C . SER B 1 287 ? 19.047 -21.359 -1.207 1 96.94 287 SER B C 1
ATOM 4974 O O . SER B 1 287 ? 18.328 -21.375 -0.195 1 96.94 287 SER B O 1
ATOM 4976 N N . ALA B 1 288 ? 19.984 -20.438 -1.376 1 97.75 288 ALA B N 1
ATOM 4977 C CA . ALA B 1 288 ? 20.266 -19.391 -0.402 1 97.75 288 ALA B CA 1
ATOM 4978 C C . ALA B 1 288 ? 19.094 -18.422 -0.291 1 97.75 288 ALA B C 1
ATOM 4980 O O . ALA B 1 288 ? 18.766 -17.969 0.806 1 97.75 288 ALA B O 1
ATOM 4981 N N . PHE B 1 289 ? 18.547 -18.141 -1.427 1 98.44 289 PHE B N 1
ATOM 4982 C CA . PHE B 1 289 ? 17.391 -17.25 -1.496 1 98.44 289 PHE B CA 1
ATOM 4983 C C . PHE B 1 289 ? 16.234 -17.797 -0.67 1 98.44 289 PHE B C 1
ATOM 4985 O O . PHE B 1 289 ? 15.719 -17.094 0.209 1 98.44 289 PHE B O 1
ATOM 4992 N N . PHE B 1 290 ? 15.922 -19.047 -0.829 1 98.5 290 PHE B N 1
ATOM 4993 C CA . PHE B 1 290 ? 14.789 -19.656 -0.131 1 98.5 290 PHE B CA 1
ATOM 4994 C C . PHE B 1 290 ? 15.086 -19.797 1.357 1 98.5 290 PHE B C 1
ATOM 4996 O O . PHE B 1 290 ? 14.211 -19.562 2.193 1 98.5 290 PHE B O 1
ATOM 5003 N N . ARG B 1 291 ? 16.219 -20.219 1.708 1 98.31 291 ARG B N 1
ATOM 5004 C CA . ARG B 1 291 ? 16.609 -20.344 3.111 1 98.31 291 ARG B CA 1
ATOM 5005 C C . ARG B 1 291 ? 16.453 -19.016 3.842 1 98.31 291 ARG B C 1
ATOM 5007 O O . ARG B 1 291 ? 15.977 -18.984 4.98 1 98.31 291 ARG B O 1
ATOM 5014 N N . ARG B 1 292 ? 16.812 -17.953 3.223 1 98.5 292 ARG B N 1
ATOM 5015 C CA . ARG B 1 292 ? 16.719 -16.625 3.834 1 98.5 292 ARG B CA 1
ATOM 5016 C C . ARG B 1 292 ? 15.266 -16.188 3.986 1 98.5 292 ARG B C 1
ATOM 5018 O O . ARG B 1 292 ? 14.891 -15.625 5.012 1 98.5 292 ARG B O 1
ATOM 5025 N N . ILE B 1 293 ? 14.438 -16.469 2.992 1 98.69 293 ILE B N 1
ATOM 5026 C CA . ILE B 1 293 ? 13.008 -16.188 3.096 1 98.69 293 ILE B CA 1
ATOM 5027 C C . ILE B 1 293 ? 12.43 -16.891 4.324 1 98.69 293 ILE B C 1
ATOM 5029 O O . ILE B 1 293 ? 11.742 -16.266 5.137 1 98.69 293 ILE B O 1
ATOM 5033 N N . LYS B 1 294 ? 12.742 -18.172 4.438 1 98.31 294 LYS B N 1
ATOM 5034 C CA . LYS B 1 294 ? 12.227 -19 5.527 1 98.31 294 LYS B CA 1
ATOM 5035 C C . LYS B 1 294 ? 12.68 -18.453 6.883 1 98.31 294 LYS B C 1
ATOM 5037 O O . LYS B 1 294 ? 11.875 -18.375 7.82 1 98.31 294 LYS B O 1
ATOM 5042 N N . SER B 1 295 ? 13.875 -18.094 6.957 1 98.25 295 SER B N 1
ATOM 5043 C CA . SER B 1 295 ? 14.422 -17.562 8.203 1 98.25 295 SER B CA 1
ATOM 5044 C C . SER B 1 295 ? 13.758 -16.25 8.594 1 98.25 295 SER B C 1
ATOM 5046 O O . SER B 1 295 ? 13.383 -16.062 9.75 1 98.25 295 SER B O 1
ATOM 5048 N N . GLN B 1 296 ? 13.523 -15.367 7.637 1 96.94 296 GLN B N 1
ATOM 5049 C CA . GLN B 1 296 ? 12.953 -14.055 7.891 1 96.94 296 GLN B CA 1
ATOM 5050 C C . GLN B 1 296 ? 11.461 -14.148 8.195 1 96.94 296 GLN B C 1
ATOM 5052 O O . GLN B 1 296 ? 10.914 -13.32 8.93 1 96.94 296 GLN B O 1
ATOM 5057 N N . ALA B 1 297 ? 10.836 -15.141 7.707 1 97.94 297 ALA B N 1
ATOM 5058 C CA . ALA B 1 297 ? 9.383 -15.266 7.789 1 97.94 297 ALA B CA 1
ATOM 5059 C C . ALA B 1 297 ? 8.969 -16.031 9.039 1 97.94 297 ALA B C 1
ATOM 5061 O O . ALA B 1 297 ? 7.777 -16.125 9.352 1 97.94 297 ALA B O 1
ATOM 5062 N N . ASP B 1 298 ? 9.867 -16.656 9.797 1 95.94 298 ASP B N 1
ATOM 5063 C CA . ASP B 1 298 ? 9.531 -17.453 10.961 1 95.94 298 ASP B CA 1
ATOM 5064 C C . ASP B 1 298 ? 8.562 -16.719 11.883 1 95.94 298 ASP B C 1
ATOM 5066 O O . ASP B 1 298 ? 8.789 -15.555 12.227 1 95.94 298 ASP B O 1
ATOM 5070 N N . PRO B 1 299 ? 7.344 -17.297 12.141 1 94.88 299 PRO B N 1
ATOM 5071 C CA . PRO B 1 299 ? 7.047 -18.719 12.117 1 94.88 299 PRO B CA 1
ATOM 5072 C C . PRO B 1 299 ? 6.156 -19.125 10.945 1 94.88 299 PRO B C 1
ATOM 5074 O O . PRO B 1 299 ? 5.562 -20.203 10.961 1 94.88 299 PRO B O 1
ATOM 5077 N N . VAL B 1 300 ? 5.938 -18.391 9.953 1 98 300 VAL B N 1
ATOM 5078 C CA . VAL B 1 300 ? 5.078 -18.703 8.82 1 98 300 VAL B CA 1
ATOM 5079 C C . VAL B 1 300 ? 5.633 -19.922 8.07 1 98 300 VAL B C 1
ATOM 5081 O O . VAL B 1 300 ? 6.809 -19.953 7.711 1 98 300 VAL B O 1
ATOM 5084 N N . PRO B 1 301 ? 4.84 -20.984 7.789 1 98.56 301 PRO B N 1
ATOM 5085 C CA . PRO B 1 301 ? 5.316 -22.094 6.969 1 98.56 301 PRO B CA 1
ATOM 5086 C C . PRO B 1 301 ? 5.699 -21.672 5.555 1 98.56 301 PRO B C 1
ATOM 5088 O O . PRO B 1 301 ? 4.926 -20.984 4.883 1 98.56 301 PRO B O 1
ATOM 5091 N N . CYS B 1 302 ? 6.906 -22.047 5.16 1 98.75 302 CYS B N 1
ATOM 5092 C CA . CYS B 1 302 ? 7.414 -21.734 3.83 1 98.75 302 CYS B CA 1
ATOM 5093 C C . CYS B 1 302 ? 7.84 -23 3.094 1 98.75 302 CYS B C 1
ATOM 5095 O O . CYS B 1 302 ? 8.547 -23.844 3.652 1 98.75 302 CYS B O 1
ATOM 5097 N N . TYR B 1 303 ? 7.445 -23.125 1.806 1 98.81 303 TYR B N 1
ATOM 5098 C CA . TYR B 1 303 ? 7.82 -24.234 0.951 1 98.81 303 TYR B CA 1
ATOM 5099 C C . TYR B 1 303 ? 8.383 -23.75 -0.378 1 98.81 303 TYR B C 1
ATOM 5101 O O . TYR B 1 303 ? 8.188 -22.594 -0.747 1 98.81 303 TYR B O 1
ATOM 5109 N N . ASP B 1 304 ? 9.109 -24.594 -1.022 1 98.69 304 ASP B N 1
ATOM 5110 C CA . ASP B 1 304 ? 9.766 -24.266 -2.287 1 98.69 304 ASP B CA 1
ATOM 5111 C C . ASP B 1 304 ? 9.234 -25.141 -3.42 1 98.69 304 ASP B C 1
ATOM 5113 O O . ASP B 1 304 ? 9.617 -26.312 -3.549 1 98.69 304 ASP B O 1
ATOM 5117 N N . MET B 1 305 ? 8.453 -24.562 -4.312 1 98.62 305 MET B N 1
ATOM 5118 C CA . MET B 1 305 ? 7.855 -25.312 -5.414 1 98.62 305 MET B CA 1
ATOM 5119 C C . MET B 1 305 ? 8.938 -25.844 -6.352 1 98.62 305 MET B C 1
ATOM 5121 O O . MET B 1 305 ? 8.742 -26.875 -7 1 98.62 305 MET B O 1
ATOM 5125 N N . ASN B 1 306 ? 10.07 -25.188 -6.398 1 98.06 306 ASN B N 1
ATOM 5126 C CA . ASN B 1 306 ? 11.156 -25.625 -7.27 1 98.06 306 ASN B CA 1
ATOM 5127 C C . ASN B 1 306 ? 11.703 -26.984 -6.848 1 98.06 306 ASN B C 1
ATOM 5129 O O . ASN B 1 306 ? 12.25 -27.719 -7.672 1 98.06 306 ASN B O 1
ATOM 5133 N N . CYS B 1 307 ? 11.461 -27.328 -5.621 1 96.69 307 CYS B N 1
ATOM 5134 C CA . CYS B 1 307 ? 11.93 -28.609 -5.094 1 96.69 307 CYS B CA 1
ATOM 5135 C C . CYS B 1 307 ? 10.781 -29.609 -4.973 1 96.69 307 CYS B C 1
ATOM 5137 O O . CYS B 1 307 ? 11 -30.781 -4.648 1 96.69 307 CYS B O 1
ATOM 5139 N N . MET B 1 308 ? 9.578 -29.125 -5.23 1 97.88 308 MET B N 1
ATOM 5140 C CA . MET B 1 308 ? 8.414 -29.984 -4.992 1 97.88 308 MET B CA 1
ATOM 5141 C C . MET B 1 308 ? 7.777 -30.422 -6.309 1 97.88 308 MET B C 1
ATOM 5143 O O . MET B 1 308 ? 7.145 -31.469 -6.379 1 97.88 308 MET B O 1
ATOM 5147 N N . LEU B 1 309 ? 7.965 -29.641 -7.348 1 97.5 309 LEU B N 1
ATOM 5148 C CA . LEU B 1 309 ? 7.223 -29.859 -8.586 1 97.5 309 LEU B CA 1
ATOM 5149 C C . LEU B 1 309 ? 7.59 -31.203 -9.211 1 97.5 309 LEU B C 1
ATOM 5151 O O . LEU B 1 309 ? 6.777 -31.797 -9.914 1 97.5 309 LEU B O 1
ATOM 5155 N N . ASP B 1 310 ? 8.773 -31.719 -8.945 1 95.94 310 ASP B N 1
ATOM 5156 C CA . ASP B 1 310 ? 9.25 -32.969 -9.523 1 95.94 310 ASP B CA 1
ATOM 5157 C C . ASP B 1 310 ? 8.484 -34.156 -8.953 1 95.94 310 ASP B C 1
ATOM 5159 O O . ASP B 1 310 ? 8.586 -35.281 -9.477 1 95.94 310 ASP B O 1
ATOM 5163 N N . SER B 1 311 ? 7.691 -33.906 -7.918 1 96.44 311 SER B N 1
ATOM 5164 C CA . SER B 1 311 ? 6.855 -34.969 -7.371 1 96.44 311 SER B CA 1
ATOM 5165 C C . SER B 1 311 ? 5.645 -35.25 -8.258 1 96.44 311 SER B C 1
ATOM 5167 O O . SER B 1 311 ? 4.965 -36.25 -8.109 1 96.44 311 SER B O 1
ATOM 5169 N N . SER B 1 312 ? 5.324 -34.344 -9.125 1 97.06 312 SER B N 1
ATOM 5170 C CA . SER B 1 312 ? 4.195 -34.531 -10.031 1 97.06 312 SER B CA 1
ATOM 5171 C C . SER B 1 312 ? 4.484 -35.625 -11.062 1 97.06 312 SER B C 1
ATOM 5173 O O . SER B 1 312 ? 5.555 -35.625 -11.672 1 97.06 312 SER B O 1
ATOM 5175 N N . PRO B 1 313 ? 3.52 -36.469 -11.391 1 97 313 PRO B N 1
ATOM 5176 C CA . PRO B 1 313 ? 3.721 -37.5 -12.398 1 97 313 PRO B CA 1
ATOM 5177 C C . PRO B 1 313 ? 3.896 -36.938 -13.805 1 97 313 PRO B C 1
ATOM 5179 O O . PRO B 1 313 ? 4.406 -37.625 -14.688 1 97 313 PRO B O 1
ATOM 5182 N N . VAL B 1 314 ? 3.502 -35.719 -13.992 1 97.31 314 VAL B N 1
ATOM 5183 C CA . VAL B 1 314 ? 3.553 -35.156 -15.344 1 97.31 314 VAL B CA 1
ATOM 5184 C C . VAL B 1 314 ? 4.77 -34.25 -15.484 1 97.31 314 VAL B C 1
ATOM 5186 O O . VAL B 1 314 ? 4.879 -33.5 -16.453 1 97.31 314 VAL B O 1
ATOM 5189 N N . PHE B 1 315 ? 5.66 -34.25 -14.562 1 96.75 315 PHE B N 1
ATOM 5190 C CA . PHE B 1 315 ? 6.797 -33.344 -14.516 1 96.75 315 PHE B CA 1
ATOM 5191 C C . PHE B 1 315 ? 7.633 -33.469 -15.789 1 96.75 315 PHE B C 1
ATOM 5193 O O . PHE B 1 315 ? 8.266 -32.5 -16.219 1 96.75 315 PHE B O 1
ATOM 5200 N N . GLY B 1 316 ? 7.648 -34.562 -16.5 1 95.62 316 GLY B N 1
ATOM 5201 C CA . GLY B 1 316 ? 8.445 -34.812 -17.688 1 95.62 316 GLY B CA 1
ATOM 5202 C C . GLY B 1 316 ? 7.844 -34.188 -18.938 1 95.62 316 GLY B C 1
ATOM 5203 O O . GLY B 1 316 ? 8.5 -34.094 -19.969 1 95.62 316 GLY B O 1
ATOM 5204 N N . ALA B 1 317 ? 6.633 -33.656 -18.875 1 96.94 317 ALA B N 1
ATOM 5205 C CA . ALA B 1 317 ? 5.949 -33.062 -20.016 1 96.94 317 ALA B CA 1
ATOM 5206 C C . ALA B 1 317 ? 6.266 -31.562 -20.109 1 96.94 317 ALA B C 1
ATOM 5208 O O . ALA B 1 317 ? 6.949 -31.016 -19.25 1 96.94 317 ALA B O 1
ATOM 5209 N N . ASP B 1 318 ? 5.836 -30.969 -21.203 1 96.69 318 ASP B N 1
ATOM 5210 C CA . ASP B 1 318 ? 5.887 -29.516 -21.328 1 96.69 318 ASP B CA 1
ATOM 5211 C C . ASP B 1 318 ? 4.891 -28.844 -20.391 1 96.69 318 ASP B C 1
ATOM 5213 O O . ASP B 1 318 ? 3.676 -29 -20.547 1 96.69 318 ASP B O 1
ATOM 5217 N N . LEU B 1 319 ? 5.434 -28.141 -19.422 1 97.69 319 LEU B N 1
ATOM 5218 C CA . LEU B 1 319 ? 4.574 -27.5 -18.438 1 97.69 319 LEU B CA 1
ATOM 5219 C C . LEU B 1 319 ? 4.668 -25.969 -18.562 1 97.69 319 LEU B C 1
ATOM 5221 O O . LEU B 1 319 ? 3.695 -25.266 -18.281 1 97.69 319 LEU B O 1
ATOM 5225 N N . PHE B 1 320 ? 5.832 -25.516 -18.922 1 95.81 320 PHE B N 1
ATOM 5226 C CA . PHE B 1 320 ? 6.105 -24.078 -18.938 1 95.81 320 PHE B CA 1
ATOM 5227 C C . PHE B 1 320 ? 5.914 -23.516 -20.328 1 95.81 320 PHE B C 1
ATOM 5229 O O . PHE B 1 320 ? 6.312 -24.125 -21.328 1 95.81 320 PHE B O 1
ATOM 5236 N N . ILE B 1 321 ? 5.32 -22.312 -20.422 1 91.44 321 ILE B N 1
ATOM 5237 C CA . ILE B 1 321 ? 5.172 -21.641 -21.703 1 91.44 321 ILE B CA 1
ATOM 5238 C C . ILE B 1 321 ? 6.246 -20.562 -21.859 1 91.44 321 ILE B C 1
ATOM 5240 O O . ILE B 1 321 ? 6.469 -20.062 -22.953 1 91.44 321 ILE B O 1
ATOM 5244 N N . ASP B 1 322 ? 6.832 -20.172 -20.812 1 90.31 322 ASP B N 1
ATOM 5245 C CA . ASP B 1 322 ? 8.047 -19.375 -20.688 1 90.31 322 ASP B CA 1
ATOM 5246 C C . ASP B 1 322 ? 8.797 -19.703 -19.391 1 90.31 322 ASP B C 1
ATOM 5248 O O . ASP B 1 322 ? 8.641 -20.797 -18.844 1 90.31 322 ASP B O 1
ATOM 5252 N N . ARG B 1 323 ? 9.625 -18.797 -18.875 1 90.56 323 ARG B N 1
ATOM 5253 C CA . ARG B 1 323 ? 10.484 -19.188 -17.75 1 90.56 323 ARG B CA 1
ATOM 5254 C C . ARG B 1 323 ? 9.68 -19.297 -16.453 1 90.56 323 ARG B C 1
ATOM 5256 O O . ARG B 1 323 ? 10.125 -19.938 -15.508 1 90.56 323 ARG B O 1
ATOM 5263 N N . LEU B 1 324 ? 8.445 -18.641 -16.422 1 92.94 324 LEU B N 1
ATOM 5264 C CA . LEU B 1 324 ? 7.832 -18.594 -15.109 1 92.94 324 LEU B CA 1
ATOM 5265 C C . LEU B 1 324 ? 6.34 -18.891 -15.188 1 92.94 324 LEU B C 1
ATOM 5267 O O . LEU B 1 324 ? 5.695 -19.141 -14.164 1 92.94 324 LEU B O 1
ATOM 5271 N N . HIS B 1 325 ? 5.738 -18.875 -16.406 1 95 325 HIS B N 1
ATOM 5272 C CA . HIS B 1 325 ? 4.312 -19.156 -16.531 1 95 325 HIS B CA 1
ATOM 5273 C C . HIS B 1 325 ? 4.074 -20.578 -17 1 95 325 HIS B C 1
ATOM 5275 O O . HIS B 1 325 ? 4.93 -21.172 -17.672 1 95 325 HIS B O 1
ATOM 5281 N N . LEU B 1 326 ? 2.916 -21.141 -16.734 1 97 326 LEU B N 1
ATOM 5282 C CA . LEU B 1 326 ? 2.621 -22.547 -17 1 97 326 LEU B CA 1
ATOM 5283 C C . LEU B 1 326 ? 1.397 -22.688 -17.891 1 97 326 LEU B C 1
ATOM 5285 O O . LEU B 1 326 ? 0.523 -21.812 -17.906 1 97 326 LEU B O 1
ATOM 5289 N N . ASN B 1 327 ? 1.412 -23.781 -18.688 1 96.5 327 ASN B N 1
ATOM 5290 C CA . ASN B 1 327 ? 0.22 -24.156 -19.438 1 96.5 327 ASN B CA 1
ATOM 5291 C C . ASN B 1 327 ? -0.817 -24.844 -18.547 1 96.5 327 ASN B C 1
ATOM 5293 O O . ASN B 1 327 ? -0.643 -24.922 -17.328 1 96.5 327 ASN B O 1
ATOM 5297 N N . ASP B 1 328 ? -1.912 -25.312 -19.109 1 98.44 328 ASP B N 1
ATOM 5298 C CA . ASP B 1 328 ? -3.006 -25.906 -18.344 1 98.44 328 ASP B CA 1
ATOM 5299 C C . ASP B 1 328 ? -2.518 -27.109 -17.531 1 98.44 328 ASP B C 1
ATOM 5301 O O . ASP B 1 328 ? -2.859 -27.25 -16.359 1 98.44 328 ASP B O 1
ATOM 5305 N N . LEU B 1 329 ? -1.711 -27.891 -18.141 1 98.44 329 LEU B N 1
ATOM 5306 C CA . LEU B 1 329 ? -1.166 -29.062 -17.453 1 98.44 329 LEU B CA 1
ATOM 5307 C C . LEU B 1 329 ? -0.297 -28.656 -16.266 1 98.44 329 LEU B C 1
ATOM 5309 O O . LEU B 1 329 ? -0.373 -29.266 -15.203 1 98.44 329 LEU B O 1
ATOM 5313 N N . GLY B 1 330 ? 0.519 -27.656 -16.484 1 98.5 330 GLY B N 1
ATOM 5314 C CA . GLY B 1 330 ? 1.37 -27.141 -15.43 1 98.5 330 GLY B CA 1
ATOM 5315 C C . GLY B 1 330 ? 0.588 -26.562 -14.266 1 98.5 330 GLY B C 1
ATOM 5316 O O . GLY B 1 330 ? 0.928 -26.797 -13.102 1 98.5 330 GLY B O 1
ATOM 5317 N N . ASN B 1 331 ? -0.445 -25.828 -14.516 1 98.75 331 ASN B N 1
ATOM 5318 C CA . ASN B 1 331 ? -1.29 -25.266 -13.461 1 98.75 331 ASN B CA 1
ATOM 5319 C C . ASN B 1 331 ? -1.947 -26.359 -12.633 1 98.75 331 ASN B C 1
ATOM 5321 O O . ASN B 1 331 ? -2.041 -26.25 -11.414 1 98.75 331 ASN B O 1
ATOM 5325 N N . ASN B 1 332 ? -2.41 -27.359 -13.32 1 98.75 332 ASN B N 1
ATOM 5326 C CA . ASN B 1 332 ? -2.992 -28.5 -12.625 1 98.75 332 ASN B CA 1
ATOM 5327 C C . ASN B 1 332 ? -1.968 -29.203 -11.734 1 98.75 332 ASN B C 1
ATOM 5329 O O . ASN B 1 332 ? -2.27 -29.562 -10.594 1 98.75 332 ASN B O 1
ATOM 5333 N N . ALA B 1 333 ? -0.771 -29.406 -12.281 1 98.62 333 ALA B N 1
ATOM 5334 C CA . ALA B 1 333 ? 0.308 -30.016 -11.516 1 98.62 333 ALA B CA 1
ATOM 5335 C C . ALA B 1 333 ? 0.629 -29.219 -10.266 1 98.62 333 ALA B C 1
ATOM 5337 O O . ALA B 1 333 ? 0.792 -29.781 -9.18 1 98.62 333 ALA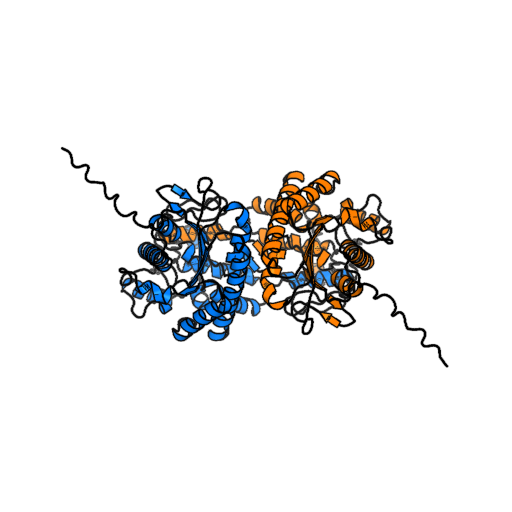 B O 1
ATOM 5338 N N . LEU B 1 334 ? 0.708 -27.859 -10.375 1 98.69 334 LEU B N 1
ATOM 5339 C CA . LEU B 1 334 ? 0.962 -27 -9.234 1 98.69 334 LEU B CA 1
ATOM 5340 C C . LEU B 1 334 ? -0.102 -27.188 -8.156 1 98.69 334 LEU B C 1
ATOM 5342 O O . LEU B 1 334 ? 0.224 -27.375 -6.98 1 98.69 334 LEU B O 1
ATOM 5346 N N . ALA B 1 335 ? -1.34 -27.156 -8.594 1 98.81 335 ALA B N 1
ATOM 5347 C CA . ALA B 1 335 ? -2.449 -27.281 -7.648 1 98.81 335 ALA B CA 1
ATOM 5348 C C . ALA B 1 335 ? -2.4 -28.609 -6.914 1 98.81 335 ALA B C 1
ATOM 5350 O O . ALA B 1 335 ? -2.627 -28.672 -5.703 1 98.81 335 ALA B O 1
ATOM 5351 N N . LYS B 1 336 ? -2.094 -29.672 -7.621 1 98.56 336 LYS B N 1
ATOM 5352 C CA . LYS B 1 336 ? -2.016 -31 -7.02 1 98.56 336 LYS B CA 1
ATOM 5353 C C . LYS B 1 336 ? -0.894 -31.078 -5.992 1 98.56 336 LYS B C 1
ATOM 5355 O O . LYS B 1 336 ? -1.076 -31.625 -4.906 1 98.56 336 LYS B O 1
ATOM 5360 N N . VAL B 1 337 ? 0.221 -30.547 -6.312 1 98.5 337 VAL B N 1
ATOM 5361 C CA . VAL B 1 337 ? 1.362 -30.562 -5.402 1 98.5 337 VAL B CA 1
ATOM 5362 C C . VAL B 1 337 ? 1.047 -29.75 -4.156 1 98.5 337 VAL B C 1
ATOM 5364 O O . VAL B 1 337 ? 1.371 -30.156 -3.039 1 98.5 337 VAL B O 1
ATOM 5367 N N . ILE B 1 338 ? 0.429 -28.578 -4.312 1 98.69 338 ILE B N 1
ATOM 5368 C CA . ILE B 1 338 ? 0.042 -27.734 -3.186 1 98.69 338 ILE B CA 1
ATOM 5369 C C . ILE B 1 338 ? -0.945 -28.5 -2.295 1 98.69 338 ILE B C 1
ATOM 5371 O O . ILE B 1 338 ? -0.785 -28.531 -1.072 1 98.69 338 ILE B O 1
ATOM 5375 N N . THR B 1 339 ? -1.931 -29.094 -2.896 1 98.31 339 THR B N 1
ATOM 5376 C CA . THR B 1 339 ? -2.953 -29.828 -2.162 1 98.31 339 THR B CA 1
ATOM 5377 C C . THR B 1 339 ? -2.326 -30.953 -1.351 1 98.31 339 THR B C 1
ATOM 5379 O O . THR B 1 339 ? -2.658 -31.141 -0.178 1 98.31 339 THR B O 1
ATOM 5382 N N . ALA B 1 340 ? -1.438 -31.703 -1.979 1 97.38 340 ALA B N 1
ATOM 5383 C CA . ALA B 1 340 ? -0.764 -32.812 -1.315 1 97.38 340 ALA B CA 1
ATOM 5384 C C . ALA B 1 340 ? 0.102 -32.344 -0.16 1 97.38 340 ALA B C 1
ATOM 5386 O O . ALA B 1 340 ? 0.047 -32.875 0.943 1 97.38 340 ALA B O 1
ATOM 5387 N N . LYS B 1 341 ? 0.868 -31.312 -0.368 1 97.44 341 LYS B N 1
ATOM 5388 C CA . LYS B 1 341 ? 1.808 -30.797 0.625 1 97.44 341 LYS B CA 1
ATOM 5389 C C . LYS B 1 341 ? 1.074 -30.266 1.852 1 97.44 341 LYS B C 1
ATOM 5391 O O . LYS B 1 341 ? 1.533 -30.453 2.982 1 97.44 341 LYS B O 1
ATOM 5396 N N . LEU B 1 342 ? -0.101 -29.641 1.624 1 97.19 342 LEU B N 1
ATOM 5397 C CA . LEU B 1 342 ? -0.815 -28.984 2.713 1 97.19 342 LEU B CA 1
ATOM 5398 C C . LEU B 1 342 ? -1.894 -29.906 3.285 1 97.19 342 LEU B C 1
ATOM 5400 O O . LEU B 1 342 ? -2.58 -29.531 4.242 1 97.19 342 LEU B O 1
ATOM 5404 N N . GLY B 1 343 ? -2.021 -31.016 2.76 1 95.06 343 GLY B N 1
ATOM 5405 C CA . GLY B 1 343 ? -3.002 -31.969 3.252 1 95.06 343 GLY B CA 1
ATOM 5406 C C . GLY B 1 343 ? -4.434 -31.484 3.121 1 95.06 343 GLY B C 1
ATOM 5407 O O . GLY B 1 343 ? -5.227 -31.609 4.055 1 95.06 343 GLY B O 1
ATOM 5408 N N . LEU B 1 344 ? -4.754 -30.953 1.921 1 94.5 344 LEU B N 1
ATOM 5409 C CA . LEU B 1 344 ? -6.043 -30.281 1.77 1 94.5 344 LEU B CA 1
ATOM 5410 C C . LEU B 1 344 ? -7.004 -31.141 0.95 1 94.5 344 LEU B C 1
ATOM 5412 O O . LEU B 1 344 ? -8.133 -30.734 0.679 1 94.5 344 LEU B O 1
ATOM 5416 N N . ALA B 1 345 ? -6.535 -32.281 0.598 1 88.81 345 ALA B N 1
ATOM 5417 C CA . ALA B 1 345 ? -7.371 -33.094 -0.276 1 88.81 345 ALA B CA 1
ATOM 5418 C C . ALA B 1 345 ? -8.695 -33.438 0.397 1 88.81 345 ALA B C 1
ATOM 5420 O O . ALA B 1 345 ? -8.742 -33.688 1.602 1 88.81 345 ALA B O 1
ATOM 5421 N N . GLN B 1 346 ? -9.492 -33.156 -0.242 1 80.88 346 GLN B N 1
ATOM 5422 C CA . GLN B 1 346 ? -10.797 -33.562 0.261 1 80.88 346 GLN B CA 1
ATOM 5423 C C . GLN B 1 346 ? -10.812 -35.031 0.632 1 80.88 346 GLN B C 1
ATOM 5425 O O . GLN B 1 346 ? -10.25 -35.875 -0.086 1 80.88 346 GLN B O 1
ATOM 5430 N N . GLU B 1 347 ? -10.586 -35.375 2.09 1 58.34 347 GLU B N 1
ATOM 5431 C CA . GLU B 1 347 ? -10.773 -36.781 2.432 1 58.34 347 GLU B CA 1
ATOM 5432 C C . GLU B 1 347 ? -11.914 -37.406 1.627 1 58.34 347 GLU B C 1
ATOM 5434 O O . GLU B 1 347 ? -12.977 -36.812 1.471 1 58.34 347 GLU B O 1
ATOM 5439 N N . LYS B 1 348 ? -11.352 -38.125 0.823 1 46.31 348 LYS B N 1
ATOM 5440 C CA . LYS B 1 348 ? -12.438 -38.969 0.313 1 46.31 348 LYS B CA 1
ATOM 5441 C C . LYS B 1 348 ? -13.328 -39.469 1.447 1 46.31 348 LYS B C 1
ATOM 5443 O O . LYS B 1 348 ? -12.844 -40.094 2.395 1 46.31 348 LYS B O 1
ATOM 5448 N N . HIS B 1 349 ? -14.016 -38.812 2.057 1 38.91 349 HIS B N 1
ATOM 5449 C CA . HIS B 1 349 ? -14.93 -39.531 2.932 1 38.91 349 HIS B CA 1
ATOM 5450 C C . HIS B 1 349 ? -14.953 -41.031 2.594 1 38.91 349 HIS B C 1
ATOM 5452 O O . HIS B 1 349 ? -15.172 -41.406 1.439 1 38.91 349 HIS B O 1
ATOM 5458 N N . ALA B 1 350 ? -14.039 -42.062 3.455 1 34.88 350 ALA B N 1
ATOM 5459 C CA . ALA B 1 350 ? -14.367 -43.469 3.623 1 34.88 350 ALA B CA 1
ATOM 5460 C C . ALA B 1 350 ? -15.805 -43.75 3.219 1 34.88 350 ALA B C 1
ATOM 5462 O O . ALA B 1 350 ? -16.719 -43.031 3.619 1 34.88 350 ALA B O 1
ATOM 5463 N N . GLN B 1 351 ? -16.016 -44.531 2.24 1 32.03 351 GLN B N 1
ATOM 5464 C CA . GLN B 1 351 ? -17.188 -45.344 1.949 1 32.03 351 GLN B CA 1
ATOM 5465 C C . GLN B 1 351 ? -17.984 -45.656 3.221 1 32.03 351 GLN B C 1
ATOM 5467 O O . GLN B 1 351 ? -17.406 -46.062 4.23 1 32.03 351 GLN B O 1
ATOM 5472 N N . ARG B 1 352 ? -19.016 -45.062 3.516 1 33.16 352 ARG B N 1
ATOM 5473 C CA . ARG B 1 352 ? -20.094 -45.531 4.379 1 33.16 352 ARG B CA 1
ATOM 5474 C C . ARG B 1 352 ? -20.062 -47.062 4.516 1 33.16 352 ARG B C 1
ATOM 5476 O O . ARG B 1 352 ? -20.062 -47.781 3.512 1 33.16 352 ARG B O 1
ATOM 5483 N N . LYS B 1 353 ? -19.312 -47.688 5.594 1 36.16 353 LYS B N 1
ATOM 5484 C CA . LYS B 1 353 ? -19.812 -49 6.023 1 36.16 353 LYS B CA 1
ATOM 5485 C C . LYS B 1 353 ? -21.312 -49.125 5.754 1 36.16 353 LYS B C 1
ATOM 5487 O O . LYS B 1 353 ? -22.141 -48.594 6.516 1 36.16 353 LYS B O 1
ATOM 5492 N N . VAL B 1 354 ? -21.672 -49 4.547 1 29.56 354 VAL B N 1
ATOM 5493 C CA . VAL B 1 354 ? -23 -49.531 4.238 1 29.56 354 VAL B CA 1
ATOM 5494 C C . VAL B 1 354 ? -23.219 -50.844 4.949 1 29.56 354 VAL B C 1
ATOM 5496 O O . VAL B 1 354 ? -22.406 -51.781 4.816 1 29.56 354 VAL B O 1
ATOM 5499 N N . THR B 1 355 ? -23.766 -50.719 6.156 1 32.38 355 THR B N 1
ATOM 5500 C CA . THR B 1 355 ? -24.359 -51.906 6.781 1 32.38 355 THR B CA 1
ATOM 5501 C C . THR B 1 355 ? -24.953 -52.844 5.73 1 32.38 355 THR B C 1
ATOM 5503 O O . THR B 1 355 ? -25.797 -52.406 4.938 1 32.38 355 THR B O 1
ATOM 5506 N N . PRO B 1 356 ? -24.188 -53.875 5.246 1 28.66 356 PRO B N 1
ATOM 5507 C CA . PRO B 1 356 ? -24.844 -54.844 4.371 1 28.66 356 PRO B CA 1
ATOM 5508 C C . PRO B 1 356 ? -26.281 -55.156 4.781 1 28.66 356 PRO B C 1
ATOM 5510 O O . PRO B 1 356 ? -26.547 -55.562 5.91 1 28.66 356 PRO B O 1
ATOM 5513 N N . ILE B 1 357 ? -27.094 -54.094 4.547 1 30.11 357 ILE B N 1
ATOM 5514 C CA . ILE B 1 357 ? -28.453 -54.531 4.828 1 30.11 357 ILE B CA 1
ATOM 5515 C C . ILE B 1 357 ? -28.75 -55.844 4.098 1 30.11 357 ILE B C 1
ATOM 5517 O O . ILE B 1 357 ? -28.641 -55.906 2.871 1 30.11 357 ILE B O 1
ATOM 5521 N N . LYS B 1 358 ? -28.391 -57.031 4.816 1 28.31 358 LYS B N 1
ATOM 5522 C CA . LYS B 1 358 ? -28.906 -58.344 4.426 1 28.31 358 LYS B CA 1
ATOM 5523 C C . LYS B 1 358 ? -30.328 -58.25 3.883 1 28.31 358 LYS B C 1
ATOM 5525 O O . LYS B 1 358 ? -31.234 -57.781 4.578 1 28.31 358 LYS B O 1
ATOM 5530 N N . LEU B 1 359 ? -30.5 -58.031 2.576 1 23.78 359 LEU B N 1
ATOM 5531 C CA . LEU B 1 359 ? -31.766 -58.312 1.901 1 23.78 359 LEU B CA 1
ATOM 5532 C C . LEU B 1 359 ? -32.344 -59.656 2.377 1 23.78 359 LEU B C 1
ATOM 5534 O O . LEU B 1 359 ? -31.656 -60.688 2.307 1 23.78 359 LEU B O 1
ATOM 5538 N N . VAL B 1 360 ? -33.281 -59.625 3.338 1 26.19 360 VAL B N 1
ATOM 5539 C CA . VAL B 1 360 ? -34.219 -60.75 3.32 1 26.19 360 VAL B CA 1
ATOM 5540 C C . VAL B 1 360 ? -35 -60.719 2.014 1 26.19 360 VAL B C 1
ATOM 5542 O O . VAL B 1 360 ? -35.469 -59.688 1.554 1 26.19 360 VAL B O 1
#

Organism: Pseudomonas putida (strain ATCC 47054 / DSM 6125 / CFBP 8728 / NCIMB 11950 / KT2440) (NCBI:txid160488)

Foldseek 3Di:
DPPPPPPPDDDPVVVVVVVVVVQVVQDQDDDQDAADAQDDDQAWGHHRRRFTWADAPHDIDELQRDVPAQEEEEEFEAPQQSAVQERHRCLFLQNLLCHQQVHHYYYQYYHLDALVSRLVSCVVSVVSRHAYAEYEYAYQLSLLLVLLLVQQRVPDRGPCNVVSVVLVRCLSCVLVPDPPPPPPPPPVVCVPPVPDDDPPPPDPQGDGPASLVSLLVSLLVNQVSLQVVCVVCVPHNYAYEYEHADFQLLQDPDADPQQVVSAVVCVVPPRPSVSSCPNCSDNVNVVVSQVSSPVSNPPHHYYYCSVQLVVFPCSRDQFDNHGGHGHSVNSSSSSVSVCVVVVSGHPPPPDPPPVPPPDD/DPPPPPPPDDDPVRVVVVVVVVVVVLDDDDDQDAADAQDDDQAWGHHRRRFTWADAPHDIDELQRDPPAQEEEEEFEEPQQSAVQERHRCLFLQNLLCHQQVHHYYYLYYHLDALVSRLVSCVVSVVRRHAYAEYEYAYQLSLLLVLLLVQQRVPDSDPCNVVSVVLVRCLVCVLVPDPPPPPPPPPVVCVVVVPDDPPPPPDPQGDGPASLVSLLVSLLVNQVSLQVVCVVCVPHNYAYEYEHADFQLLQDPDADPVQVVSAVVCVVPPGPSCSSCPNCSDNVNVVVSQVSSPVSNPPHHYYYCSVQLVVFPCSRDQFANHGGHGHSVNSSSVSVSVCVVVVSGHPPPPDPPPVPPPDD

InterPro domains:
  IPR036514 SGNH hydrolase superfamily [G3DSA:3.40.50.1110] (73-344)

Radius of gyration: 28.83 Å; Cα contacts (8 Å, |Δi|>4): 1250; chains: 2; bounding box: 60×109×115 Å

Secondary structure (DSSP, 8-state):
------S----HHHHHHHHHHHHHTTSPPEEE--PPTT---SS--B-TTSPBPEEETTEEE-SSS-TT-SSEEEEEESHHHHTTT-SSGGGSHHHHHHHHHSSEEEEEE-TT--HHHHHHHHHHHHHHH-SEEEEEEEE-HHHHHHHHHHHHHHH--STHHHHHHHHHHHHHHHTS----------HHHHHHTTSS--------------HHHHHHHHHHHHHHHHHHHHHHHTTSS-EEEEEEPP-HHHH-SS--HHHHHHHHHHHHS--HHHHHTTT---HHHHHHHHHHHHHHHTTS-EEEHHHHGGGSTTTTS--BSSSS-B-HHHHHHHHHHHHHHHT-S---------------/------S----HHHHHHHHHHHHHT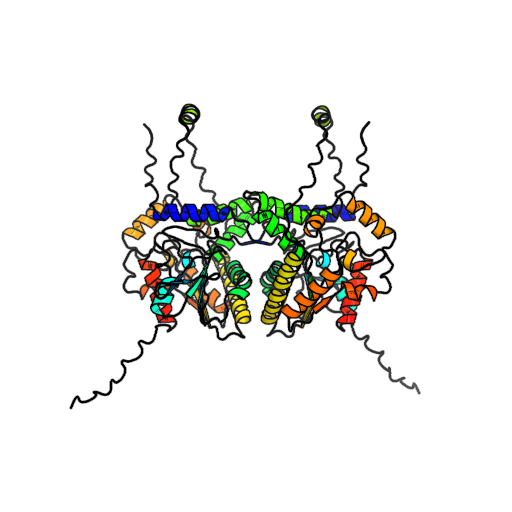TSPPEEE--PPTT---SS--B-TTSPBPEEETTEEE-SSS-TT-SSEEEEEESHHHHTTT-SSGGGSHHHHHHHHHSSEEEEEE-TT--HHHHHHHHHHHHHHH-SEEEEEEEE-HHHHHHHHHHHHHHH--STHHHHHHHHHHHHHHHTS----------HHHHHHTTSS--------------HHHHHHHHHHHHHHHHHHHHHHHTTSS-EEEEEEPP-HHHH-SS--HHHHHHHHHHHHS--HHHHHTTT---HHHHHHHHHHHHHHHTTS-EEEHHHHGGGSTTTTS--BSSSS-B-HHHHHHHHHHHHHHHT-S---------------

pLDDT: mean 82.13, std 21.92, range [23.78, 98.94]

Solvent-accessible surface area (backbone atoms only — not comparable to full-atom values): 38432 Å² total; per-residue (Å²): 133,81,79,66,77,75,65,73,66,36,50,74,67,34,46,52,50,38,53,48,51,54,51,11,70,57,41,75,53,52,72,44,76,41,47,38,55,56,36,78,56,81,38,55,38,23,37,82,78,20,33,41,42,12,29,39,95,91,39,75,31,26,72,84,47,46,92,82,58,75,54,33,24,39,34,28,21,16,37,56,39,54,22,51,57,23,67,24,41,66,31,18,34,29,9,35,39,6,61,55,38,75,43,50,28,28,38,56,33,36,72,66,35,25,52,66,49,41,52,48,53,45,65,74,47,50,89,58,57,73,46,54,39,45,38,38,36,38,33,60,65,37,28,33,32,47,48,37,48,50,47,49,44,71,70,44,71,68,85,51,43,65,53,50,50,47,46,45,51,45,21,71,30,47,66,31,49,73,39,69,68,74,71,75,54,53,72,68,55,39,65,66,68,61,68,77,75,83,76,80,75,76,82,83,83,72,83,66,76,62,43,68,59,39,38,50,54,26,20,49,50,42,6,52,44,48,43,50,51,49,39,63,38,60,90,46,83,40,46,64,37,39,31,37,52,53,37,48,65,60,54,45,94,71,70,37,70,68,39,46,54,47,50,56,55,39,68,77,57,67,42,60,50,56,61,39,46,55,78,56,58,45,61,68,56,45,56,52,34,51,54,46,24,42,63,54,15,63,86,51,50,63,48,52,37,38,77,46,52,75,74,38,92,64,55,76,48,72,28,49,70,51,61,58,30,29,29,44,65,29,23,44,46,50,24,51,50,51,31,61,77,68,66,45,52,46,70,67,72,75,74,74,82,63,68,73,73,76,76,127,131,80,76,65,76,74,62,73,64,33,51,73,67,32,45,51,49,37,52,48,51,56,52,11,68,64,43,77,53,51,73,45,75,42,47,39,54,56,36,80,56,83,38,54,39,22,37,82,78,20,33,40,41,12,31,41,95,90,39,74,30,26,73,83,45,46,86,86,60,75,53,32,26,40,33,27,21,15,38,57,39,53,22,51,57,23,68,24,40,65,34,17,34,29,9,36,38,6,61,56,38,74,44,48,27,28,36,58,33,35,73,66,35,27,53,65,50,41,51,49,52,45,66,74,45,51,90,59,56,74,45,53,41,43,36,38,37,38,31,60,65,38,27,33,32,47,49,38,49,50,47,51,45,68,70,44,81,63,86,49,43,66,52,50,52,48,46,47,51,47,22,69,30,44,65,31,47,73,42,67,68,74,70,75,54,52,67,70,52,41,65,66,64,58,71,74,76,81,75,79,76,75,82,83,84,73,85,65,79,60,42,68,58,39,38,50,54,27,19,50,52,42,6,50,45,47,44,50,50,51,38,63,38,59,91,46,84,40,46,66,36,40,30,37,54,50,37,49,65,62,53,43,94,72,69,36,70,67,40,46,56,47,50,54,55,38,67,76,56,65,41,60,50,56,60,39,47,56,78,56,58,44,61,68,56,46,56,53,34,50,53,45,24,41,64,52,14,62,84,50,51,65,46,53,38,38,78,44,50,75,72,38,91,63,55,77,50,73,30,51,71,51,62,57,30,29,29,44,66,28,23,44,45,51,23,50,49,51,32,62,74,68,66,44,51,46,70,67,74,76,75,71,81,65,69,76,72,75,80,126